Protein AF-U9SXH4-F1 (afdb_monomer_lite)

Radius of gyration: 28.51 Å; chains: 1; bounding box: 51×38×104 Å

Structure (mmC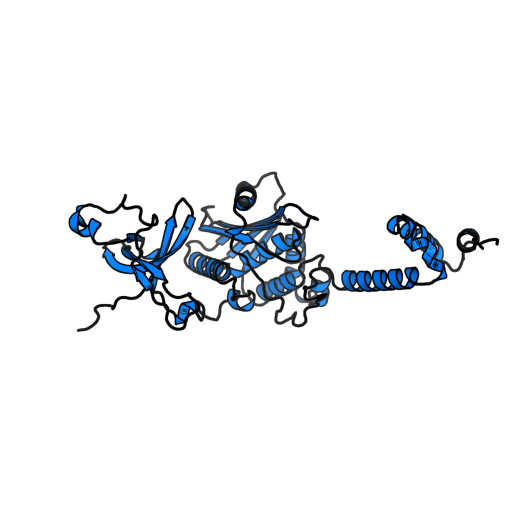IF, N/CA/C/O backbone):
data_AF-U9SXH4-F1
#
_entry.id   AF-U9SXH4-F1
#
loop_
_atom_site.group_PDB
_atom_site.id
_atom_site.type_symbol
_atom_site.label_atom_id
_atom_site.label_alt_id
_atom_site.label_comp_id
_atom_site.label_asym_id
_atom_site.label_entity_id
_atom_site.label_seq_id
_atom_site.pdbx_PDB_ins_code
_atom_site.Cartn_x
_atom_site.Cartn_y
_atom_site.Cartn_z
_atom_site.occupancy
_atom_site.B_iso_or_equiv
_atom_site.auth_seq_id
_atom_site.auth_comp_id
_atom_site.auth_asym_id
_atom_site.auth_atom_id
_atom_site.pdbx_PDB_model_num
ATOM 1 N N . MET A 1 1 ? -1.589 -16.263 51.901 1.00 24.97 1 MET A N 1
ATOM 2 C CA . MET A 1 1 ? -1.329 -17.195 50.783 1.00 24.97 1 MET A CA 1
ATOM 3 C C . MET A 1 1 ? -1.114 -16.397 49.500 1.00 24.97 1 MET A C 1
ATOM 5 O O . MET A 1 1 ? -1.985 -15.639 49.111 1.00 24.97 1 MET A O 1
ATOM 9 N N . ALA A 1 2 ? 0.106 -16.508 48.965 1.00 28.78 2 ALA A N 1
ATOM 10 C CA . ALA A 1 2 ? 0.640 -16.155 47.642 1.00 28.78 2 ALA A CA 1
ATOM 11 C C . ALA A 1 2 ? -0.189 -15.307 46.645 1.00 28.78 2 ALA A C 1
ATOM 13 O O . ALA A 1 2 ? -1.065 -15.822 45.961 1.00 28.78 2 ALA A O 1
ATOM 14 N N . ASN A 1 3 ? 0.223 -14.047 46.436 1.00 25.22 3 ASN A N 1
ATOM 15 C CA . ASN A 1 3 ? 0.897 -13.609 45.197 1.00 25.22 3 ASN A CA 1
ATOM 16 C C . ASN A 1 3 ? 1.279 -12.117 45.289 1.00 25.22 3 ASN A C 1
ATOM 18 O O . ASN A 1 3 ? 0.628 -11.241 44.720 1.00 25.22 3 ASN A O 1
ATOM 22 N N . MET A 1 4 ? 2.384 -11.822 45.982 1.00 29.95 4 MET A N 1
ATOM 23 C CA . MET A 1 4 ? 3.165 -10.616 45.695 1.00 29.95 4 MET A CA 1
ATOM 24 C C . MET A 1 4 ? 3.747 -10.805 44.291 1.00 29.95 4 MET A C 1
ATOM 26 O O . MET A 1 4 ? 4.718 -11.541 44.113 1.00 29.95 4 MET A O 1
ATOM 30 N N . LYS A 1 5 ? 3.084 -10.241 43.272 1.00 36.53 5 LYS A N 1
ATOM 31 C CA . LYS A 1 5 ? 3.552 -10.296 41.883 1.00 36.53 5 LYS A CA 1
ATOM 32 C C . LYS A 1 5 ? 4.955 -9.686 41.817 1.00 36.53 5 LYS A C 1
ATOM 34 O O . LYS A 1 5 ? 5.119 -8.484 41.997 1.00 36.53 5 LYS A O 1
ATOM 39 N N . LYS A 1 6 ? 5.936 -10.565 41.596 1.00 38.09 6 LYS A N 1
ATOM 40 C CA . LYS A 1 6 ? 7.342 -10.275 41.300 1.00 38.09 6 LYS A CA 1
ATOM 41 C C . LYS A 1 6 ? 7.469 -9.171 40.247 1.00 38.09 6 LYS A C 1
ATOM 43 O O . LYS A 1 6 ? 6.643 -9.100 39.342 1.00 38.09 6 LYS A O 1
ATOM 48 N N . ASP A 1 7 ? 8.530 -8.377 40.368 1.00 50.50 7 ASP A N 1
ATOM 49 C CA . ASP A 1 7 ? 9.015 -7.377 39.412 1.00 50.50 7 ASP A CA 1
ATOM 50 C C . ASP A 1 7 ? 8.965 -7.878 37.955 1.00 50.50 7 ASP A C 1
ATOM 52 O O . ASP A 1 7 ? 9.889 -8.543 37.484 1.00 50.50 7 ASP A O 1
ATOM 56 N N . VAL A 1 8 ? 7.893 -7.565 37.221 1.00 56.38 8 VAL A N 1
ATOM 57 C CA . VAL A 1 8 ? 7.810 -7.855 35.782 1.00 56.38 8 VAL A CA 1
ATOM 58 C C . VAL A 1 8 ? 8.236 -6.595 35.026 1.00 56.38 8 VAL A C 1
ATOM 60 O O . VAL A 1 8 ? 7.670 -5.527 35.288 1.00 56.38 8 VAL A O 1
ATOM 63 N N . PRO A 1 9 ? 9.212 -6.671 34.103 1.00 65.81 9 PRO A N 1
ATOM 64 C CA . PRO A 1 9 ? 9.431 -5.589 33.154 1.00 65.81 9 PRO A CA 1
ATOM 65 C C . PRO A 1 9 ? 8.133 -5.309 32.383 1.00 65.81 9 PRO A C 1
ATOM 67 O O . PRO A 1 9 ? 7.330 -6.203 32.114 1.00 65.81 9 PRO A O 1
ATOM 70 N N . ILE A 1 10 ? 7.896 -4.054 32.050 1.00 67.69 10 ILE A N 1
ATOM 71 C CA . ILE A 1 10 ? 6.729 -3.593 31.300 1.00 67.69 10 ILE A CA 1
ATOM 72 C C . ILE A 1 10 ? 7.195 -2.709 30.150 1.00 67.69 10 ILE A C 1
ATOM 74 O O . ILE A 1 10 ? 8.291 -2.157 30.199 1.00 67.69 10 ILE A O 1
ATOM 78 N N . ILE A 1 11 ? 6.370 -2.579 29.121 1.00 69.44 11 ILE A N 1
ATOM 79 C CA . ILE A 1 11 ? 6.527 -1.546 28.095 1.00 69.44 11 ILE A CA 1
ATOM 80 C C . ILE A 1 11 ? 5.490 -0.471 28.386 1.00 69.44 11 ILE A C 1
ATOM 82 O O . ILE A 1 11 ? 4.333 -0.802 28.653 1.00 69.44 11 ILE A O 1
ATOM 86 N N . ILE A 1 12 ? 5.912 0.789 28.361 1.00 68.75 12 ILE A N 1
ATOM 87 C CA . ILE A 1 12 ? 5.087 1.952 28.671 1.00 68.75 12 ILE A CA 1
ATOM 88 C C . ILE A 1 12 ? 5.111 2.903 27.483 1.00 68.75 12 ILE A C 1
ATOM 90 O O . ILE A 1 12 ? 6.184 3.262 27.012 1.00 68.75 12 ILE A O 1
ATOM 94 N N . GLU A 1 13 ? 3.945 3.338 27.026 1.00 63.19 13 GLU A N 1
ATOM 95 C CA . GLU A 1 13 ? 3.846 4.438 26.073 1.00 63.19 13 GLU A CA 1
ATOM 96 C C . GLU A 1 13 ? 3.917 5.776 26.815 1.00 63.19 13 GLU A C 1
ATOM 98 O O . GLU A 1 13 ? 3.112 6.057 27.712 1.00 63.19 13 GLU A O 1
ATOM 103 N N . VAL A 1 14 ? 4.898 6.593 26.440 1.00 64.81 14 VAL A N 1
ATOM 104 C CA . VAL A 1 14 ? 5.130 7.930 26.986 1.00 64.81 14 VAL A CA 1
ATOM 105 C C . VAL A 1 14 ? 5.092 8.926 25.840 1.00 64.81 14 VAL A C 1
ATOM 107 O O . VAL A 1 14 ? 5.690 8.701 24.791 1.00 64.81 14 VAL A O 1
ATOM 110 N N . ASN A 1 15 ? 4.374 10.028 26.034 1.00 56.56 15 ASN A N 1
ATOM 111 C CA . ASN A 1 15 ? 4.409 11.144 25.103 1.00 56.56 15 ASN A CA 1
ATOM 112 C C . ASN A 1 15 ? 5.643 12.000 25.417 1.00 56.56 15 ASN A C 1
ATOM 114 O O . ASN A 1 15 ? 5.700 12.639 26.466 1.00 56.56 15 ASN A O 1
ATOM 118 N N . ILE A 1 16 ? 6.628 11.984 24.523 1.00 55.34 16 ILE A N 1
ATOM 119 C CA . ILE A 1 16 ? 7.850 12.779 24.630 1.00 55.34 16 ILE A CA 1
ATOM 120 C C . ILE A 1 16 ? 7.822 13.796 23.490 1.00 55.34 16 ILE A C 1
ATOM 122 O O . ILE A 1 16 ? 7.992 13.443 22.325 1.00 55.34 16 ILE A O 1
ATOM 126 N N . GLY A 1 17 ? 7.564 15.064 23.822 1.00 51.66 17 GLY A N 1
ATOM 127 C CA . GLY A 1 17 ? 7.580 16.161 22.847 1.00 51.66 17 GLY A CA 1
ATOM 128 C C . GLY A 1 17 ? 6.497 16.081 21.762 1.00 51.66 17 GLY A C 1
ATOM 129 O O . GLY A 1 17 ? 6.739 16.522 20.647 1.00 51.66 17 GLY A O 1
ATOM 130 N N . GLY A 1 18 ? 5.329 15.502 22.058 1.00 47.00 18 GLY A N 1
ATOM 131 C CA . GLY A 1 18 ? 4.232 15.318 21.096 1.00 47.00 18 GLY A CA 1
ATOM 132 C C . GLY A 1 18 ? 4.229 13.951 20.406 1.00 47.00 18 GLY A C 1
ATOM 133 O O . GLY A 1 18 ? 3.228 13.585 19.794 1.00 47.00 18 GLY A O 1
ATOM 134 N N . ASN A 1 19 ? 5.298 13.162 20.563 1.00 44.25 19 ASN A N 1
ATOM 135 C CA . ASN A 1 19 ? 5.433 11.835 19.973 1.00 44.25 19 ASN A CA 1
ATOM 136 C C . ASN A 1 19 ? 5.241 10.732 21.018 1.00 44.25 19 ASN A C 1
ATOM 138 O O . ASN A 1 19 ? 5.898 10.710 22.058 1.00 44.25 19 ASN A O 1
ATOM 142 N N . LEU A 1 20 ? 4.365 9.773 20.719 1.00 55.28 20 LEU A N 1
ATOM 143 C CA . LEU A 1 20 ? 4.207 8.553 21.512 1.00 55.28 20 LEU A CA 1
ATOM 144 C C . LEU A 1 20 ? 5.394 7.613 21.266 1.00 55.28 20 LEU A C 1
ATOM 146 O O . LEU A 1 20 ? 5.565 7.093 20.164 1.00 55.28 20 LEU A O 1
ATOM 150 N N . GLN A 1 21 ? 6.193 7.380 22.304 1.00 59.31 21 GLN A N 1
ATOM 151 C CA . GLN A 1 21 ? 7.327 6.458 22.294 1.00 59.31 21 GLN A CA 1
ATOM 152 C C . GLN A 1 21 ? 7.114 5.329 23.305 1.00 59.31 21 GLN A C 1
ATOM 154 O O . GLN A 1 21 ? 6.625 5.547 24.413 1.00 59.31 21 GLN A O 1
ATOM 159 N N . ALA A 1 22 ? 7.494 4.110 22.925 1.00 66.75 22 ALA A N 1
ATOM 160 C CA . ALA A 1 22 ? 7.474 2.955 23.812 1.00 66.75 22 ALA A CA 1
ATOM 161 C C . ALA A 1 22 ? 8.808 2.851 24.562 1.00 66.75 22 ALA A C 1
ATOM 163 O O . ALA A 1 22 ? 9.866 2.749 23.944 1.00 66.75 22 ALA A O 1
ATOM 164 N N . VAL A 1 23 ? 8.754 2.834 25.891 1.00 71.50 23 VAL A N 1
ATOM 165 C CA . VAL A 1 23 ? 9.929 2.717 26.761 1.00 71.50 23 VAL A CA 1
ATOM 166 C C . VAL A 1 23 ? 9.812 1.515 27.690 1.00 71.50 23 VAL A C 1
ATOM 168 O O . VAL A 1 23 ? 8.711 1.078 28.032 1.00 71.50 23 VAL A O 1
ATOM 171 N N . PHE A 1 24 ? 10.946 0.969 28.130 1.00 77.62 24 PHE A N 1
ATOM 172 C CA . PHE A 1 24 ? 10.943 -0.109 29.115 1.00 77.62 24 PHE A CA 1
ATOM 173 C C . PHE A 1 24 ? 10.737 0.448 30.517 1.00 77.62 24 PHE A C 1
ATOM 175 O O . PHE A 1 24 ? 11.311 1.460 30.903 1.00 77.62 24 PHE A O 1
ATOM 182 N N . GLY A 1 25 ? 9.948 -0.241 31.327 1.00 75.19 25 GLY A N 1
ATOM 183 C CA . GLY A 1 25 ? 9.723 0.141 32.707 1.00 75.19 25 GLY A CA 1
ATOM 184 C C . GLY A 1 25 ? 9.672 -1.040 33.658 1.00 75.19 25 GLY A C 1
ATOM 185 O O . GLY A 1 25 ? 9.599 -2.200 33.257 1.00 75.19 25 GLY A O 1
ATOM 186 N N . ARG A 1 26 ? 9.683 -0.741 34.953 1.00 76.94 26 ARG A N 1
ATOM 187 C CA . ARG A 1 26 ? 9.330 -1.682 36.021 1.00 76.94 26 ARG A CA 1
ATOM 188 C C . ARG A 1 26 ? 8.226 -1.084 36.872 1.00 76.94 26 ARG A C 1
ATOM 190 O O . ARG A 1 26 ? 8.402 -0.001 37.429 1.00 76.94 26 ARG A O 1
ATOM 197 N N . THR A 1 27 ? 7.106 -1.791 36.987 1.00 77.50 27 THR A N 1
ATOM 198 C CA . THR A 1 27 ? 5.990 -1.377 37.844 1.00 77.50 27 THR A CA 1
ATOM 199 C C . THR A 1 27 ? 6.458 -1.219 39.285 1.00 77.50 27 THR A C 1
ATOM 201 O O . THR A 1 27 ? 7.014 -2.147 39.865 1.00 77.50 27 THR A O 1
ATOM 204 N N . ARG A 1 28 ? 6.204 -0.050 39.876 1.00 74.62 28 ARG A N 1
ATOM 205 C CA . ARG A 1 28 ? 6.445 0.211 41.300 1.00 74.62 28 ARG A CA 1
ATOM 206 C C . ARG A 1 28 ? 5.160 0.149 42.103 1.00 74.62 28 ARG A C 1
ATOM 208 O O . ARG A 1 28 ? 5.128 -0.481 43.155 1.00 74.62 28 ARG A O 1
ATOM 215 N N . LYS A 1 29 ? 4.105 0.799 41.613 1.00 74.19 29 LYS A N 1
ATOM 216 C CA . LYS A 1 29 ? 2.825 0.889 42.316 1.00 74.19 29 LYS A CA 1
ATOM 217 C C . LYS A 1 29 ? 1.689 1.085 41.322 1.00 74.19 29 LYS A C 1
ATOM 219 O O . LYS A 1 29 ? 1.833 1.833 40.362 1.00 74.19 29 LYS A O 1
ATOM 224 N N . VAL A 1 30 ? 0.556 0.441 41.572 1.00 74.19 30 VAL A N 1
ATOM 225 C CA . VAL A 1 30 ? -0.702 0.716 40.869 1.00 74.19 30 VAL A CA 1
ATOM 226 C C . VAL A 1 30 ? -1.589 1.499 41.826 1.00 74.19 30 VAL A C 1
ATOM 228 O O . VAL A 1 30 ? -1.760 1.096 42.978 1.00 74.19 30 VAL A O 1
ATOM 231 N N . LEU A 1 31 ? -2.099 2.639 41.376 1.00 70.81 31 LEU A N 1
ATOM 232 C CA . LEU A 1 31 ? -2.944 3.525 42.167 1.00 70.81 31 LEU A CA 1
ATOM 233 C C . LEU A 1 31 ? -4.435 3.228 41.919 1.00 70.81 31 LEU A C 1
ATOM 235 O O . LEU A 1 31 ? -4.810 2.813 40.815 1.00 70.81 31 LEU A O 1
ATOM 239 N N . PRO A 1 32 ? -5.307 3.484 42.912 1.00 63.84 32 PRO A N 1
ATOM 240 C CA . PRO A 1 32 ? -6.751 3.533 42.694 1.00 63.84 32 PRO A CA 1
ATOM 241 C C . PRO A 1 32 ? -7.090 4.514 41.558 1.00 63.84 32 PRO A C 1
ATOM 243 O O . PRO A 1 32 ? -6.480 5.574 41.4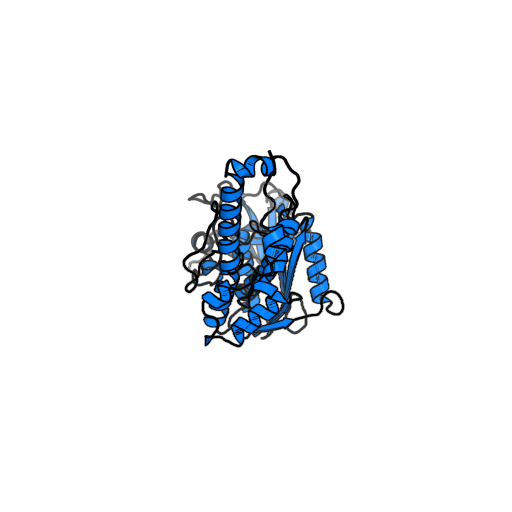53 1.00 63.84 32 PRO A O 1
ATOM 246 N N . GLY A 1 33 ? -8.033 4.157 40.682 1.00 66.81 33 GLY A N 1
ATOM 247 C CA . GLY A 1 33 ? -8.398 4.985 39.520 1.00 66.81 33 GLY A CA 1
ATOM 248 C C . GLY A 1 33 ? -7.626 4.687 38.227 1.00 66.81 33 GLY A C 1
ATOM 249 O O . GLY A 1 33 ? -7.725 5.452 37.274 1.00 66.81 33 GLY A O 1
ATOM 250 N N . GLY A 1 34 ? -6.880 3.577 38.160 1.00 71.56 34 GLY A N 1
ATOM 251 C CA . GLY A 1 34 ? -6.297 3.085 36.903 1.00 71.56 34 GLY A CA 1
ATOM 252 C C . GLY A 1 34 ? -5.002 3.779 36.478 1.00 71.56 34 GLY A C 1
ATOM 253 O O . GLY A 1 34 ? -4.658 3.740 35.300 1.00 71.56 34 GLY A O 1
ATOM 254 N N . HIS A 1 35 ? -4.277 4.381 37.422 1.00 70.75 35 HIS A N 1
ATOM 255 C CA . HIS A 1 35 ? -2.954 4.959 37.186 1.00 70.75 35 HIS A CA 1
ATOM 256 C C . HIS A 1 35 ? -1.851 4.003 37.649 1.00 70.75 35 HIS A C 1
ATOM 258 O O . HIS A 1 35 ? -1.995 3.270 38.629 1.00 70.75 35 HIS A O 1
ATOM 264 N N . LEU A 1 36 ? -0.740 4.009 36.928 1.00 74.56 36 LEU A N 1
ATOM 265 C CA . LEU A 1 36 ? 0.435 3.182 37.144 1.00 74.56 36 LEU A CA 1
ATOM 266 C C . LEU A 1 36 ? 1.639 4.086 37.375 1.00 74.56 36 LEU A C 1
ATOM 268 O O . LEU A 1 36 ? 1.905 4.982 36.579 1.00 74.56 36 LEU A O 1
ATOM 272 N N . ILE A 1 37 ? 2.397 3.786 38.423 1.00 74.75 37 ILE A N 1
ATOM 273 C CA . ILE A 1 37 ? 3.724 4.337 38.659 1.00 74.75 37 ILE A CA 1
ATOM 274 C C . ILE A 1 37 ? 4.742 3.263 38.296 1.00 74.75 37 ILE A C 1
ATOM 276 O O . ILE A 1 37 ? 4.750 2.166 38.874 1.00 74.75 37 ILE A O 1
ATOM 280 N N . ALA A 1 38 ? 5.632 3.595 37.374 1.00 76.62 38 ALA A N 1
ATOM 281 C CA . ALA A 1 38 ? 6.695 2.723 36.920 1.00 76.62 38 ALA A CA 1
ATOM 282 C C . ALA A 1 38 ? 8.040 3.447 36.884 1.00 76.62 38 ALA A C 1
ATOM 284 O O . ALA A 1 38 ? 8.116 4.655 36.713 1.00 76.62 38 ALA A O 1
ATOM 285 N N . MET A 1 39 ? 9.119 2.698 37.059 1.00 76.69 39 MET A N 1
ATOM 286 C CA . MET A 1 39 ? 10.483 3.201 36.932 1.00 76.69 39 MET A CA 1
ATOM 287 C C . MET A 1 39 ? 10.970 2.958 35.507 1.00 76.69 39 MET A C 1
ATOM 289 O O . MET A 1 39 ? 10.883 1.819 35.051 1.00 76.69 39 MET A O 1
ATOM 293 N N . HIS A 1 40 ? 11.477 3.988 34.831 1.00 79.06 40 HIS A N 1
ATOM 294 C CA . HIS A 1 40 ? 12.036 3.855 33.484 1.00 79.06 40 HIS A CA 1
ATOM 295 C C . HIS A 1 40 ? 13.339 3.042 33.513 1.00 79.06 40 HIS A C 1
ATOM 297 O O . HIS A 1 40 ? 14.202 3.242 34.375 1.00 79.06 40 HIS A O 1
ATOM 303 N N . MET A 1 41 ? 13.472 2.124 32.564 1.00 74.62 41 MET A N 1
ATOM 304 C CA . MET A 1 41 ? 14.607 1.227 32.405 1.00 74.62 41 MET A CA 1
ATOM 305 C C . MET A 1 41 ? 15.199 1.389 31.008 1.00 74.62 41 MET A C 1
ATOM 307 O O . MET A 1 41 ? 14.456 1.556 30.045 1.00 74.62 41 MET A O 1
ATOM 311 N N . VAL A 1 42 ? 16.518 1.270 30.893 1.00 72.69 42 VAL A N 1
ATOM 312 C CA . VAL A 1 42 ? 17.221 1.259 29.604 1.00 72.69 42 VAL A CA 1
ATOM 313 C C . VAL A 1 42 ? 17.885 -0.102 29.384 1.00 72.69 42 VAL A C 1
ATOM 315 O O . VAL A 1 42 ? 18.331 -0.728 30.351 1.00 72.69 42 VAL A O 1
ATOM 318 N N . PRO A 1 43 ? 17.898 -0.621 28.148 1.00 70.69 43 PRO A N 1
ATOM 319 C CA . PRO A 1 43 ? 18.584 -1.866 27.837 1.00 70.69 43 PRO A CA 1
ATOM 320 C C . PRO A 1 43 ? 20.105 -1.654 27.791 1.00 70.69 43 PRO A C 1
ATOM 322 O O . PRO A 1 43 ? 20.577 -0.731 27.136 1.00 70.69 43 PRO A O 1
ATOM 325 N N . ILE A 1 44 ? 20.860 -2.513 28.484 1.00 67.88 44 ILE A N 1
ATOM 326 C CA . ILE A 1 44 ? 22.337 -2.569 28.430 1.00 67.88 44 ILE A CA 1
ATOM 327 C C . ILE A 1 44 ? 22.790 -3.460 27.271 1.00 67.88 44 ILE A C 1
ATOM 329 O O . ILE A 1 44 ? 23.809 -3.223 26.633 1.00 67.88 44 ILE A O 1
ATOM 333 N N . THR A 1 45 ? 22.025 -4.517 27.023 1.00 60.00 45 THR A N 1
ATOM 334 C CA . THR A 1 45 ? 22.230 -5.461 25.928 1.00 60.00 45 THR A CA 1
ATOM 335 C C . THR A 1 45 ? 21.317 -5.095 24.767 1.00 60.00 45 THR A C 1
ATOM 337 O O . THR A 1 45 ? 20.261 -4.485 24.956 1.00 60.00 45 THR A O 1
ATOM 340 N N . THR A 1 46 ? 21.679 -5.503 23.557 1.00 55.62 46 THR A N 1
ATOM 341 C CA . THR A 1 46 ? 20.790 -5.347 22.406 1.00 55.62 46 THR A CA 1
ATOM 342 C C . THR A 1 46 ? 19.510 -6.163 22.618 1.00 55.62 46 THR A C 1
ATOM 344 O O . THR A 1 46 ? 19.479 -7.155 23.350 1.00 55.62 46 THR A O 1
ATOM 347 N N . ILE A 1 47 ? 18.411 -5.756 21.979 1.00 52.31 47 ILE A N 1
ATOM 348 C CA . ILE A 1 47 ? 17.117 -6.464 22.075 1.00 52.31 47 ILE A CA 1
ATOM 349 C C . ILE A 1 47 ? 17.208 -7.888 21.479 1.00 52.31 47 ILE A C 1
ATOM 351 O O . ILE A 1 47 ? 16.364 -8.747 21.755 1.00 52.31 47 ILE A O 1
ATOM 355 N N . GLU A 1 48 ? 18.248 -8.143 20.685 1.00 47.09 48 GLU A N 1
ATOM 356 C CA . GLU A 1 48 ? 18.558 -9.414 20.032 1.00 47.09 48 GLU A CA 1
ATOM 357 C C . GLU A 1 48 ? 19.304 -10.393 20.955 1.00 47.09 48 GLU A C 1
ATOM 359 O O . GLU A 1 48 ? 19.252 -11.606 20.733 1.00 47.09 48 GLU A O 1
ATOM 364 N N . ASP A 1 49 ? 19.919 -9.903 22.036 1.00 45.62 49 ASP A N 1
ATOM 365 C CA . ASP A 1 49 ? 20.702 -10.727 22.953 1.00 45.62 49 ASP A CA 1
ATOM 366 C C . ASP A 1 49 ? 19.834 -11.731 23.727 1.00 45.62 49 ASP A C 1
ATOM 368 O O . ASP A 1 49 ? 18.694 -11.465 24.138 1.00 45.62 49 ASP A O 1
ATOM 372 N N . LYS A 1 50 ? 20.383 -12.935 23.954 1.00 45.91 50 LYS A N 1
ATOM 373 C CA . LYS A 1 50 ? 19.708 -14.051 24.651 1.00 45.91 50 LYS A CA 1
ATOM 374 C C . LYS A 1 50 ? 19.230 -13.710 26.063 1.00 45.91 50 LYS A C 1
ATOM 376 O O . LYS A 1 50 ? 18.244 -14.293 26.502 1.00 45.91 50 LYS A O 1
ATOM 381 N N . ASP A 1 51 ? 19.818 -12.693 26.683 1.00 55.47 51 ASP A N 1
ATOM 382 C CA . ASP A 1 51 ? 19.420 -12.149 27.974 1.00 55.47 51 ASP A CA 1
ATOM 383 C C . ASP A 1 51 ? 19.259 -10.632 27.838 1.00 55.47 51 ASP A C 1
ATOM 385 O O . ASP A 1 51 ? 20.240 -9.914 27.702 1.00 55.47 51 ASP A O 1
ATOM 389 N N . LEU A 1 52 ? 18.013 -10.137 27.834 1.00 59.00 52 LEU A N 1
ATOM 390 C CA . LEU A 1 52 ? 17.749 -8.697 27.831 1.00 59.00 52 LEU A CA 1
ATOM 391 C C . LEU A 1 52 ? 18.031 -8.169 29.238 1.00 59.00 52 LEU A C 1
ATOM 393 O O . LEU A 1 52 ? 17.222 -8.364 30.151 1.00 59.00 52 LEU A O 1
ATOM 397 N N . ILE A 1 53 ? 19.169 -7.505 29.406 1.00 62.53 53 ILE A N 1
ATOM 398 C CA . ILE A 1 53 ? 19.568 -6.904 30.673 1.00 62.53 53 ILE A CA 1
ATOM 399 C C . ILE A 1 53 ? 19.127 -5.445 30.661 1.00 62.53 53 ILE A C 1
ATOM 401 O O . ILE A 1 53 ? 19.552 -4.651 29.827 1.00 62.53 53 ILE A O 1
ATOM 405 N N . LEU A 1 54 ? 18.245 -5.101 31.597 1.00 69.00 54 LEU A N 1
ATOM 406 C CA . LEU A 1 54 ? 17.756 -3.742 31.794 1.00 69.00 54 LEU A CA 1
ATOM 407 C C . LEU A 1 54 ? 18.426 -3.120 33.021 1.00 69.00 54 LEU A C 1
ATOM 409 O O . LEU A 1 54 ? 18.336 -3.687 34.116 1.00 69.00 54 LEU A O 1
ATOM 413 N N . GLU A 1 55 ? 18.986 -1.925 32.869 1.00 73.44 55 GLU A N 1
ATOM 414 C CA . GLU A 1 55 ? 19.426 -1.083 33.983 1.00 73.44 55 GLU A CA 1
ATOM 415 C C . GLU A 1 55 ? 18.485 0.092 34.229 1.00 73.44 55 GLU A C 1
ATOM 417 O O . GLU A 1 55 ? 17.594 0.409 33.438 1.00 73.44 55 GLU A O 1
ATOM 422 N N . LYS A 1 56 ? 18.657 0.727 35.390 1.00 74.94 56 LYS A N 1
ATOM 423 C CA . LYS A 1 56 ? 17.919 1.944 35.717 1.00 74.94 56 LYS A CA 1
ATOM 424 C C . LYS A 1 56 ? 18.367 3.044 34.762 1.00 74.94 56 LYS A C 1
ATOM 426 O O . LYS A 1 56 ? 19.563 3.270 34.624 1.00 74.94 56 LYS A O 1
ATOM 431 N N . CYS A 1 57 ? 17.410 3.747 34.161 1.00 76.00 57 CYS A N 1
ATOM 432 C CA . CYS A 1 57 ? 17.722 4.919 33.351 1.00 76.00 57 CYS A CA 1
ATOM 433 C C . CYS A 1 57 ? 18.542 5.930 34.180 1.00 76.00 57 CYS A C 1
ATOM 435 O O . CYS A 1 57 ? 18.128 6.225 35.297 1.00 76.00 57 CYS A O 1
ATOM 437 N N . PRO A 1 58 ? 19.657 6.484 33.675 1.00 66.88 58 PRO A N 1
ATOM 438 C CA . PRO A 1 58 ? 20.498 7.418 34.430 1.00 66.88 58 PRO A CA 1
ATOM 439 C C . PRO A 1 58 ? 19.878 8.817 34.619 1.00 66.88 58 PRO A C 1
ATOM 441 O O . PRO A 1 58 ? 20.425 9.624 35.364 1.00 66.88 58 PRO A O 1
ATOM 444 N N . GLY A 1 59 ? 18.738 9.097 33.977 1.00 67.69 59 GLY A N 1
ATOM 445 C CA . GLY A 1 59 ? 18.067 10.397 33.978 1.00 67.69 59 GLY A CA 1
ATOM 446 C C . GLY A 1 59 ? 17.777 10.843 32.546 1.00 67.69 59 GLY A C 1
ATOM 447 O O . GLY A 1 59 ? 18.686 11.213 31.814 1.00 67.69 59 GLY A O 1
ATOM 448 N N . CYS A 1 60 ? 16.516 10.780 32.125 1.00 66.75 60 CYS A N 1
ATOM 449 C CA . CYS A 1 60 ? 16.066 11.182 30.793 1.00 66.75 60 CYS A CA 1
ATOM 450 C C . CYS A 1 60 ? 14.863 12.127 30.886 1.00 66.75 60 CYS A C 1
ATOM 452 O O . CYS A 1 60 ? 14.117 12.102 31.866 1.00 66.75 60 CYS A O 1
ATOM 454 N N . ASN A 1 61 ? 14.619 12.886 29.819 1.00 58.19 61 ASN A N 1
ATOM 455 C CA . ASN A 1 61 ? 13.482 13.806 29.716 1.00 58.19 61 ASN A CA 1
ATOM 456 C C . ASN A 1 61 ? 12.125 13.116 29.468 1.00 58.19 61 ASN A C 1
ATOM 458 O O . ASN A 1 61 ? 11.138 13.797 29.213 1.00 58.19 61 ASN A O 1
ATOM 462 N N . ALA A 1 62 ? 12.037 11.783 29.553 1.00 55.62 62 ALA A N 1
ATOM 463 C CA . ALA A 1 62 ? 10.759 11.074 29.436 1.00 55.62 62 ALA A CA 1
ATOM 464 C C . ALA A 1 62 ? 9.814 11.348 30.623 1.00 55.62 62 ALA A C 1
ATOM 466 O O . ALA A 1 62 ? 8.619 11.080 30.537 1.00 55.62 62 ALA A O 1
ATOM 467 N N . ALA A 1 63 ? 10.340 11.854 31.744 1.00 52.53 63 ALA A N 1
ATOM 468 C CA . ALA A 1 63 ? 9.562 12.174 32.932 1.00 52.53 63 ALA A CA 1
ATOM 469 C C . ALA A 1 63 ? 9.122 13.647 32.930 1.00 52.53 63 ALA A C 1
ATOM 471 O O . ALA A 1 63 ? 9.882 14.536 33.313 1.00 52.53 63 ALA A O 1
ATOM 472 N N . THR A 1 64 ? 7.861 13.914 32.598 1.00 48.44 64 THR A N 1
ATOM 473 C CA . THR A 1 64 ? 7.175 15.116 33.080 1.00 48.44 64 THR A CA 1
ATOM 474 C C . THR A 1 64 ? 6.804 14.893 34.547 1.00 48.44 64 THR A C 1
ATOM 476 O O . THR A 1 64 ? 5.750 14.366 34.884 1.00 48.44 64 THR A O 1
ATOM 479 N N . TRP A 1 65 ? 7.676 15.319 35.463 1.00 50.50 65 TRP A N 1
ATOM 480 C CA . TRP A 1 65 ? 7.396 15.371 36.910 1.00 50.50 65 TRP A CA 1
ATOM 481 C C . TRP A 1 65 ? 6.261 16.345 37.289 1.00 50.50 65 TRP A C 1
ATOM 483 O O . TRP A 1 65 ? 5.958 16.508 38.469 1.00 50.50 65 TRP A O 1
ATOM 493 N N . LEU A 1 66 ? 5.646 16.993 36.297 1.00 41.91 66 LEU A N 1
ATOM 494 C CA . LEU A 1 66 ? 4.651 18.053 36.440 1.00 41.91 66 LEU A CA 1
ATOM 495 C C . LEU A 1 66 ? 3.310 17.574 37.027 1.00 41.91 66 LEU A C 1
ATOM 497 O O . LEU A 1 66 ? 2.602 18.396 37.595 1.00 41.91 66 LEU A O 1
ATOM 501 N N . ASP A 1 67 ? 3.010 16.268 36.998 1.00 43.84 67 ASP A N 1
ATOM 502 C CA . ASP A 1 67 ? 1.687 15.746 37.389 1.00 43.84 67 ASP A CA 1
ATOM 503 C C . ASP A 1 67 ? 1.675 14.849 38.642 1.00 43.84 67 ASP A C 1
ATOM 505 O O . ASP A 1 67 ? 0.636 14.283 38.981 1.00 43.84 67 ASP A O 1
ATOM 509 N N . VAL A 1 68 ? 2.801 14.675 39.352 1.00 51.72 68 VAL A N 1
ATOM 510 C CA . VAL A 1 68 ? 2.858 13.799 40.542 1.00 51.72 68 VAL A CA 1
ATOM 511 C C . VAL A 1 68 ? 2.731 14.625 41.831 1.00 51.72 68 VAL A C 1
ATOM 513 O O . VAL A 1 68 ? 3.670 15.350 42.180 1.00 51.72 68 VAL A O 1
ATOM 516 N N . PRO A 1 69 ? 1.624 14.494 42.595 1.00 53.53 69 PRO A N 1
ATOM 517 C CA . PRO A 1 69 ? 1.437 15.232 43.840 1.00 53.53 69 PRO A CA 1
ATOM 518 C C . PRO A 1 69 ? 2.572 14.974 44.836 1.00 53.53 69 PRO A C 1
ATOM 520 O O . PRO A 1 69 ? 3.018 13.839 45.015 1.00 53.53 69 PRO A O 1
ATOM 523 N N . GLU A 1 70 ? 3.013 16.021 45.529 1.00 50.25 70 GLU A N 1
ATOM 524 C CA . GLU A 1 70 ? 4.098 15.972 46.524 1.00 50.25 70 GLU A CA 1
ATOM 525 C C . GLU A 1 70 ? 3.822 14.989 47.670 1.00 50.25 70 GLU A C 1
ATOM 527 O O . GLU A 1 70 ? 4.724 14.330 48.178 1.00 50.25 70 GLU A O 1
ATOM 532 N N . VAL A 1 71 ? 2.542 14.772 47.969 1.00 54.53 71 VAL A N 1
ATOM 533 C CA . VAL A 1 71 ? 2.048 13.786 48.940 1.00 54.53 71 VAL A CA 1
ATOM 534 C C . VAL A 1 71 ? 2.375 12.329 48.578 1.00 54.53 71 VAL A C 1
ATOM 536 O O . VAL A 1 71 ? 2.307 11.465 49.448 1.00 54.53 71 VAL A O 1
ATOM 539 N N . MET A 1 72 ? 2.704 12.025 47.315 1.00 55.31 72 MET A N 1
ATOM 540 C CA . MET A 1 72 ? 3.027 10.658 46.882 1.00 55.31 72 MET A CA 1
ATOM 541 C C . MET A 1 72 ? 4.518 10.312 46.969 1.00 55.31 72 MET A C 1
ATOM 543 O O . MET A 1 72 ? 4.834 9.126 47.057 1.00 55.31 72 MET A O 1
ATOM 547 N N . PHE A 1 73 ? 5.412 11.308 46.944 1.00 57.62 73 PHE A N 1
ATOM 548 C CA . PHE A 1 73 ? 6.864 11.123 47.046 1.00 57.62 73 PHE A CA 1
ATOM 549 C C . PHE A 1 73 ? 7.512 12.339 47.705 1.00 57.62 73 PHE A C 1
ATOM 551 O O . PHE A 1 73 ? 7.467 13.440 47.147 1.00 57.62 73 PHE A O 1
ATOM 558 N N . SER A 1 74 ? 8.181 12.121 48.838 1.00 57.50 74 SER A N 1
ATOM 559 C CA . SER A 1 74 ? 8.947 13.163 49.526 1.00 57.50 74 SER A CA 1
ATOM 560 C C . SER A 1 74 ? 10.101 13.686 48.659 1.00 57.50 74 SER A C 1
ATOM 562 O O . SER A 1 74 ? 10.627 12.979 47.795 1.00 57.50 74 SER A O 1
ATOM 564 N N . HIS A 1 75 ? 10.559 14.914 48.914 1.00 55.38 75 HIS A N 1
ATOM 565 C CA . HIS A 1 75 ? 11.702 15.497 48.199 1.00 55.38 75 HIS A CA 1
ATOM 566 C C . HIS A 1 75 ? 12.961 14.603 48.278 1.00 55.38 75 HIS A C 1
ATOM 568 O O . HIS A 1 75 ? 13.707 14.488 47.306 1.00 55.38 75 HIS A O 1
ATOM 574 N N . LEU A 1 76 ? 13.170 13.907 49.400 1.00 56.62 76 LEU A N 1
ATOM 575 C CA . LEU A 1 76 ? 14.275 12.958 49.588 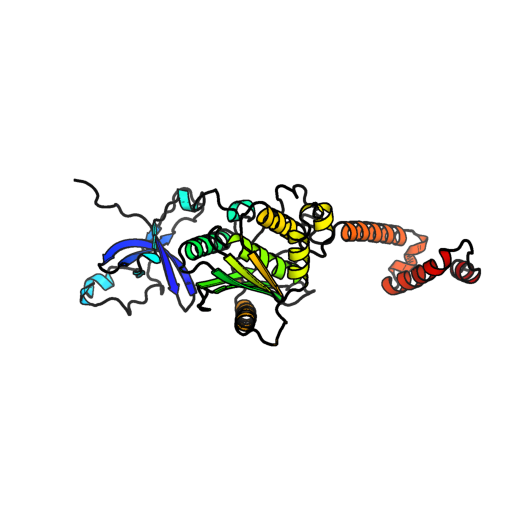1.00 56.62 76 LEU A CA 1
ATOM 576 C C . LEU A 1 76 ? 14.136 11.690 48.724 1.00 56.62 76 LEU A C 1
ATOM 578 O O . LEU A 1 76 ? 15.141 11.138 48.278 1.00 56.62 76 LEU A O 1
ATOM 582 N N . GLU A 1 77 ? 12.911 11.232 48.457 1.00 56.91 77 GLU A N 1
ATOM 583 C CA . GLU A 1 77 ? 12.642 10.094 47.566 1.00 56.91 77 GLU A CA 1
ATOM 584 C C . GLU A 1 77 ? 12.763 10.482 46.091 1.00 56.91 77 GLU A C 1
ATOM 586 O O . GLU A 1 77 ? 13.298 9.701 45.304 1.00 56.91 77 GLU A O 1
ATOM 591 N N . ARG A 1 78 ? 12.354 11.705 45.724 1.00 56.59 78 ARG A N 1
ATOM 592 C CA . ARG A 1 78 ? 12.498 12.245 44.358 1.00 56.59 78 ARG A CA 1
ATOM 593 C C . ARG A 1 78 ? 13.960 12.288 43.900 1.00 56.59 78 ARG A C 1
ATOM 595 O O . ARG A 1 78 ? 14.246 11.960 42.758 1.00 56.59 78 ARG A O 1
ATOM 602 N N . VAL A 1 79 ? 14.891 12.598 44.805 1.00 54.62 79 VAL A N 1
ATOM 603 C CA . VAL A 1 79 ? 16.341 12.648 44.514 1.00 54.62 79 VAL A CA 1
ATOM 604 C C . VAL A 1 79 ? 16.956 11.250 44.332 1.00 54.62 79 VAL A C 1
ATOM 606 O O . VAL A 1 79 ? 17.989 11.102 43.685 1.00 54.62 79 VAL A O 1
ATOM 609 N N . ARG A 1 80 ? 16.331 10.196 44.877 1.00 55.28 80 ARG A N 1
ATOM 610 C CA . ARG A 1 80 ? 16.858 8.817 44.835 1.00 55.28 80 ARG A CA 1
ATOM 611 C C . ARG A 1 80 ? 16.335 7.979 43.670 1.00 55.28 80 ARG A C 1
ATOM 613 O O . ARG A 1 80 ? 16.835 6.868 43.469 1.00 55.28 80 ARG A O 1
ATOM 620 N N . ILE A 1 81 ? 15.319 8.444 42.938 1.00 57.75 81 ILE A N 1
ATOM 621 C CA . ILE A 1 81 ? 14.668 7.654 41.889 1.00 57.75 81 ILE A CA 1
ATOM 622 C C . ILE A 1 81 ? 15.020 8.241 40.514 1.00 57.75 81 ILE A C 1
ATOM 624 O O . ILE A 1 81 ? 14.535 9.316 40.180 1.00 57.75 81 ILE A O 1
ATOM 628 N N . PRO A 1 82 ? 15.826 7.536 39.697 1.00 55.59 82 PRO A N 1
ATOM 629 C CA . PRO A 1 82 ? 16.463 8.134 38.523 1.00 55.59 82 PRO A CA 1
ATOM 630 C C . PRO A 1 82 ? 15.507 8.621 37.424 1.00 55.59 82 PRO A C 1
ATOM 632 O O . PRO A 1 82 ? 15.818 9.587 36.742 1.00 55.59 82 PRO A O 1
ATOM 635 N N . CYS A 1 83 ? 14.352 7.967 37.245 1.00 71.69 83 CYS A N 1
ATOM 636 C CA . CYS A 1 83 ? 13.275 8.362 36.327 1.00 71.69 83 CYS A CA 1
ATOM 637 C C . CYS A 1 83 ? 11.990 7.593 36.669 1.00 71.69 83 CYS A C 1
ATOM 639 O O . CYS A 1 83 ? 11.975 6.357 36.606 1.00 71.69 83 CYS A O 1
ATOM 641 N N . ILE A 1 84 ? 10.909 8.303 37.000 1.00 68.81 84 ILE A N 1
ATOM 642 C CA . ILE A 1 84 ? 9.578 7.720 37.227 1.00 68.81 84 ILE A CA 1
ATOM 643 C C . ILE A 1 84 ? 8.648 8.135 36.094 1.00 68.81 84 ILE A C 1
ATOM 645 O O . ILE A 1 84 ? 8.614 9.295 35.703 1.00 68.81 84 ILE A O 1
ATOM 649 N N . ILE A 1 85 ? 7.866 7.178 35.609 1.00 70.88 85 ILE A N 1
ATOM 650 C CA . ILE A 1 85 ? 6.784 7.375 34.655 1.00 70.88 85 ILE A CA 1
ATOM 651 C C . ILE A 1 85 ? 5.475 7.122 35.394 1.00 70.88 85 ILE A C 1
ATOM 653 O O . ILE A 1 85 ? 5.262 6.036 35.944 1.00 70.88 85 ILE A O 1
ATOM 657 N N . MET A 1 86 ? 4.594 8.118 35.394 1.00 69.56 86 MET A N 1
ATOM 658 C CA . MET A 1 86 ? 3.206 7.943 35.798 1.00 69.56 86 MET A CA 1
ATOM 659 C C . MET A 1 86 ? 2.341 7.941 34.543 1.00 69.56 86 MET A C 1
ATOM 661 O O . MET A 1 86 ? 2.381 8.877 33.755 1.00 69.56 86 MET A O 1
ATOM 665 N N . THR A 1 87 ? 1.587 6.871 34.327 1.00 64.56 87 THR A N 1
ATOM 666 C CA . THR A 1 87 ? 0.745 6.731 33.136 1.00 64.56 87 THR A CA 1
ATOM 667 C C . THR A 1 87 ? -0.551 6.015 33.484 1.00 64.56 87 THR A C 1
ATOM 669 O O . THR A 1 87 ? -0.677 5.420 34.556 1.00 64.56 87 THR A O 1
ATOM 672 N N . ASN A 1 88 ? -1.536 6.039 32.592 1.00 69.81 88 ASN A N 1
ATOM 673 C CA . ASN A 1 88 ? -2.693 5.169 32.749 1.00 69.81 88 ASN A CA 1
ATOM 674 C C . ASN A 1 88 ? -2.252 3.703 32.594 1.00 69.81 88 ASN A C 1
ATOM 676 O O . ASN A 1 88 ? -1.441 3.391 31.725 1.00 69.81 88 ASN A O 1
ATOM 680 N N . VAL A 1 89 ? -2.812 2.784 33.385 1.00 65.62 89 VAL A N 1
ATOM 681 C CA . VAL A 1 89 ? -2.524 1.340 33.283 1.00 65.62 89 VAL A CA 1
ATOM 682 C C . VAL A 1 89 ? -2.754 0.822 31.854 1.00 65.62 89 VAL A C 1
ATOM 684 O O . VAL A 1 89 ? -2.062 -0.095 31.430 1.00 65.62 89 VAL A O 1
ATOM 687 N N . ARG A 1 90 ? -3.667 1.432 31.082 1.00 67.19 90 ARG A N 1
ATOM 688 C CA . ARG A 1 90 ? -3.917 1.100 29.665 1.00 67.19 90 ARG A CA 1
ATOM 689 C C . ARG A 1 90 ? -2.732 1.372 28.733 1.00 67.19 90 ARG A C 1
ATOM 691 O O . ARG A 1 90 ? -2.633 0.725 27.699 1.00 67.19 90 ARG A O 1
ATOM 698 N N . ASN A 1 91 ? -1.845 2.288 29.105 1.00 60.56 91 ASN A N 1
ATOM 699 C CA . ASN A 1 91 ? -0.661 2.655 28.326 1.00 60.56 91 ASN A CA 1
ATOM 700 C C . ASN A 1 91 ? 0.547 1.773 28.671 1.00 60.56 91 ASN A C 1
ATOM 702 O O . ASN A 1 91 ? 1.651 2.020 28.191 1.00 60.56 91 ASN A O 1
ATOM 706 N N . ALA A 1 92 ? 0.364 0.775 29.541 1.00 65.25 92 ALA A N 1
ATOM 707 C CA . ALA A 1 92 ? 1.411 -0.134 29.960 1.00 65.25 92 ALA A CA 1
ATOM 708 C C . ALA A 1 92 ? 1.009 -1.587 29.709 1.00 65.25 92 ALA A C 1
ATOM 710 O O . ALA A 1 92 ? -0.097 -2.021 30.028 1.00 65.25 92 ALA A O 1
ATOM 711 N N . SER A 1 93 ? 1.940 -2.371 29.176 1.00 64.06 93 SER A N 1
ATOM 712 C CA . SER A 1 93 ? 1.751 -3.800 28.937 1.00 64.06 93 SER A CA 1
ATOM 713 C C . SER A 1 93 ? 2.873 -4.603 29.588 1.00 64.06 93 SER A C 1
ATOM 715 O O . SER A 1 93 ? 4.016 -4.157 29.676 1.00 64.06 93 SER A O 1
ATOM 717 N N . THR A 1 94 ? 2.555 -5.798 30.091 1.00 62.94 94 THR A N 1
ATOM 718 C CA . THR A 1 94 ? 3.566 -6.705 30.649 1.00 62.94 94 THR A CA 1
ATOM 719 C C . THR A 1 94 ? 4.544 -7.122 29.562 1.00 62.94 94 THR A C 1
ATOM 721 O O . THR A 1 94 ? 4.125 -7.709 28.562 1.00 62.94 94 THR A O 1
ATOM 724 N N . PHE A 1 95 ? 5.836 -6.882 29.778 1.00 55.62 95 PHE A N 1
ATOM 725 C CA . PHE A 1 95 ? 6.871 -7.357 28.875 1.00 55.62 95 PHE A CA 1
ATOM 726 C C . PHE A 1 95 ? 6.993 -8.872 29.027 1.00 55.62 95 PHE A C 1
ATOM 728 O O . PHE A 1 95 ? 7.335 -9.391 30.090 1.00 55.62 95 PHE A O 1
ATOM 735 N N . SER A 1 96 ? 6.705 -9.595 27.952 1.00 56.66 96 SER A N 1
ATOM 736 C CA . SER A 1 96 ? 7.014 -11.014 27.843 1.00 56.66 96 SER A CA 1
ATOM 737 C C . SER A 1 96 ? 7.963 -11.182 26.674 1.00 56.66 96 SER A C 1
ATOM 739 O O . SER A 1 96 ? 7.584 -10.927 25.535 1.00 56.66 96 SER A O 1
ATOM 741 N N . ARG A 1 97 ? 9.188 -11.639 26.962 1.00 49.59 97 ARG A N 1
ATOM 742 C CA . ARG A 1 97 ? 10.197 -11.938 25.941 1.00 49.59 97 ARG A CA 1
ATOM 743 C C . ARG A 1 97 ? 9.643 -12.891 24.885 1.00 49.59 97 ARG A C 1
ATOM 745 O O . ARG A 1 97 ? 9.789 -12.616 23.706 1.00 49.59 97 ARG A O 1
ATOM 752 N N . ASN A 1 98 ? 8.916 -13.929 25.299 1.00 43.97 98 ASN A N 1
ATOM 753 C CA . ASN A 1 98 ? 8.275 -14.860 24.370 1.00 43.97 98 ASN A CA 1
ATOM 754 C C . ASN A 1 98 ? 7.167 -14.191 23.542 1.00 43.97 98 ASN A C 1
ATOM 756 O O . ASN A 1 98 ? 7.095 -14.459 22.355 1.00 43.97 98 ASN A O 1
ATOM 760 N N . LYS A 1 99 ? 6.351 -13.277 24.093 1.00 43.06 99 LYS A N 1
ATOM 761 C CA . LYS A 1 99 ? 5.368 -12.517 23.285 1.00 43.06 99 LYS A CA 1
ATOM 762 C C . LYS A 1 99 ? 6.004 -11.456 22.380 1.00 43.06 99 LYS A C 1
ATOM 764 O O . LYS A 1 99 ? 5.403 -11.066 21.394 1.00 43.06 99 LYS A O 1
ATOM 769 N N . TRP A 1 100 ? 7.185 -10.949 22.718 1.00 43.50 100 TRP A N 1
ATOM 770 C CA . TRP A 1 100 ? 7.890 -9.951 21.909 1.00 43.50 100 TRP A CA 1
ATOM 771 C C . TRP A 1 100 ? 8.730 -10.600 20.802 1.00 43.50 100 TRP A C 1
ATOM 773 O O . TRP A 1 100 ? 8.763 -10.111 19.679 1.00 43.50 100 TRP A O 1
ATOM 783 N N . GLN A 1 101 ? 9.384 -11.726 21.103 1.00 41.34 101 GLN A N 1
ATOM 784 C CA . GLN A 1 101 ? 10.188 -12.496 20.149 1.00 41.34 101 GLN A CA 1
ATOM 785 C C . GLN A 1 101 ? 9.327 -13.376 19.238 1.00 41.34 101 GLN A C 1
ATOM 787 O O . GLN A 1 101 ? 9.662 -13.509 18.066 1.00 41.34 101 GLN A O 1
ATOM 792 N N . ASN A 1 102 ? 8.204 -13.906 19.737 1.00 36.62 102 ASN A N 1
ATOM 793 C CA . ASN A 1 102 ? 7.279 -14.729 18.947 1.00 36.62 102 ASN A CA 1
ATOM 794 C C . ASN A 1 102 ? 6.061 -13.939 18.433 1.00 36.62 102 ASN A C 1
ATOM 796 O O . ASN A 1 102 ? 5.134 -14.541 17.904 1.00 36.62 102 ASN A O 1
ATOM 800 N N . GLY A 1 103 ? 6.039 -12.611 18.585 1.00 38.38 103 GLY A N 1
ATOM 801 C CA . GLY A 1 103 ? 4.875 -11.789 18.253 1.00 38.38 103 GLY A CA 1
ATOM 802 C C . GLY A 1 103 ? 3.714 -11.946 19.247 1.00 38.38 103 GLY A C 1
ATOM 803 O O . GLY A 1 103 ? 3.539 -12.962 19.929 1.00 38.38 103 GLY A O 1
ATOM 804 N N . ILE A 1 104 ? 2.906 -10.895 19.371 1.00 36.31 104 ILE A N 1
ATOM 805 C CA . ILE A 1 104 ? 1.637 -10.946 20.099 1.00 36.31 104 ILE A CA 1
ATOM 806 C C . ILE A 1 104 ? 0.688 -11.788 19.233 1.00 36.31 104 ILE A C 1
ATOM 808 O O . ILE A 1 104 ? 0.180 -11.268 18.256 1.00 36.31 104 ILE A O 1
ATOM 812 N N . ASN A 1 105 ? 0.473 -13.062 19.587 1.00 36.66 105 ASN A N 1
ATOM 813 C CA . ASN A 1 105 ? -0.337 -14.045 18.842 1.00 36.66 105 ASN A CA 1
ATOM 814 C C . ASN A 1 105 ? 0.121 -14.277 17.390 1.00 36.66 105 ASN A C 1
ATOM 816 O O . ASN A 1 105 ? -0.172 -13.517 16.478 1.00 36.66 105 ASN A O 1
ATOM 820 N N . GLN A 1 106 ? 0.782 -15.410 17.173 1.00 37.09 106 GLN A N 1
ATOM 821 C CA . GLN A 1 106 ? 1.331 -15.861 15.891 1.00 37.09 106 GLN A CA 1
ATOM 822 C C . GLN A 1 106 ? 0.273 -16.417 14.910 1.00 37.09 106 GLN A C 1
ATOM 824 O O . GLN A 1 106 ? 0.554 -17.331 14.146 1.00 37.09 106 GLN A O 1
ATOM 829 N N . ASP A 1 107 ? -0.926 -15.834 14.929 1.00 43.69 107 ASP A N 1
ATOM 830 C CA . ASP A 1 107 ? -2.023 -16.083 13.981 1.00 43.69 107 ASP A CA 1
ATOM 831 C C . ASP A 1 107 ? -2.566 -14.747 13.429 1.00 43.69 107 ASP A C 1
ATOM 833 O O . ASP A 1 107 ? -3.745 -14.610 13.113 1.00 43.69 107 ASP A O 1
ATOM 837 N N . ASP A 1 108 ? -1.719 -13.712 13.344 1.00 63.56 108 ASP A N 1
ATOM 838 C CA . ASP A 1 108 ? -2.109 -12.432 12.750 1.00 63.56 108 ASP A CA 1
ATOM 839 C C . ASP A 1 108 ? -1.615 -12.323 11.301 1.00 63.56 108 ASP A C 1
ATOM 841 O O . ASP A 1 108 ? -0.419 -12.466 11.023 1.00 63.56 108 ASP A O 1
ATOM 845 N N . MET A 1 109 ? -2.536 -12.025 10.382 1.00 67.88 109 MET A N 1
ATOM 846 C CA . MET A 1 109 ? -2.294 -11.719 8.966 1.00 67.88 109 MET A CA 1
ATOM 847 C C . MET A 1 109 ? -1.107 -10.773 8.742 1.00 67.88 109 MET A C 1
ATOM 849 O O . MET A 1 109 ? -0.396 -10.895 7.745 1.00 67.88 109 MET A O 1
ATOM 853 N N . ILE A 1 110 ? -0.873 -9.845 9.676 1.00 79.38 110 ILE A N 1
ATOM 854 C CA . ILE A 1 110 ? 0.271 -8.922 9.671 1.00 79.38 110 ILE A CA 1
ATOM 855 C C . ILE A 1 110 ? 1.588 -9.703 9.549 1.00 79.38 110 ILE A C 1
ATOM 857 O O . ILE A 1 110 ? 2.410 -9.392 8.692 1.00 79.38 110 ILE A O 1
ATOM 861 N N . SER A 1 111 ? 1.768 -10.762 10.340 1.00 75.31 111 SER A N 1
ATOM 862 C CA . SER A 1 111 ? 2.970 -11.607 10.296 1.00 75.31 111 SER A CA 1
ATOM 863 C C . SER A 1 111 ? 3.037 -12.523 9.068 1.00 75.31 111 SER A C 1
ATOM 865 O O . SER A 1 111 ? 4.121 -12.962 8.691 1.00 75.31 111 SER A O 1
ATOM 867 N N . GLN A 1 112 ? 1.895 -12.788 8.421 1.00 83.81 112 GLN A N 1
ATOM 868 C CA . GLN A 1 112 ? 1.825 -13.599 7.203 1.00 83.81 112 GLN A CA 1
ATOM 869 C C . GLN A 1 112 ? 2.344 -12.836 5.974 1.00 83.81 112 GLN A C 1
ATOM 871 O O . GLN A 1 112 ? 2.921 -13.445 5.072 1.00 83.81 112 GLN A O 1
ATOM 876 N N . PHE A 1 113 ? 2.105 -11.523 5.912 1.00 89.44 113 PHE A N 1
ATOM 877 C CA . PHE A 1 113 ? 2.342 -10.718 4.708 1.00 89.44 113 PHE A CA 1
ATOM 878 C C . PHE A 1 113 ? 3.460 -9.685 4.844 1.00 89.44 113 PHE A C 1
ATOM 880 O O . PHE A 1 113 ? 3.892 -9.139 3.830 1.00 89.44 113 PHE A O 1
ATOM 887 N N . LEU A 1 114 ? 3.938 -9.405 6.055 1.00 90.62 114 LEU A N 1
ATOM 888 C CA . LEU A 1 114 ? 4.965 -8.394 6.294 1.00 90.62 114 LEU A CA 1
ATOM 889 C C . LEU A 1 114 ? 6.264 -9.019 6.781 1.00 90.62 114 LEU A C 1
ATOM 891 O O . LEU A 1 114 ? 6.272 -9.986 7.544 1.00 90.62 114 LEU A O 1
ATOM 895 N N . GLU A 1 115 ? 7.379 -8.440 6.348 1.00 84.69 115 GLU A N 1
ATOM 896 C CA . GLU A 1 115 ? 8.682 -8.838 6.850 1.00 84.69 115 GLU A CA 1
ATOM 897 C C . GLU A 1 115 ? 8.845 -8.290 8.267 1.00 84.69 115 GLU A C 1
ATOM 899 O O . GLU A 1 115 ? 8.676 -7.101 8.515 1.00 84.69 115 GLU A O 1
ATOM 904 N N . VAL A 1 116 ? 9.135 -9.167 9.228 1.00 75.31 116 VAL A N 1
ATOM 905 C CA . VAL A 1 116 ? 9.237 -8.759 10.632 1.00 75.31 116 VAL A CA 1
ATOM 906 C C . VAL A 1 116 ? 10.641 -8.238 10.925 1.00 75.31 116 VAL A C 1
ATOM 908 O O . VAL A 1 116 ? 10.755 -7.102 11.346 1.00 75.31 116 VAL A O 1
ATOM 911 N N . GLY A 1 117 ? 11.694 -9.025 10.664 1.00 77.88 117 GLY A N 1
ATOM 912 C CA . GLY A 1 117 ? 13.132 -8.697 10.791 1.00 77.88 117 GLY A CA 1
ATOM 913 C C . GLY A 1 117 ? 13.506 -7.317 11.360 1.00 77.88 117 GLY A C 1
ATOM 914 O O . GLY A 1 117 ? 13.269 -7.040 12.537 1.00 77.88 117 GLY A O 1
ATOM 915 N N . ALA A 1 118 ? 14.102 -6.469 10.518 1.00 74.44 118 ALA A N 1
ATOM 916 C CA . ALA A 1 118 ? 14.453 -5.083 10.845 1.00 74.44 118 ALA A CA 1
ATOM 917 C C . ALA A 1 118 ? 13.231 -4.137 10.894 1.00 74.44 118 ALA A C 1
ATOM 919 O O . ALA A 1 118 ? 13.316 -3.028 11.411 1.00 74.44 118 ALA A O 1
ATOM 920 N N . TYR A 1 119 ? 12.072 -4.584 10.404 1.00 82.81 119 TYR A N 1
ATOM 921 C CA . TYR A 1 119 ? 10.839 -3.798 10.265 1.00 82.81 119 TYR A CA 1
ATOM 922 C C . TYR A 1 119 ? 9.840 -4.020 11.420 1.00 82.81 119 TYR A C 1
ATOM 924 O O . TYR A 1 119 ? 8.671 -3.621 11.357 1.00 82.81 119 TYR A O 1
ATOM 932 N N . ARG A 1 120 ? 10.306 -4.630 12.521 1.00 77.94 120 ARG A N 1
ATOM 933 C CA . ARG A 1 120 ? 9.552 -4.863 13.766 1.00 77.94 120 ARG A CA 1
ATOM 934 C C . ARG A 1 120 ? 8.830 -3.621 14.283 1.00 77.94 120 ARG A C 1
ATOM 936 O O . ARG A 1 120 ? 7.685 -3.767 14.706 1.00 77.94 120 ARG A O 1
ATOM 943 N N . PRO A 1 121 ? 9.430 -2.413 14.264 1.00 81.31 121 PRO A N 1
ATOM 944 C CA . PRO A 1 121 ? 8.742 -1.218 14.740 1.00 81.31 121 PRO A CA 1
ATOM 945 C C . PRO A 1 121 ? 7.407 -0.976 14.027 1.00 81.31 121 PRO A C 1
ATOM 947 O O . PRO A 1 121 ? 6.398 -0.725 14.686 1.00 81.31 121 PRO A O 1
ATOM 950 N N . MET A 1 122 ? 7.373 -1.123 12.698 1.00 86.06 122 MET A N 1
ATOM 951 C CA . MET A 1 122 ? 6.154 -0.905 11.922 1.00 86.06 122 MET A CA 1
ATOM 952 C C . MET A 1 122 ? 5.150 -2.049 12.084 1.00 86.06 122 MET A C 1
ATOM 954 O O . MET A 1 122 ? 3.971 -1.807 12.330 1.00 86.06 122 MET A O 1
ATOM 958 N N . THR A 1 123 ? 5.597 -3.304 12.018 1.00 83.69 123 THR A N 1
ATOM 959 C CA . THR A 1 123 ? 4.696 -4.459 12.202 1.00 83.69 123 THR A CA 1
ATOM 960 C C . THR A 1 123 ? 4.038 -4.453 13.588 1.00 83.69 123 THR A C 1
ATOM 962 O O . THR A 1 123 ? 2.824 -4.635 13.697 1.00 83.69 123 THR A O 1
ATOM 965 N N . ASN A 1 124 ? 4.788 -4.111 14.642 1.00 79.62 124 ASN A N 1
ATOM 966 C CA . ASN A 1 124 ? 4.239 -3.910 15.986 1.00 79.62 124 ASN A CA 1
ATOM 967 C C . ASN A 1 124 ? 3.259 -2.729 16.043 1.00 79.62 124 ASN A C 1
ATOM 969 O O . ASN A 1 124 ? 2.230 -2.816 16.716 1.00 79.62 124 ASN A O 1
ATOM 973 N N . ARG A 1 125 ? 3.549 -1.629 15.337 1.00 84.19 125 ARG A N 1
ATOM 974 C CA . ARG A 1 125 ? 2.670 -0.453 15.269 1.00 84.19 125 ARG A CA 1
ATOM 975 C C . ARG A 1 125 ? 1.309 -0.783 14.653 1.00 84.19 125 ARG A C 1
ATOM 977 O O . ARG A 1 125 ? 0.290 -0.327 15.184 1.00 84.19 125 ARG A O 1
ATOM 984 N N . LEU A 1 126 ? 1.293 -1.587 13.588 1.00 87.62 126 LEU A N 1
ATOM 985 C CA . LEU A 1 126 ? 0.069 -2.094 12.960 1.00 87.62 126 LEU A CA 1
ATOM 986 C C . LEU A 1 126 ? -0.694 -3.028 13.909 1.00 87.62 126 LEU A C 1
ATOM 988 O O . LEU A 1 126 ? -1.896 -2.850 14.104 1.00 87.62 126 LEU A O 1
ATOM 992 N N . GLN A 1 127 ? 0.003 -3.959 14.570 1.00 84.12 127 GLN A N 1
ATOM 993 C CA . GLN A 1 127 ? -0.608 -4.888 15.528 1.00 84.12 127 GLN A CA 1
ATOM 994 C C . GLN A 1 127 ? -1.281 -4.158 16.697 1.00 84.12 127 GLN A C 1
ATOM 996 O O . GLN A 1 127 ? -2.399 -4.485 17.102 1.00 84.12 127 GLN A O 1
ATOM 1001 N N . LEU A 1 128 ? -0.603 -3.149 17.248 1.00 82.38 128 LEU A N 1
ATOM 1002 C CA . LEU A 1 128 ? -1.142 -2.314 18.318 1.00 82.38 128 LEU A CA 1
ATOM 1003 C C . LEU A 1 128 ? -2.384 -1.554 17.855 1.00 82.38 128 LEU A C 1
ATOM 1005 O O . LEU A 1 128 ? -3.371 -1.517 18.591 1.00 82.38 128 LEU A O 1
ATOM 1009 N N . CYS A 1 129 ? -2.358 -1.000 16.640 1.00 86.50 129 CYS A N 1
ATOM 1010 C CA . CYS A 1 129 ? -3.523 -0.339 16.062 1.00 86.50 129 CYS A CA 1
ATOM 1011 C C . CYS A 1 129 ? -4.707 -1.309 15.951 1.00 86.50 129 CYS A C 1
ATOM 1013 O O . CYS A 1 129 ? -5.767 -1.047 16.518 1.00 86.50 129 CYS A O 1
ATOM 1015 N N . LYS A 1 130 ? -4.505 -2.480 15.336 1.00 88.88 130 LYS A N 1
ATOM 1016 C CA . LYS A 1 130 ? -5.536 -3.522 15.197 1.00 88.88 130 LYS A CA 1
ATOM 1017 C C . LYS A 1 130 ? -6.158 -3.910 16.540 1.00 88.88 130 LYS A C 1
ATOM 1019 O O . LYS A 1 130 ? -7.383 -3.956 16.679 1.00 88.88 130 LYS A O 1
ATOM 1024 N N . ASN A 1 131 ? -5.328 -4.114 17.565 1.00 83.44 131 ASN A N 1
ATOM 1025 C CA . ASN A 1 131 ? -5.792 -4.430 18.918 1.00 83.44 131 ASN A CA 1
ATOM 1026 C C . ASN A 1 131 ? -6.653 -3.297 19.507 1.00 83.44 131 ASN A C 1
ATOM 1028 O O . ASN A 1 131 ? -7.710 -3.563 20.084 1.00 83.44 131 ASN A O 1
ATOM 1032 N N . ARG A 1 132 ? -6.244 -2.032 19.331 1.00 83.31 132 ARG A N 1
ATOM 1033 C CA . ARG A 1 132 ? -7.032 -0.866 19.770 1.00 83.31 132 ARG A CA 1
ATOM 1034 C C . ARG A 1 132 ? -8.376 -0.812 19.054 1.00 83.31 132 ARG A C 1
ATOM 1036 O O . ARG A 1 132 ? -9.400 -0.724 19.729 1.00 83.31 132 ARG A O 1
ATOM 1043 N N . LEU A 1 133 ? -8.384 -0.941 17.726 1.00 88.19 133 LEU A N 1
ATOM 1044 C CA . LEU A 1 133 ? -9.598 -0.907 16.903 1.00 88.19 133 LEU A CA 1
ATOM 1045 C C . LEU A 1 133 ? -10.574 -2.033 17.259 1.00 88.19 133 LEU A C 1
ATOM 1047 O O . LEU A 1 133 ? -11.782 -1.806 17.300 1.00 88.19 133 LEU A O 1
ATOM 1051 N N . THR A 1 134 ? -10.059 -3.215 17.609 1.00 85.81 134 THR A N 1
ATOM 1052 C CA . THR A 1 134 ? -10.875 -4.351 18.075 1.00 85.81 134 THR A CA 1
ATOM 1053 C C . THR A 1 134 ? -11.659 -3.997 19.344 1.00 85.81 134 THR A C 1
ATOM 1055 O O . THR A 1 134 ? -12.818 -4.383 19.491 1.00 85.81 134 THR A O 1
ATOM 1058 N N . THR A 1 135 ? -11.045 -3.228 20.250 1.00 82.81 135 THR A N 1
ATOM 1059 C CA . THR A 1 135 ? -11.658 -2.791 21.520 1.00 82.81 135 THR A CA 1
ATOM 1060 C C . THR A 1 135 ? -12.385 -1.446 21.448 1.00 82.81 135 THR A C 1
ATOM 1062 O O . THR A 1 135 ? -13.070 -1.069 22.403 1.00 82.81 135 THR A O 1
ATOM 1065 N N . ALA A 1 136 ? -12.241 -0.704 20.346 1.00 82.94 136 ALA A N 1
ATOM 1066 C CA . ALA A 1 136 ? -12.878 0.595 20.169 1.00 82.94 136 ALA A CA 1
ATOM 1067 C C . ALA A 1 136 ? -14.410 0.456 20.170 1.00 82.94 136 ALA A C 1
ATOM 1069 O O . ALA A 1 136 ? -14.957 -0.557 19.728 1.00 82.94 136 ALA A O 1
ATOM 1070 N N . ARG A 1 137 ? -15.118 1.482 20.655 1.00 80.62 137 ARG A N 1
ATOM 1071 C CA . ARG A 1 137 ? -16.589 1.542 20.577 1.00 80.62 137 ARG A CA 1
ATOM 1072 C C . ARG A 1 137 ? -17.038 1.790 19.128 1.00 80.62 137 ARG A C 1
ATOM 1074 O O . ARG A 1 137 ? -16.229 2.183 18.297 1.00 80.62 137 ARG A O 1
ATOM 1081 N N . GLY A 1 138 ? -18.311 1.531 18.832 1.00 83.94 138 GLY A N 1
ATOM 1082 C CA . GLY A 1 138 ? -18.871 1.641 17.477 1.00 83.94 138 GLY A CA 1
ATOM 1083 C C . GLY A 1 138 ? -18.703 0.359 16.661 1.00 83.94 138 GLY A C 1
ATOM 1084 O O . GLY A 1 138 ? -17.923 -0.516 17.031 1.00 83.94 138 GLY A O 1
ATOM 1085 N N . ALA A 1 139 ? -19.453 0.212 15.577 1.00 89.31 139 ALA A N 1
ATOM 1086 C CA . ALA A 1 139 ? -19.356 -0.937 14.674 1.00 89.31 139 ALA A CA 1
ATOM 1087 C C . ALA A 1 139 ? -18.626 -0.586 13.371 1.00 89.31 139 ALA A C 1
ATOM 1089 O O . ALA A 1 139 ? -18.169 -1.492 12.673 1.00 89.31 139 ALA A O 1
ATOM 1090 N N . LYS A 1 140 ? -18.505 0.706 13.050 1.00 94.75 140 LYS A N 1
ATOM 1091 C CA . LYS A 1 140 ? -17.928 1.195 11.801 1.00 94.75 140 LYS A CA 1
ATOM 1092 C C . LYS A 1 140 ? -16.645 1.990 12.030 1.00 94.75 140 LYS A C 1
ATOM 1094 O O . LYS A 1 140 ? -16.469 2.637 13.060 1.00 94.75 140 LYS A O 1
ATOM 1099 N N . LEU A 1 141 ? -15.767 1.934 11.037 1.00 97.00 141 LEU A N 1
ATOM 1100 C CA . LEU A 1 141 ? -14.518 2.678 10.957 1.00 97.00 141 LEU A CA 1
ATOM 1101 C C . LEU A 1 141 ? -14.486 3.465 9.648 1.00 97.00 141 LEU A C 1
ATOM 1103 O O . LEU A 1 141 ? -14.802 2.916 8.591 1.00 97.00 141 LEU A O 1
ATOM 1107 N N . ASN A 1 142 ? -14.059 4.721 9.718 1.00 97.25 142 ASN A N 1
ATOM 1108 C CA . ASN A 1 142 ? -13.761 5.548 8.552 1.00 97.25 142 ASN A CA 1
ATOM 1109 C C . ASN A 1 142 ? -12.240 5.671 8.436 1.00 97.25 142 ASN A C 1
ATOM 1111 O O . ASN A 1 142 ? -11.592 6.159 9.359 1.00 97.25 142 ASN A O 1
ATOM 1115 N N . ILE A 1 143 ? -11.655 5.199 7.338 1.00 98.12 143 ILE A N 1
ATOM 1116 C CA . ILE A 1 143 ? -10.200 5.165 7.152 1.00 98.12 143 ILE A CA 1
ATOM 1117 C C . ILE A 1 143 ? -9.843 5.987 5.924 1.00 98.12 143 ILE A C 1
ATOM 1119 O O . ILE A 1 143 ? -10.247 5.652 4.816 1.00 98.12 143 ILE A O 1
ATOM 1123 N N . TYR A 1 144 ? -9.062 7.037 6.112 1.00 97.81 144 TYR A N 1
ATOM 1124 C CA . TYR A 1 144 ? -8.508 7.836 5.025 1.00 97.81 144 TYR A CA 1
ATOM 1125 C C . TYR A 1 144 ? -7.104 7.336 4.728 1.00 97.81 144 TYR A C 1
ATOM 1127 O O . TYR A 1 144 ? -6.337 7.135 5.669 1.00 97.81 144 TYR A O 1
ATOM 1135 N N . ILE A 1 145 ? -6.790 7.105 3.454 1.00 98.06 145 ILE A N 1
ATOM 1136 C CA . ILE A 1 145 ? -5.480 6.625 3.001 1.00 98.06 145 ILE A CA 1
ATOM 1137 C C . ILE A 1 145 ? -4.927 7.538 1.910 1.00 98.06 145 ILE A C 1
ATOM 1139 O O . ILE A 1 145 ? -5.699 8.029 1.086 1.00 98.06 145 ILE A O 1
ATOM 1143 N N . ASP A 1 146 ? -3.610 7.721 1.901 1.00 97.12 146 ASP A N 1
ATOM 1144 C CA . ASP A 1 146 ? -2.904 8.545 0.913 1.00 97.12 146 ASP A CA 1
ATOM 1145 C C . ASP A 1 146 ? -1.426 8.113 0.820 1.00 97.12 146 ASP A C 1
ATOM 1147 O O . ASP A 1 146 ? -0.842 7.584 1.780 1.00 97.12 146 ASP A O 1
ATOM 1151 N N . GLY A 1 147 ? -0.824 8.295 -0.352 1.00 96.12 147 GLY A N 1
ATOM 1152 C CA . GLY A 1 147 ? 0.560 7.977 -0.656 1.00 96.12 147 GLY A CA 1
ATOM 1153 C C . GLY A 1 147 ? 1.251 9.087 -1.446 1.00 96.12 147 GLY A C 1
ATOM 1154 O O . GLY A 1 147 ? 0.944 9.352 -2.603 1.00 96.12 147 GLY A O 1
ATOM 1155 N N . SER A 1 148 ? 2.320 9.637 -0.882 1.00 95.62 148 SER A N 1
ATOM 1156 C CA . SER A 1 148 ? 3.099 10.715 -1.484 1.00 95.62 148 SER A CA 1
ATOM 1157 C C . SER A 1 148 ? 4.501 10.257 -1.897 1.00 95.62 148 SER A C 1
ATOM 1159 O O . SER A 1 148 ? 5.093 9.368 -1.281 1.00 95.62 148 SER A O 1
ATOM 1161 N N . VAL A 1 149 ? 5.062 10.912 -2.920 1.00 95.69 149 VAL A N 1
ATOM 1162 C CA . VAL A 1 149 ? 6.458 10.746 -3.358 1.00 95.69 149 VAL A CA 1
ATOM 1163 C C . VAL A 1 149 ? 7.097 12.116 -3.603 1.00 95.69 149 VAL A C 1
ATOM 1165 O O . VAL A 1 149 ? 6.522 12.949 -4.309 1.00 95.69 149 VAL A O 1
ATOM 1168 N N . LYS A 1 150 ? 8.316 12.328 -3.094 1.00 94.12 150 LYS A N 1
ATOM 1169 C CA . LYS A 1 150 ? 9.164 13.500 -3.381 1.00 94.12 150 LYS A CA 1
ATOM 1170 C C . LYS A 1 150 ? 10.352 13.136 -4.267 1.00 94.12 150 LYS A C 1
ATOM 1172 O O . LYS A 1 150 ? 10.749 11.978 -4.359 1.00 94.12 150 LYS A O 1
ATOM 1177 N N . ASN A 1 151 ? 10.903 14.147 -4.945 1.00 91.12 151 ASN A N 1
ATOM 1178 C CA . ASN A 1 151 ? 12.094 14.039 -5.800 1.00 91.12 151 ASN A CA 1
ATOM 1179 C C . ASN A 1 151 ? 12.000 12.904 -6.839 1.00 91.12 151 ASN A C 1
ATOM 1181 O O . ASN A 1 151 ? 12.967 12.192 -7.120 1.00 91.12 151 ASN A O 1
ATOM 1185 N N . ASN A 1 152 ? 10.804 12.711 -7.403 1.00 88.50 152 ASN A N 1
ATOM 1186 C CA . ASN A 1 152 ? 10.544 11.643 -8.359 1.00 88.50 152 ASN A CA 1
ATOM 1187 C C . ASN A 1 152 ? 11.508 11.726 -9.558 1.00 88.50 152 ASN A C 1
ATOM 1189 O O . ASN A 1 152 ? 11.764 12.814 -10.075 1.00 88.50 152 ASN A O 1
ATOM 1193 N N . LYS A 1 153 ? 11.979 10.565 -10.032 1.00 84.81 153 LYS A N 1
ATOM 1194 C CA . LYS A 1 153 ? 12.982 10.402 -11.106 1.00 84.81 153 LYS A CA 1
ATOM 1195 C C . LYS A 1 153 ? 14.404 10.849 -10.742 1.00 84.81 153 LYS A C 1
ATOM 1197 O O . LYS A 1 153 ? 15.227 11.008 -11.639 1.00 84.81 153 LYS A O 1
ATOM 1202 N N . THR A 1 154 ? 14.697 11.024 -9.457 1.00 89.06 154 THR A N 1
ATOM 1203 C CA . THR A 1 154 ? 16.056 11.287 -8.962 1.00 89.06 154 THR A CA 1
ATOM 1204 C C . THR A 1 154 ? 16.516 10.165 -8.033 1.00 89.06 154 THR A C 1
ATOM 1206 O O . THR A 1 154 ? 15.712 9.342 -7.597 1.00 89.06 154 THR A O 1
ATOM 1209 N N . GLU A 1 155 ? 17.810 10.133 -7.726 1.00 85.69 155 GLU A N 1
ATOM 1210 C CA . GLU A 1 155 ? 18.392 9.208 -6.745 1.00 85.69 155 GLU A CA 1
ATOM 1211 C C . GLU A 1 155 ? 17.936 9.485 -5.303 1.00 85.69 155 GLU A C 1
ATOM 1213 O O . GLU A 1 155 ? 17.900 8.569 -4.490 1.00 85.69 155 GLU A O 1
ATOM 1218 N N . ASN A 1 156 ? 17.493 10.713 -5.013 1.00 90.00 156 ASN A N 1
ATOM 1219 C CA . ASN A 1 156 ? 17.004 11.145 -3.699 1.00 90.00 156 ASN A CA 1
ATOM 1220 C C . ASN A 1 156 ? 15.483 10.974 -3.566 1.00 90.00 156 ASN A C 1
ATOM 1222 O O . ASN A 1 156 ? 14.811 11.780 -2.919 1.00 90.00 156 ASN A O 1
ATOM 1226 N N . ILE A 1 157 ? 14.923 9.989 -4.272 1.00 93.56 157 ILE A N 1
ATOM 1227 C CA . ILE A 1 157 ? 13.490 9.713 -4.264 1.00 93.56 157 ILE A CA 1
ATOM 1228 C C . ILE A 1 157 ? 13.061 9.205 -2.888 1.00 93.56 157 ILE A C 1
ATOM 1230 O O . ILE A 1 157 ? 13.621 8.257 -2.344 1.00 93.56 157 ILE A O 1
ATOM 1234 N N . GLU A 1 158 ? 12.026 9.832 -2.349 1.00 95.38 158 GLU A N 1
ATOM 1235 C CA . GLU A 1 158 ? 11.498 9.553 -1.018 1.00 95.38 158 GLU A CA 1
ATOM 1236 C C . GLU A 1 158 ? 10.002 9.294 -1.110 1.00 95.38 158 GLU A C 1
ATOM 1238 O O . GLU A 1 158 ? 9.309 9.887 -1.942 1.00 95.38 158 GLU A O 1
ATOM 1243 N N . ALA A 1 159 ? 9.497 8.425 -0.243 1.00 96.56 159 ALA A N 1
ATOM 1244 C CA . ALA A 1 159 ? 8.096 8.050 -0.214 1.00 96.56 159 ALA A CA 1
ATOM 1245 C C . ALA A 1 159 ? 7.576 7.980 1.211 1.00 96.56 159 ALA A C 1
ATOM 1247 O O . ALA A 1 159 ? 8.203 7.381 2.080 1.00 96.56 159 ALA A O 1
ATOM 1248 N N . ILE A 1 160 ? 6.382 8.520 1.418 1.00 97.62 160 ILE A N 1
ATOM 1249 C CA . ILE A 1 160 ? 5.620 8.324 2.646 1.00 97.62 160 ILE A CA 1
ATOM 1250 C C . ILE A 1 160 ? 4.205 7.954 2.243 1.00 97.62 160 ILE A C 1
ATOM 1252 O O . ILE A 1 160 ? 3.611 8.576 1.366 1.00 97.62 160 ILE A O 1
ATOM 1256 N N . PHE A 1 161 ? 3.658 6.945 2.900 1.00 97.81 161 PHE A N 1
ATOM 1257 C CA . PHE A 1 161 ? 2.241 6.644 2.831 1.00 97.81 161 PHE A CA 1
ATOM 1258 C C . PHE A 1 161 ? 1.653 6.625 4.233 1.00 97.81 161 PHE A C 1
ATOM 1260 O O . PHE A 1 161 ? 2.347 6.361 5.223 1.00 97.81 161 PHE A O 1
ATOM 1267 N N . GLY A 1 162 ? 0.367 6.931 4.311 1.00 97.38 162 GLY A N 1
ATOM 1268 C CA . GLY A 1 162 ? -0.291 7.195 5.570 1.00 97.38 162 GLY A CA 1
ATOM 1269 C C . GLY A 1 162 ? -1.737 6.758 5.592 1.00 97.38 162 GLY A C 1
ATOM 1270 O O . GLY A 1 162 ? -2.383 6.588 4.557 1.00 97.38 162 GLY A O 1
ATOM 1271 N N . LEU A 1 163 ? -2.238 6.593 6.810 1.00 97.94 163 LEU A N 1
ATOM 1272 C CA . LEU A 1 163 ? -3.653 6.441 7.065 1.00 97.94 163 LEU A CA 1
ATOM 1273 C C . LEU A 1 163 ? -4.069 7.080 8.387 1.00 97.94 163 LEU A C 1
ATOM 1275 O O . LEU A 1 163 ? -3.367 6.982 9.398 1.00 97.94 163 LEU A O 1
ATOM 1279 N N . MET A 1 164 ? -5.247 7.693 8.374 1.00 98.19 164 MET A N 1
ATOM 1280 C CA . MET A 1 164 ? -5.932 8.199 9.561 1.00 98.19 164 MET A CA 1
ATOM 1281 C C . MET A 1 164 ? -7.240 7.439 9.741 1.00 98.19 164 MET A C 1
ATOM 1283 O O . MET A 1 164 ? -8.031 7.303 8.806 1.00 98.19 164 MET A O 1
ATOM 1287 N N . ILE A 1 165 ? -7.449 6.917 10.947 1.00 97.75 165 ILE A N 1
ATOM 1288 C CA . ILE A 1 165 ? -8.596 6.078 11.289 1.00 97.75 165 ILE A CA 1
ATOM 1289 C C . ILE A 1 165 ? -9.495 6.845 12.245 1.00 97.75 165 ILE A C 1
ATOM 1291 O O . ILE A 1 165 ? -9.041 7.319 13.286 1.00 97.75 165 ILE A O 1
ATOM 1295 N N . TYR A 1 166 ? -10.778 6.904 11.921 1.00 96.31 166 TYR A N 1
ATOM 1296 C CA . TYR A 1 166 ? -11.806 7.595 12.682 1.00 96.31 166 TYR A CA 1
ATOM 1297 C C . TYR A 1 166 ? -12.938 6.637 13.055 1.00 96.31 166 TYR A C 1
ATOM 1299 O O . TYR A 1 166 ? -13.179 5.633 12.374 1.00 96.31 166 TYR A O 1
ATOM 1307 N N . ASP A 1 167 ? -13.640 6.951 14.140 1.00 94.19 167 ASP A N 1
ATOM 1308 C CA . ASP A 1 167 ? -14.901 6.293 14.482 1.00 94.19 167 ASP A CA 1
ATOM 1309 C C . ASP A 1 167 ? -16.093 6.870 13.688 1.00 94.19 167 ASP A C 1
ATOM 1311 O O . ASP A 1 167 ? -15.941 7.650 12.743 1.00 94.19 167 ASP A O 1
ATOM 1315 N N . GLU A 1 168 ? -17.300 6.435 14.054 1.00 91.25 168 GLU A N 1
ATOM 1316 C CA . GLU A 1 168 ? -18.571 6.876 13.462 1.00 91.25 168 GLU A CA 1
ATOM 1317 C C . GLU A 1 168 ? -18.865 8.365 13.684 1.00 91.25 168 GLU A C 1
ATOM 1319 O O . GLU A 1 168 ? -19.569 8.966 12.875 1.00 91.25 168 GLU A O 1
ATOM 1324 N N . ASP A 1 169 ? -18.293 8.958 14.734 1.00 91.00 169 ASP A N 1
ATOM 1325 C CA . ASP A 1 169 ? -18.483 10.358 15.119 1.00 91.00 169 ASP A CA 1
ATOM 1326 C C . ASP A 1 169 ? -17.351 11.258 14.577 1.00 91.00 169 ASP A C 1
ATOM 1328 O O . ASP A 1 169 ? -17.190 12.401 15.010 1.00 91.00 169 ASP A O 1
ATOM 1332 N N . ASN A 1 170 ? -16.551 10.751 13.628 1.00 90.00 170 ASN A N 1
ATOM 1333 C CA . ASN A 1 170 ? -15.367 11.407 13.060 1.00 90.00 170 ASN A CA 1
ATOM 1334 C C . ASN A 1 170 ? -14.297 11.781 14.100 1.00 90.00 170 ASN A C 1
ATOM 1336 O O . ASN A 1 170 ? -13.496 12.696 13.884 1.00 90.00 170 ASN A O 1
ATOM 1340 N N . LYS A 1 171 ? -14.229 11.067 15.226 1.00 92.50 171 LYS A N 1
ATOM 1341 C CA . LYS A 1 171 ? -13.139 11.231 16.185 1.00 92.50 171 LYS A CA 1
ATOM 1342 C C . LYS A 1 171 ? -11.945 10.392 15.751 1.00 92.50 171 LYS A C 1
ATOM 1344 O O . LYS A 1 171 ? -12.067 9.192 15.518 1.00 92.50 171 LYS A O 1
ATOM 1349 N N . LEU A 1 172 ? -10.774 11.027 15.691 1.00 94.50 172 LEU A N 1
ATOM 1350 C CA . LEU A 1 172 ? -9.522 10.352 15.359 1.00 94.50 172 LEU A CA 1
ATOM 1351 C C . LEU A 1 172 ? -9.209 9.279 16.412 1.00 94.50 172 LEU A C 1
ATOM 1353 O O . LEU A 1 172 ? -9.058 9.576 17.601 1.00 94.50 172 LEU A O 1
ATOM 1357 N N . LEU A 1 173 ? -9.124 8.033 15.958 1.00 91.88 173 LEU A N 1
ATOM 1358 C CA . LEU A 1 173 ? -8.742 6.874 16.757 1.00 91.88 173 LEU A CA 1
ATOM 1359 C C . LEU A 1 173 ? -7.242 6.625 16.681 1.00 91.88 173 LEU A C 1
ATOM 1361 O O . LEU A 1 173 ? -6.626 6.303 17.699 1.00 91.88 173 LEU A O 1
ATOM 1365 N N . ASP A 1 174 ? -6.668 6.727 15.480 1.00 93.69 174 ASP A N 1
ATOM 1366 C CA . ASP A 1 174 ? -5.248 6.475 15.277 1.00 93.69 174 ASP A CA 1
ATOM 1367 C C . ASP A 1 174 ? -4.713 7.050 13.956 1.00 93.69 174 ASP A C 1
ATOM 1369 O O . ASP A 1 174 ? -5.463 7.209 12.992 1.00 93.69 174 ASP A O 1
ATOM 1373 N N . THR A 1 175 ? -3.399 7.286 13.905 1.00 94.81 175 THR A N 1
ATOM 1374 C CA . THR A 1 175 ? -2.670 7.724 12.700 1.00 94.81 175 THR A CA 1
ATOM 1375 C C . THR A 1 175 ? -1.438 6.856 12.487 1.00 94.81 175 THR A C 1
ATOM 1377 O O . THR A 1 175 ? -0.594 6.725 13.381 1.00 94.81 175 THR A O 1
ATOM 1380 N N . ILE A 1 176 ? -1.298 6.280 11.296 1.00 94.62 176 ILE A N 1
ATOM 1381 C CA . ILE A 1 176 ? -0.159 5.439 10.923 1.00 94.62 176 ILE A CA 1
ATOM 1382 C C . ILE A 1 176 ? 0.519 6.059 9.712 1.00 94.62 176 ILE A C 1
ATOM 1384 O O . ILE A 1 176 ? -0.133 6.336 8.714 1.00 94.62 176 ILE A O 1
ATOM 1388 N N . MET A 1 177 ? 1.832 6.239 9.810 1.00 95.62 177 MET A N 1
ATOM 1389 C CA . MET A 1 177 ? 2.684 6.728 8.732 1.00 95.62 177 MET A CA 1
ATOM 1390 C C . MET A 1 177 ? 3.831 5.759 8.544 1.00 95.62 177 MET A C 1
ATOM 1392 O O . MET A 1 177 ? 4.391 5.278 9.533 1.00 95.62 177 MET A O 1
ATOM 1396 N N . SER A 1 178 ? 4.190 5.500 7.295 1.00 95.81 178 SER A N 1
ATOM 1397 C CA . SER A 1 178 ? 5.308 4.634 6.969 1.00 95.81 178 SER A CA 1
ATOM 1398 C C . SER A 1 178 ? 6.038 5.096 5.720 1.00 95.81 178 SER A C 1
ATOM 1400 O O . SER A 1 178 ? 5.465 5.742 4.846 1.00 95.81 178 SER A O 1
ATOM 1402 N N . THR A 1 179 ? 7.309 4.724 5.642 1.00 95.75 179 THR A N 1
ATOM 1403 C CA . THR A 1 179 ? 8.132 4.869 4.444 1.00 95.75 179 THR A CA 1
ATOM 1404 C C . THR A 1 179 ? 8.339 3.514 3.772 1.00 95.75 179 THR A C 1
ATOM 1406 O O . THR A 1 179 ? 8.099 2.454 4.364 1.00 95.75 179 THR A O 1
ATOM 1409 N N . VAL A 1 180 ? 8.783 3.549 2.521 1.00 92.19 180 VAL A N 1
ATOM 1410 C CA . VAL A 1 180 ? 9.157 2.374 1.739 1.00 92.19 180 VAL A CA 1
ATOM 1411 C C . VAL A 1 180 ? 10.404 2.681 0.922 1.00 92.19 180 VAL A C 1
ATOM 1413 O O . VAL A 1 180 ? 10.614 3.805 0.480 1.00 92.19 180 VAL A O 1
ATOM 1416 N N . GLU A 1 181 ? 11.208 1.653 0.683 1.00 85.62 181 GLU A N 1
ATOM 1417 C CA . GLU A 1 181 ? 12.380 1.724 -0.185 1.00 85.62 181 GLU A CA 1
ATOM 1418 C C . GLU A 1 181 ? 12.189 0.795 -1.381 1.00 85.62 181 GLU A C 1
ATOM 1420 O O . GLU A 1 181 ? 11.296 -0.056 -1.391 1.00 85.62 181 GLU A O 1
ATOM 1425 N N . ASN A 1 182 ? 13.083 0.926 -2.362 1.00 84.62 182 ASN A N 1
ATOM 1426 C CA . ASN A 1 182 ? 13.114 0.149 -3.598 1.00 84.62 182 ASN A CA 1
ATOM 1427 C C . ASN A 1 182 ? 11.875 0.367 -4.482 1.00 84.62 182 ASN A C 1
ATOM 1429 O O . ASN A 1 182 ? 10.731 0.287 -4.040 1.00 84.62 182 ASN A O 1
ATOM 1433 N N . TRP A 1 183 ? 12.093 0.610 -5.778 1.00 84.50 183 TRP A N 1
ATOM 1434 C CA . TRP A 1 183 ? 11.004 0.729 -6.764 1.00 84.50 183 TRP A CA 1
ATOM 1435 C C . TRP A 1 183 ? 9.890 1.702 -6.335 1.00 84.50 183 TRP A C 1
ATOM 1437 O O . TRP A 1 183 ? 8.697 1.442 -6.508 1.00 84.50 183 TRP A O 1
ATOM 1447 N N . ILE A 1 184 ? 10.292 2.837 -5.754 1.00 90.44 184 ILE A N 1
ATOM 1448 C CA . ILE A 1 184 ? 9.367 3.857 -5.268 1.00 90.44 184 ILE A CA 1
ATOM 1449 C C . ILE A 1 184 ? 8.560 4.416 -6.443 1.00 90.44 184 ILE A C 1
ATOM 1451 O O . ILE A 1 184 ? 9.104 4.914 -7.429 1.00 90.44 184 ILE A O 1
ATOM 1455 N N . THR A 1 185 ? 7.236 4.335 -6.325 1.00 91.00 185 THR A N 1
ATOM 1456 C CA . THR A 1 185 ? 6.280 4.956 -7.244 1.00 91.00 185 THR A CA 1
ATOM 1457 C C . THR A 1 185 ? 5.062 5.421 -6.457 1.00 91.00 185 THR A C 1
ATOM 1459 O O . THR A 1 185 ? 4.718 4.808 -5.449 1.00 91.00 185 THR A O 1
ATOM 1462 N N . VAL A 1 186 ? 4.363 6.446 -6.951 1.00 92.62 186 VAL A N 1
ATOM 1463 C CA . VAL A 1 186 ? 3.119 6.940 -6.325 1.00 92.62 186 VAL A CA 1
ATOM 1464 C C . VAL A 1 186 ? 2.074 5.823 -6.221 1.00 92.62 186 VAL A C 1
ATOM 1466 O O . VAL A 1 186 ? 1.457 5.613 -5.189 1.00 92.62 186 VAL A O 1
ATOM 1469 N N . ASN A 1 187 ? 1.927 4.999 -7.260 1.00 92.88 187 ASN A N 1
ATOM 1470 C CA . ASN A 1 187 ? 0.996 3.870 -7.202 1.00 92.88 187 ASN A CA 1
ATOM 1471 C C . ASN A 1 187 ? 1.390 2.817 -6.146 1.00 92.88 187 ASN A C 1
ATOM 1473 O O . ASN A 1 187 ? 0.513 2.116 -5.645 1.00 92.88 187 ASN A O 1
ATOM 1477 N N . LYS A 1 188 ? 2.686 2.675 -5.823 1.00 93.75 188 LYS A N 1
ATOM 1478 C CA . LYS A 1 188 ? 3.161 1.763 -4.772 1.00 93.75 188 LYS A CA 1
ATOM 1479 C C . LYS A 1 188 ? 2.814 2.304 -3.389 1.00 93.75 188 LYS A C 1
ATOM 1481 O O . LYS A 1 188 ? 2.296 1.542 -2.580 1.00 93.75 188 LYS A O 1
ATOM 1486 N N . THR A 1 189 ? 3.056 3.589 -3.130 1.00 95.75 189 THR A N 1
ATOM 1487 C CA . THR A 1 189 ? 2.711 4.229 -1.847 1.00 95.75 189 THR A CA 1
ATOM 1488 C C . THR A 1 189 ? 1.211 4.157 -1.586 1.00 95.75 189 THR A C 1
ATOM 1490 O O . THR A 1 189 ? 0.794 3.723 -0.518 1.00 95.75 189 THR A O 1
ATOM 1493 N N . GLU A 1 190 ? 0.407 4.439 -2.607 1.00 96.69 190 GLU A N 1
ATOM 1494 C CA . GLU A 1 190 ? -1.049 4.286 -2.572 1.00 96.69 190 GLU A CA 1
ATOM 1495 C C . GLU A 1 190 ? -1.490 2.849 -2.264 1.00 96.69 190 GLU A C 1
ATOM 1497 O O . GLU A 1 190 ? -2.333 2.613 -1.394 1.00 96.69 190 GLU A O 1
ATOM 1502 N N . ALA A 1 191 ? -0.925 1.858 -2.959 1.00 96.75 191 ALA A N 1
ATOM 1503 C CA . ALA A 1 191 ? -1.280 0.457 -2.745 1.00 96.75 191 ALA A CA 1
ATOM 1504 C C . ALA A 1 191 ? -0.851 -0.047 -1.354 1.00 96.75 191 ALA A C 1
ATOM 1506 O O . ALA A 1 191 ? -1.552 -0.863 -0.755 1.00 96.75 191 ALA A O 1
ATOM 1507 N N . LEU A 1 192 ? 0.275 0.444 -0.824 1.00 97.31 192 LEU A N 1
ATOM 1508 C CA . LEU A 1 192 ? 0.735 0.137 0.532 1.00 97.31 192 LEU A CA 1
ATOM 1509 C C . LEU A 1 192 ? -0.164 0.759 1.599 1.00 97.31 192 LEU A C 1
ATOM 1511 O O . LEU A 1 192 ? -0.451 0.087 2.587 1.00 97.31 192 LEU A O 1
ATOM 1515 N N . ALA A 1 193 ? -0.659 1.981 1.388 1.00 97.88 193 ALA A N 1
ATOM 1516 C CA . ALA A 1 193 ? -1.629 2.607 2.285 1.00 97.88 193 ALA A CA 1
ATOM 1517 C C . ALA A 1 193 ? -2.914 1.767 2.382 1.00 97.88 193 ALA A C 1
ATOM 1519 O O . ALA A 1 193 ? -3.395 1.476 3.480 1.00 97.88 193 ALA A O 1
ATOM 1520 N N . LEU A 1 194 ? -3.412 1.284 1.236 1.00 97.94 194 LEU A N 1
ATOM 1521 C CA . LEU A 1 194 ? -4.557 0.375 1.186 1.00 97.94 194 LEU A CA 1
ATOM 1522 C C . LEU A 1 194 ? -4.259 -0.962 1.877 1.00 97.94 194 LEU A C 1
ATOM 1524 O O . LEU A 1 194 ? -5.070 -1.431 2.672 1.00 97.94 194 LEU A O 1
ATOM 1528 N N . LEU A 1 195 ? -3.102 -1.574 1.609 1.00 97.12 195 LEU A N 1
ATOM 1529 C CA . LEU A 1 195 ? -2.699 -2.822 2.263 1.00 97.12 195 LEU A CA 1
ATOM 1530 C C . LEU A 1 195 ? -2.622 -2.657 3.789 1.00 97.12 195 LEU A C 1
ATOM 1532 O O . LEU A 1 195 ? -3.164 -3.484 4.519 1.00 97.12 195 LEU A O 1
ATOM 1536 N N . ALA A 1 196 ? -1.984 -1.589 4.271 1.00 97.06 196 ALA A N 1
ATOM 1537 C CA . ALA A 1 196 ? -1.860 -1.304 5.696 1.00 97.06 196 ALA A CA 1
ATOM 1538 C C . ALA A 1 196 ? -3.234 -1.120 6.354 1.00 97.06 196 ALA A C 1
ATOM 1540 O O . ALA A 1 196 ? -3.468 -1.693 7.417 1.00 97.06 196 ALA A O 1
ATOM 1541 N N . ALA A 1 197 ? -4.160 -0.407 5.700 1.00 97.38 197 ALA A N 1
ATOM 1542 C CA . ALA A 1 197 ? -5.541 -0.278 6.161 1.00 97.38 197 ALA A CA 1
ATOM 1543 C C . ALA A 1 197 ? -6.234 -1.643 6.283 1.00 97.38 197 ALA A C 1
ATOM 1545 O O . ALA A 1 197 ? -6.819 -1.946 7.319 1.00 97.38 197 ALA A O 1
ATOM 1546 N N . LEU A 1 198 ? -6.121 -2.502 5.266 1.00 95.81 198 LEU A N 1
ATOM 1547 C CA . LEU A 1 198 ? -6.723 -3.840 5.284 1.00 95.81 198 LEU A CA 1
ATOM 1548 C C . LEU A 1 198 ? -6.181 -4.727 6.408 1.00 95.81 198 LEU A C 1
ATOM 1550 O O . LEU A 1 198 ? -6.940 -5.481 7.010 1.00 95.81 198 LEU A O 1
ATOM 1554 N N . LEU A 1 199 ? -4.888 -4.624 6.713 1.00 94.19 199 LEU A N 1
ATOM 1555 C CA . LEU A 1 199 ? -4.247 -5.432 7.751 1.00 94.19 199 LEU A CA 1
ATOM 1556 C C . LEU A 1 199 ? -4.684 -5.063 9.175 1.00 94.19 199 LEU A C 1
ATOM 1558 O O . LEU A 1 199 ? -4.638 -5.922 10.056 1.00 94.19 199 LEU A O 1
ATOM 1562 N N . ILE A 1 200 ? -5.096 -3.813 9.413 1.00 93.12 200 ILE A N 1
ATOM 1563 C CA . ILE A 1 200 ? -5.483 -3.340 10.752 1.00 93.12 200 ILE A CA 1
ATOM 1564 C C . ILE A 1 200 ? -6.985 -3.425 11.034 1.00 93.12 200 ILE A C 1
ATOM 1566 O O . ILE A 1 200 ? -7.377 -3.282 12.193 1.00 93.12 200 ILE A O 1
ATOM 1570 N N . ILE A 1 201 ? -7.826 -3.630 10.013 1.00 93.25 201 ILE A N 1
ATOM 1571 C CA . ILE A 1 201 ? -9.279 -3.717 10.195 1.00 93.25 201 ILE A CA 1
ATOM 1572 C C . ILE A 1 201 ? -9.620 -5.015 10.949 1.00 93.25 201 ILE A C 1
ATOM 1574 O O . ILE A 1 201 ? -9.273 -6.104 10.489 1.00 93.25 201 ILE A O 1
ATOM 1578 N N . PRO A 1 202 ? -10.314 -4.934 12.097 1.00 89.06 202 PRO A N 1
ATOM 1579 C CA . PRO A 1 202 ? -10.800 -6.117 12.802 1.00 89.06 202 PRO A CA 1
ATOM 1580 C C . PRO A 1 202 ? -11.984 -6.783 12.081 1.00 89.06 202 PRO A C 1
ATOM 1582 O O . PRO A 1 202 ? -12.856 -6.092 11.557 1.00 89.06 202 PRO A O 1
ATOM 1585 N N . GLU A 1 203 ? -12.091 -8.114 12.150 1.00 86.25 203 GLU A N 1
ATOM 1586 C CA . GLU A 1 203 ? -13.188 -8.891 11.534 1.00 86.25 203 GLU A CA 1
ATOM 1587 C C . GLU A 1 203 ? -14.594 -8.489 12.012 1.00 86.25 203 GLU A C 1
ATOM 1589 O O . GLU A 1 203 ? -15.578 -8.660 11.298 1.00 86.25 203 GLU A O 1
ATOM 1594 N N . ASN A 1 204 ? -14.712 -7.953 13.229 1.00 84.81 204 ASN A N 1
ATOM 1595 C CA . ASN A 1 204 ? -15.985 -7.555 13.830 1.00 84.81 204 ASN A CA 1
ATOM 1596 C C . ASN A 1 204 ? -16.397 -6.106 13.515 1.00 84.81 204 ASN A C 1
ATOM 1598 O O . ASN A 1 204 ? -17.339 -5.598 14.130 1.00 84.81 204 ASN A O 1
ATOM 1602 N N . LYS A 1 205 ? -15.685 -5.420 12.614 1.00 89.88 205 LYS A N 1
ATOM 1603 C CA . LYS A 1 205 ? -15.940 -4.025 12.244 1.00 89.88 205 LYS A CA 1
ATOM 1604 C C . LYS A 1 205 ? -16.255 -3.912 10.761 1.00 89.88 205 LYS A C 1
ATOM 1606 O O . LYS A 1 205 ? -15.625 -4.555 9.925 1.00 89.88 205 LYS A O 1
ATOM 1611 N N . LYS A 1 206 ? -17.183 -3.016 10.438 1.00 94.94 206 LYS A N 1
ATOM 1612 C CA . LYS A 1 206 ? -17.355 -2.514 9.077 1.00 94.94 206 LYS A CA 1
ATOM 1613 C C . LYS A 1 206 ? -16.365 -1.377 8.838 1.00 94.94 206 LYS A C 1
ATOM 1615 O O . LYS A 1 206 ? -16.217 -0.515 9.699 1.00 94.94 206 LYS A O 1
ATOM 1620 N N . ALA A 1 207 ? -15.712 -1.337 7.686 1.00 95.94 207 ALA A N 1
ATOM 1621 C CA . ALA A 1 207 ? -14.762 -0.280 7.357 1.00 95.94 207 ALA A CA 1
ATOM 1622 C C . ALA A 1 207 ? -15.104 0.385 6.023 1.00 95.94 207 ALA A C 1
ATOM 1624 O O . ALA A 1 207 ? -15.311 -0.291 5.015 1.00 95.94 207 ALA A O 1
ATOM 1625 N N . THR A 1 208 ? -15.103 1.714 6.012 1.00 97.38 208 THR A N 1
ATOM 1626 C CA . THR A 1 208 ? -15.152 2.515 4.789 1.00 97.38 208 THR A CA 1
ATOM 1627 C C . THR A 1 208 ? -13.792 3.168 4.587 1.00 97.38 208 THR A C 1
ATOM 1629 O O . THR A 1 208 ? -13.342 3.943 5.429 1.00 97.38 208 THR A O 1
ATOM 1632 N N . ILE A 1 209 ? -13.125 2.829 3.486 1.00 97.81 209 ILE A N 1
ATOM 1633 C CA . ILE A 1 209 ? -11.802 3.336 3.124 1.00 97.81 209 ILE A CA 1
ATOM 1634 C C . ILE A 1 209 ? -11.959 4.415 2.049 1.00 97.81 209 ILE A C 1
ATOM 1636 O O . ILE A 1 209 ? -12.505 4.154 0.976 1.00 97.81 209 ILE A O 1
ATOM 1640 N N . TYR A 1 210 ? -11.451 5.610 2.318 1.00 97.19 210 TYR A N 1
ATOM 1641 C CA . TYR A 1 210 ? -11.466 6.761 1.422 1.00 97.19 210 TYR A CA 1
ATOM 1642 C C . TYR A 1 210 ? -10.080 6.952 0.807 1.00 97.19 210 TYR A C 1
ATOM 1644 O O . TYR A 1 210 ? -9.087 7.028 1.526 1.00 97.19 210 TYR A O 1
ATOM 1652 N N . THR A 1 211 ? -10.019 7.030 -0.522 1.00 96.06 211 THR A N 1
ATOM 1653 C CA . THR A 1 211 ? -8.772 7.222 -1.281 1.00 96.06 211 THR A CA 1
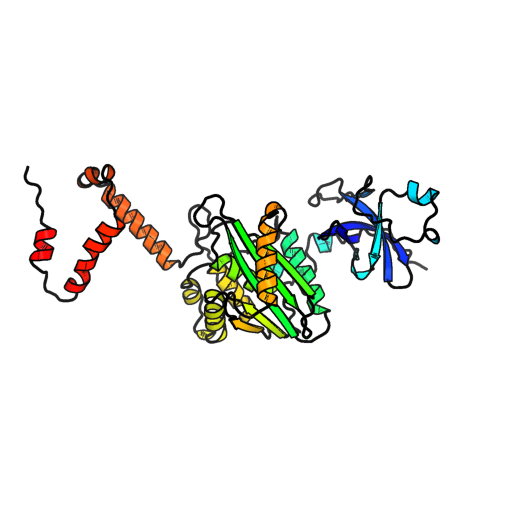ATOM 1654 C C . THR A 1 211 ? -9.003 8.163 -2.454 1.00 96.06 211 THR A C 1
ATOM 1656 O O . THR A 1 211 ? -10.048 8.108 -3.117 1.00 96.06 211 THR A O 1
ATOM 1659 N N . ASP A 1 212 ? -8.030 9.018 -2.752 1.00 94.62 212 ASP A N 1
ATOM 1660 C CA . ASP A 1 212 ? -8.024 9.827 -3.965 1.00 94.62 212 ASP A CA 1
ATOM 1661 C C . ASP A 1 212 ? -7.258 9.154 -5.133 1.00 94.62 212 ASP A C 1
ATOM 1663 O O . ASP A 1 212 ? -7.254 9.669 -6.257 1.00 94.62 212 ASP A O 1
ATOM 1667 N N . SER A 1 213 ? -6.740 7.940 -4.946 1.00 94.81 213 SER A N 1
ATOM 1668 C CA . SER A 1 213 ? -6.079 7.176 -6.002 1.00 94.81 213 SER A CA 1
ATOM 1669 C C . SER A 1 213 ? -7.081 6.435 -6.886 1.00 94.81 213 SER A C 1
ATOM 1671 O O . SER A 1 213 ? -7.789 5.510 -6.475 1.00 94.81 213 SER A O 1
ATOM 1673 N N . GLN A 1 214 ? -7.133 6.824 -8.166 1.00 93.94 214 GLN A N 1
ATOM 1674 C CA . GLN A 1 214 ? -7.986 6.152 -9.154 1.00 93.94 214 GLN A CA 1
ATOM 1675 C C . GLN A 1 214 ? -7.510 4.717 -9.408 1.00 93.94 214 GLN A C 1
ATOM 1677 O O . GLN A 1 214 ? -8.330 3.823 -9.611 1.00 93.94 214 GLN A O 1
ATOM 1682 N N . THR A 1 215 ? -6.193 4.498 -9.369 1.00 93.31 215 THR A N 1
ATOM 1683 C CA . THR A 1 215 ? -5.580 3.174 -9.517 1.00 93.31 215 THR A CA 1
ATOM 1684 C C . THR A 1 215 ? -6.036 2.243 -8.398 1.00 93.31 215 THR A C 1
ATOM 1686 O O . THR A 1 215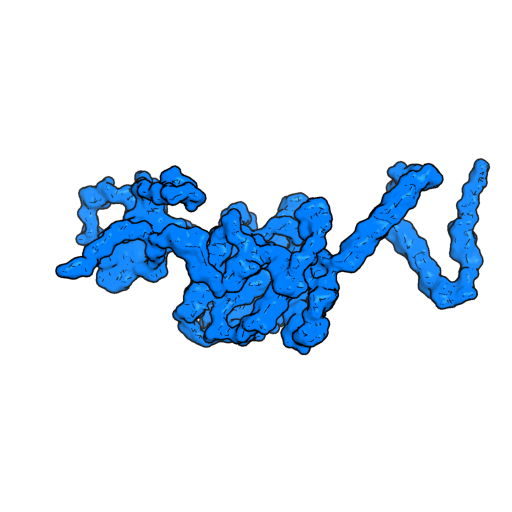 ? -6.474 1.130 -8.689 1.00 93.31 215 THR A O 1
ATOM 1689 N N . ASN A 1 216 ? -6.001 2.704 -7.141 1.00 94.81 216 ASN A N 1
ATOM 1690 C CA . ASN A 1 216 ? -6.456 1.914 -5.996 1.00 94.81 216 ASN A CA 1
ATOM 1691 C C . ASN A 1 216 ? -7.927 1.527 -6.126 1.00 94.81 216 ASN A C 1
ATOM 1693 O O . ASN A 1 216 ? -8.268 0.350 -6.011 1.00 94.81 216 ASN A O 1
ATOM 1697 N N . TYR A 1 217 ? -8.784 2.509 -6.415 1.00 95.06 217 TYR A N 1
ATOM 1698 C CA . TYR A 1 217 ? -10.215 2.276 -6.578 1.00 95.06 217 TYR A CA 1
ATOM 1699 C C . TYR A 1 217 ? -10.510 1.264 -7.693 1.00 95.06 217 TYR A C 1
ATOM 1701 O O . TYR A 1 217 ? -11.227 0.291 -7.466 1.00 95.06 217 TYR A O 1
ATOM 1709 N N . ASN A 1 218 ? -9.924 1.453 -8.879 1.00 93.19 218 ASN A N 1
ATOM 1710 C CA . ASN A 1 218 ? -10.155 0.574 -10.026 1.00 93.19 218 ASN A CA 1
ATOM 1711 C C . ASN A 1 218 ? -9.695 -0.860 -9.741 1.00 93.19 218 ASN A C 1
ATOM 1713 O O . ASN A 1 218 ? -10.473 -1.793 -9.924 1.00 93.19 218 ASN A O 1
ATOM 1717 N N . ASN A 1 219 ? -8.467 -1.036 -9.245 1.00 92.94 219 ASN A N 1
ATOM 1718 C CA . ASN A 1 219 ? -7.916 -2.362 -8.961 1.00 92.94 219 ASN A CA 1
ATOM 1719 C C . ASN A 1 219 ? -8.708 -3.078 -7.854 1.00 92.94 219 ASN A C 1
ATOM 1721 O O . ASN A 1 219 ? -8.972 -4.277 -7.964 1.00 92.94 219 ASN A O 1
ATOM 1725 N N . PHE A 1 220 ? -9.130 -2.356 -6.808 1.00 92.94 220 PHE A N 1
ATOM 1726 C CA . PHE A 1 220 ? -9.975 -2.915 -5.751 1.00 92.94 220 PHE A CA 1
ATOM 1727 C C . PHE A 1 220 ? -11.344 -3.348 -6.288 1.00 92.94 220 PHE A C 1
ATOM 1729 O O . PHE A 1 220 ? -11.803 -4.452 -5.990 1.00 92.94 220 PHE A O 1
ATOM 1736 N N . MET A 1 221 ? -11.992 -2.510 -7.104 1.00 91.56 221 MET A N 1
ATOM 1737 C CA . MET A 1 221 ? -13.283 -2.841 -7.711 1.00 91.56 221 MET A CA 1
ATOM 1738 C C . MET A 1 221 ? -13.174 -4.016 -8.675 1.00 91.56 221 MET A C 1
ATOM 1740 O O . MET A 1 221 ? -14.030 -4.901 -8.633 1.00 91.56 221 MET A O 1
ATOM 1744 N N . ASP A 1 222 ? -12.107 -4.080 -9.473 1.00 89.12 222 ASP A N 1
ATOM 1745 C CA . ASP A 1 222 ? -11.821 -5.235 -10.317 1.00 89.12 222 ASP A CA 1
ATOM 1746 C C . ASP A 1 222 ? -11.743 -6.497 -9.459 1.00 89.12 222 ASP A C 1
ATOM 1748 O O . ASP A 1 222 ? -12.496 -7.436 -9.728 1.00 89.12 222 ASP A O 1
ATOM 1752 N N . ILE A 1 223 ? -10.942 -6.489 -8.381 1.00 89.06 223 ILE A N 1
ATOM 1753 C CA . ILE A 1 223 ? -10.804 -7.604 -7.427 1.00 89.06 223 ILE A CA 1
ATOM 1754 C C . ILE A 1 223 ? -12.160 -8.023 -6.837 1.00 89.06 223 ILE A C 1
ATOM 1756 O O . ILE A 1 223 ? -12.501 -9.209 -6.887 1.00 89.06 223 ILE A O 1
ATOM 1760 N N . LYS A 1 224 ? -12.937 -7.064 -6.319 1.00 85.75 224 LYS A N 1
ATOM 1761 C CA . LYS A 1 224 ? -14.185 -7.312 -5.580 1.00 85.75 224 LYS A CA 1
ATOM 1762 C C . LYS A 1 224 ? -15.341 -7.763 -6.478 1.00 85.75 224 LYS A C 1
ATOM 1764 O O . LYS A 1 224 ? -16.092 -8.657 -6.102 1.00 85.75 224 LYS A O 1
ATOM 1769 N N . GLN A 1 225 ? -15.499 -7.169 -7.661 1.00 81.56 225 GLN A N 1
ATOM 1770 C CA . GLN A 1 225 ? -16.650 -7.431 -8.538 1.00 81.56 225 GLN A CA 1
ATOM 1771 C C . GLN A 1 225 ? -16.469 -8.665 -9.429 1.00 81.56 225 GLN A C 1
ATOM 1773 O O . GLN A 1 225 ? -17.447 -9.197 -9.956 1.00 81.56 225 GLN A O 1
ATOM 1778 N N . ARG A 1 226 ? -15.229 -9.123 -9.644 1.00 75.38 226 ARG A N 1
ATOM 1779 C CA . ARG A 1 226 ? -14.924 -10.206 -10.594 1.00 75.38 226 ARG A CA 1
ATOM 1780 C C . ARG A 1 226 ? -14.117 -11.359 -9.978 1.00 75.38 226 ARG A C 1
ATOM 1782 O O . ARG A 1 226 ? -13.172 -11.826 -10.616 1.00 75.38 226 ARG A O 1
ATOM 1789 N N . PRO A 1 227 ? -14.494 -11.910 -8.808 1.00 67.31 227 PRO A N 1
ATOM 1790 C CA . PRO A 1 227 ? -13.660 -12.860 -8.059 1.00 67.31 227 PRO A CA 1
ATOM 1791 C C . PRO A 1 227 ? -13.210 -14.076 -8.890 1.00 67.31 227 PRO A C 1
ATOM 1793 O O . PRO A 1 227 ? -12.061 -14.502 -8.801 1.00 67.31 227 PRO A O 1
ATOM 1796 N N . HIS A 1 228 ? -14.068 -14.578 -9.786 1.00 61.75 228 HIS A N 1
ATOM 1797 C CA . HIS A 1 228 ? -13.770 -15.720 -10.664 1.00 61.75 228 HIS A CA 1
ATOM 1798 C C . HIS A 1 228 ? -12.960 -15.381 -11.930 1.00 61.75 228 HIS A C 1
ATOM 1800 O O . HIS A 1 228 ? -12.478 -16.288 -12.606 1.00 61.75 228 HIS A O 1
ATOM 1806 N N . ARG A 1 229 ? -12.805 -14.096 -12.279 1.00 58.53 229 ARG A N 1
ATOM 1807 C CA . ARG A 1 229 ? -12.006 -13.629 -13.431 1.00 58.53 229 ARG A CA 1
ATOM 1808 C C . ARG A 1 229 ? -10.701 -12.946 -13.024 1.00 58.53 229 ARG A C 1
ATOM 1810 O O . ARG A 1 229 ? -9.950 -12.562 -13.904 1.00 58.53 229 ARG A O 1
ATOM 1817 N N . ASN A 1 230 ? -10.405 -12.844 -11.731 1.00 63.47 230 ASN A N 1
ATOM 1818 C CA . ASN A 1 230 ? -9.182 -12.226 -11.219 1.00 63.47 230 ASN A CA 1
ATOM 1819 C C . ASN A 1 230 ? -8.155 -13.283 -10.826 1.00 63.47 230 ASN A C 1
ATOM 1821 O O . ASN A 1 230 ? -7.661 -13.297 -9.700 1.00 63.47 230 ASN A O 1
ATOM 1825 N N . ASN A 1 231 ? -7.859 -14.228 -11.718 1.00 74.50 231 ASN A N 1
ATOM 1826 C CA . ASN A 1 231 ? -6.762 -15.161 -11.460 1.00 74.50 231 ASN A CA 1
ATOM 1827 C C . ASN A 1 231 ? -5.427 -14.381 -11.427 1.00 74.50 231 ASN A C 1
ATOM 1829 O O . ASN A 1 231 ? -5.362 -13.222 -11.842 1.00 74.50 231 ASN A O 1
ATOM 1833 N N . LEU A 1 232 ? -4.349 -15.011 -10.952 1.00 77.81 232 LEU A N 1
ATOM 1834 C CA . LEU A 1 232 ? -3.043 -14.353 -10.840 1.00 77.81 232 LEU A CA 1
ATOM 1835 C C . LEU A 1 232 ? -2.628 -13.622 -12.132 1.00 77.81 232 LEU A C 1
ATOM 1837 O O . LEU A 1 232 ? -2.087 -12.523 -12.074 1.00 77.81 232 LEU A O 1
ATOM 1841 N N . ARG A 1 233 ? -2.913 -14.190 -13.311 1.00 79.06 233 ARG A N 1
ATOM 1842 C CA . ARG A 1 233 ? -2.556 -13.595 -14.608 1.00 79.06 233 ARG A CA 1
ATOM 1843 C C . ARG A 1 233 ? -3.147 -12.202 -14.793 1.00 79.06 233 ARG A C 1
ATOM 1845 O O . ARG A 1 233 ? -2.536 -11.396 -15.488 1.00 79.06 233 ARG A O 1
ATOM 1852 N N . ASP A 1 234 ? -4.328 -11.944 -14.248 1.00 81.69 234 ASP A N 1
ATOM 1853 C CA . ASP A 1 234 ? -5.009 -10.660 -14.379 1.00 81.69 234 ASP A CA 1
ATOM 1854 C C . ASP A 1 234 ? -4.423 -9.623 -13.414 1.00 81.69 234 ASP A C 1
ATOM 1856 O O . ASP A 1 234 ? -4.136 -8.509 -13.846 1.00 81.69 234 ASP A O 1
ATOM 1860 N N . ILE A 1 235 ? -4.066 -10.026 -12.189 1.00 83.44 235 ILE A N 1
ATOM 1861 C CA . ILE A 1 235 ? -3.305 -9.184 -11.245 1.00 83.44 235 ILE A CA 1
ATOM 1862 C C . ILE A 1 235 ? -1.942 -8.798 -11.833 1.00 83.44 235 ILE A C 1
ATOM 1864 O O . ILE A 1 235 ? -1.531 -7.646 -11.768 1.00 83.44 235 ILE A O 1
ATOM 1868 N N . LEU A 1 236 ? -1.257 -9.734 -12.498 1.00 81.50 236 LEU A N 1
ATOM 1869 C CA . LEU A 1 236 ? 0.033 -9.476 -13.153 1.00 81.50 236 LEU A CA 1
ATOM 1870 C C . LEU A 1 236 ? -0.051 -8.510 -14.349 1.00 81.50 236 LEU A C 1
ATOM 1872 O O . LEU A 1 236 ? 0.986 -8.108 -14.892 1.00 81.50 236 LEU A O 1
ATOM 1876 N N . LYS A 1 237 ? -1.264 -8.161 -14.799 1.00 80.75 237 LYS A N 1
ATOM 1877 C CA . LYS A 1 237 ? -1.477 -7.131 -15.824 1.00 80.75 237 LYS A CA 1
ATOM 1878 C C . LYS A 1 237 ? -1.625 -5.733 -15.236 1.00 80.75 237 LYS A C 1
ATOM 1880 O O . LYS A 1 237 ? -1.580 -4.785 -16.027 1.00 80.75 237 LYS A O 1
ATOM 1885 N N . PHE A 1 238 ? -1.784 -5.594 -13.920 1.00 84.19 238 PHE A N 1
ATOM 1886 C CA . PHE A 1 238 ? -1.858 -4.289 -13.276 1.00 84.19 238 PHE A CA 1
ATOM 1887 C C . PHE A 1 238 ? -0.599 -3.459 -13.569 1.00 84.19 238 PHE A C 1
ATOM 1889 O O . PHE A 1 238 ? 0.441 -3.964 -14.008 1.00 84.19 238 PHE A O 1
ATOM 1896 N N . GLY A 1 239 ? -0.739 -2.137 -13.448 1.00 75.88 239 GLY A N 1
ATOM 1897 C CA . GLY A 1 239 ? 0.298 -1.194 -13.870 1.00 75.88 239 GLY A CA 1
ATOM 1898 C C . GLY A 1 239 ? 1.586 -1.321 -13.057 1.00 75.88 239 GLY A C 1
ATOM 1899 O O . GLY A 1 239 ? 2.677 -1.261 -13.630 1.00 75.88 239 GLY A O 1
ATOM 1900 N N . SER A 1 240 ? 1.447 -1.528 -11.747 1.00 82.56 240 SER A N 1
ATOM 1901 C CA . SER A 1 240 ? 2.543 -1.629 -10.786 1.00 82.56 240 SER A CA 1
ATOM 1902 C C . SER A 1 240 ? 2.123 -2.392 -9.524 1.00 82.56 240 SER A C 1
ATOM 1904 O O . SER A 1 240 ? 0.932 -2.587 -9.274 1.00 82.56 240 SER A O 1
ATOM 1906 N N . SER A 1 241 ? 3.107 -2.769 -8.703 1.00 87.19 241 SER A N 1
ATOM 1907 C CA . SER A 1 241 ? 2.924 -3.330 -7.359 1.00 87.19 241 SER A CA 1
ATOM 1908 C C . SER A 1 241 ? 2.114 -4.633 -7.351 1.00 87.19 241 SER A C 1
ATOM 1910 O O . SER A 1 241 ? 1.313 -4.887 -6.456 1.00 87.19 241 SER A O 1
ATOM 1912 N N . ASN A 1 242 ? 2.321 -5.482 -8.366 1.00 87.69 242 ASN A N 1
ATOM 1913 C CA . ASN A 1 242 ? 1.505 -6.683 -8.595 1.00 87.69 242 ASN A CA 1
ATOM 1914 C C . ASN A 1 242 ? 1.464 -7.633 -7.386 1.00 87.69 242 ASN A C 1
ATOM 1916 O O . ASN A 1 242 ? 0.432 -8.244 -7.124 1.00 87.69 242 ASN A O 1
ATOM 1920 N N . TYR A 1 243 ? 2.572 -7.766 -6.651 1.00 88.62 243 TYR A N 1
ATOM 1921 C CA . TYR A 1 243 ? 2.636 -8.637 -5.475 1.00 88.62 243 TYR A CA 1
ATOM 1922 C C . TYR A 1 243 ? 1.798 -8.088 -4.308 1.00 88.62 243 TYR A C 1
ATOM 1924 O O . TYR A 1 243 ? 1.092 -8.857 -3.661 1.00 88.62 243 TYR A O 1
ATOM 1932 N N . ILE A 1 244 ? 1.788 -6.763 -4.102 1.00 94.06 244 ILE A N 1
ATOM 1933 C CA . ILE A 1 244 ? 0.921 -6.086 -3.123 1.00 94.06 244 ILE A CA 1
ATOM 1934 C C . ILE A 1 244 ? -0.543 -6.350 -3.481 1.00 94.06 244 ILE A C 1
ATOM 1936 O O . ILE A 1 244 ? -1.324 -6.761 -2.629 1.00 94.06 244 ILE A O 1
ATOM 1940 N N . TRP A 1 245 ? -0.910 -6.222 -4.758 1.00 93.12 245 TRP A N 1
ATOM 1941 C CA . TRP A 1 245 ? -2.270 -6.517 -5.215 1.00 93.12 245 TRP A CA 1
ATOM 1942 C C . TRP A 1 245 ? -2.656 -7.996 -5.092 1.00 93.12 245 TRP A C 1
ATOM 1944 O O . TRP A 1 245 ? -3.810 -8.302 -4.790 1.00 93.12 245 TRP A O 1
ATOM 1954 N N . ALA A 1 246 ? -1.709 -8.920 -5.272 1.00 89.44 246 ALA A N 1
ATOM 1955 C CA . ALA A 1 246 ? -1.941 -10.343 -5.031 1.00 89.44 246 ALA A CA 1
ATOM 1956 C C . ALA A 1 246 ? -2.221 -10.633 -3.546 1.00 89.44 246 ALA A C 1
ATOM 1958 O O . ALA A 1 246 ? -3.099 -11.437 -3.232 1.00 89.44 246 ALA A O 1
ATOM 1959 N N . ILE A 1 247 ? -1.525 -9.943 -2.639 1.00 92.00 247 ILE A N 1
ATOM 1960 C CA . ILE A 1 247 ? -1.767 -10.016 -1.192 1.00 92.00 247 ILE A CA 1
ATOM 1961 C C . ILE A 1 247 ? -3.121 -9.401 -0.836 1.00 92.00 247 ILE A C 1
ATOM 1963 O O . ILE A 1 247 ? -3.915 -10.046 -0.157 1.00 92.00 247 ILE A O 1
ATOM 1967 N N . ILE A 1 248 ? -3.431 -8.206 -1.347 1.00 93.69 248 ILE A N 1
ATOM 1968 C CA . ILE A 1 248 ? -4.728 -7.541 -1.143 1.00 93.69 248 ILE A CA 1
ATOM 1969 C C . ILE A 1 248 ? -5.877 -8.460 -1.572 1.00 93.69 248 ILE A C 1
ATOM 1971 O O . ILE A 1 248 ? -6.853 -8.613 -0.839 1.00 93.69 248 ILE A O 1
ATOM 1975 N N . LYS A 1 249 ? -5.756 -9.126 -2.728 1.00 90.44 249 LYS A N 1
ATOM 1976 C CA . LYS A 1 249 ? -6.753 -10.104 -3.175 1.00 90.44 249 LYS A CA 1
ATOM 1977 C C . LYS A 1 249 ? -6.898 -11.262 -2.186 1.00 90.44 249 LYS A C 1
ATOM 1979 O O . LYS A 1 249 ? -8.025 -11.665 -1.896 1.00 90.44 249 LYS A O 1
ATOM 1984 N N . GLU A 1 250 ? -5.787 -11.820 -1.708 1.00 88.38 250 GLU A N 1
ATOM 1985 C CA . GLU A 1 250 ? -5.811 -12.922 -0.744 1.00 88.38 250 GLU A CA 1
ATOM 1986 C C . GLU A 1 250 ? -6.501 -12.506 0.559 1.00 88.38 250 GLU A C 1
ATOM 1988 O O . GLU A 1 250 ? -7.348 -13.252 1.042 1.00 88.38 250 GLU A O 1
ATOM 1993 N N . ILE A 1 251 ? -6.213 -11.301 1.059 1.00 89.38 251 ILE A N 1
ATOM 1994 C CA . ILE A 1 251 ? -6.866 -10.714 2.235 1.00 89.38 251 ILE A CA 1
ATOM 1995 C C . ILE A 1 251 ? -8.377 -10.589 2.002 1.00 89.38 251 ILE A C 1
ATOM 1997 O O . ILE A 1 251 ? -9.160 -11.149 2.758 1.00 89.38 251 ILE A O 1
ATOM 2001 N N . ILE A 1 252 ? -8.804 -9.949 0.911 1.00 87.56 252 ILE A N 1
ATOM 2002 C CA . ILE A 1 252 ? -10.234 -9.763 0.601 1.00 87.56 252 ILE A CA 1
ATOM 2003 C C . ILE A 1 252 ? -10.967 -11.106 0.432 1.00 87.56 252 ILE A C 1
ATOM 2005 O O . ILE A 1 252 ? -12.152 -11.204 0.732 1.00 87.56 252 ILE A O 1
ATOM 2009 N N . SER A 1 253 ? -10.285 -12.136 -0.079 1.00 80.81 253 SER A N 1
ATOM 2010 C CA . SER A 1 253 ? -10.901 -13.444 -0.348 1.00 80.81 253 SER A CA 1
ATOM 2011 C C . SER A 1 253 ? -10.969 -14.347 0.884 1.00 80.81 253 SER A C 1
ATOM 2013 O O . SER A 1 253 ? -11.883 -15.164 0.989 1.00 80.81 253 SER A O 1
ATOM 2015 N N . LYS A 1 254 ? -9.967 -14.271 1.767 1.00 73.62 254 LYS A N 1
ATOM 2016 C CA . LYS A 1 254 ? -9.898 -15.084 2.989 1.00 73.62 254 LYS A CA 1
ATOM 2017 C C . LYS A 1 254 ? -10.729 -14.490 4.111 1.00 73.62 254 LYS A C 1
ATOM 2019 O O . LYS A 1 254 ? -11.364 -15.235 4.853 1.00 73.62 254 LYS A O 1
ATOM 2024 N N . GLU A 1 255 ? -10.708 -13.171 4.224 1.00 67.19 255 GLU A N 1
ATOM 2025 C CA . GLU A 1 255 ? -11.279 -12.494 5.366 1.00 67.19 255 GLU A CA 1
ATOM 2026 C C . GLU A 1 255 ? -12.749 -12.152 5.137 1.00 67.19 255 GLU A C 1
ATOM 2028 O O . GLU A 1 255 ? -13.158 -11.709 4.063 1.00 67.19 255 GLU A O 1
ATOM 2033 N N . LYS A 1 256 ? -13.560 -12.292 6.186 1.00 73.06 256 LYS A N 1
ATOM 2034 C CA . LYS A 1 256 ? -14.967 -11.863 6.181 1.00 73.06 256 LYS A CA 1
ATOM 2035 C C . LYS A 1 256 ? -15.094 -10.362 6.472 1.00 73.06 256 LYS A C 1
ATOM 2037 O O . LYS A 1 256 ? -15.980 -9.957 7.219 1.00 73.06 256 LYS A O 1
ATOM 2042 N N . LEU A 1 257 ? -14.197 -9.543 5.920 1.00 83.00 257 LEU A N 1
ATOM 2043 C CA . LEU A 1 257 ? -14.185 -8.100 6.164 1.00 83.00 257 LEU A CA 1
ATOM 2044 C C . LEU A 1 257 ? -15.334 -7.426 5.407 1.00 83.00 257 LEU A C 1
ATOM 2046 O O . LEU A 1 257 ? -15.446 -7.539 4.183 1.00 83.00 257 LEU A O 1
ATOM 2050 N N . ASP A 1 258 ? -16.161 -6.670 6.127 1.00 88.75 258 ASP A N 1
ATOM 2051 C CA . ASP A 1 258 ? -17.165 -5.789 5.527 1.00 88.75 258 ASP A CA 1
ATOM 2052 C C . ASP A 1 258 ? -16.503 -4.454 5.161 1.00 88.75 258 ASP A C 1
ATOM 2054 O O . ASP A 1 258 ? -16.439 -3.525 5.968 1.00 88.75 258 ASP A O 1
ATOM 2058 N N . ILE A 1 259 ? -15.934 -4.397 3.951 1.00 92.69 259 ILE A N 1
ATOM 2059 C CA . ILE A 1 259 ? -15.185 -3.234 3.456 1.00 92.69 259 ILE A CA 1
ATOM 2060 C C . ILE A 1 259 ? -15.903 -2.566 2.293 1.00 92.69 259 ILE A C 1
ATOM 2062 O O . ILE A 1 259 ? -16.238 -3.203 1.285 1.00 92.69 259 ILE A O 1
ATOM 2066 N N . GLU A 1 260 ? -16.007 -1.247 2.367 1.00 94.50 260 GLU A N 1
ATOM 2067 C CA . GLU A 1 260 ? -16.354 -0.363 1.262 1.00 94.50 260 GLU A CA 1
ATOM 2068 C C . GLU A 1 260 ? -15.163 0.541 0.922 1.00 94.50 260 GLU A C 1
ATOM 2070 O O . GLU A 1 260 ? -14.510 1.066 1.816 1.00 94.50 260 GLU A O 1
ATOM 2075 N N . VAL A 1 261 ? -14.862 0.720 -0.368 1.00 96.38 261 VAL A N 1
ATOM 2076 C CA . VAL A 1 261 ? -13.827 1.660 -0.828 1.00 96.38 261 VAL A CA 1
ATOM 2077 C C . VAL A 1 261 ? -14.500 2.763 -1.630 1.00 96.38 261 VAL A C 1
ATOM 2079 O O . VAL A 1 261 ? -15.165 2.483 -2.632 1.00 96.38 261 VAL A O 1
ATOM 2082 N N . ILE A 1 262 ? -14.306 4.009 -1.202 1.00 95.31 262 ILE A N 1
ATOM 2083 C CA . ILE A 1 262 ? -14.891 5.204 -1.807 1.00 95.31 262 ILE A CA 1
ATOM 2084 C C . ILE A 1 262 ? -13.780 6.039 -2.439 1.00 95.31 262 ILE A C 1
ATOM 2086 O O . ILE A 1 262 ? -12.824 6.454 -1.783 1.00 95.31 262 ILE A O 1
ATOM 2090 N N . LYS A 1 263 ? -13.934 6.314 -3.736 1.00 94.56 263 LYS A N 1
ATOM 2091 C CA . LYS A 1 263 ? -13.085 7.263 -4.450 1.00 94.56 263 LYS A CA 1
ATOM 2092 C C . LYS A 1 263 ? -13.535 8.683 -4.126 1.00 94.56 263 LYS A C 1
ATOM 2094 O O . LYS A 1 263 ? -14.635 9.083 -4.507 1.00 94.56 263 LYS A O 1
ATOM 2099 N N . ILE A 1 264 ? -12.663 9.458 -3.498 1.00 92.56 264 ILE A N 1
ATOM 2100 C CA . ILE A 1 264 ? -12.877 10.891 -3.267 1.00 92.56 264 ILE A CA 1
ATOM 2101 C C . ILE A 1 264 ? -12.215 11.721 -4.371 1.00 92.56 264 ILE A C 1
ATOM 2103 O O . ILE A 1 264 ? -11.322 11.255 -5.087 1.00 92.56 264 ILE A O 1
ATOM 2107 N N . LYS A 1 265 ? -12.695 12.951 -4.570 1.00 85.00 265 LYS A N 1
ATOM 2108 C CA . LYS A 1 265 ? -12.079 13.895 -5.511 1.00 85.00 265 LYS A CA 1
ATOM 2109 C C . LYS A 1 265 ? -10.856 14.523 -4.852 1.00 85.00 265 LYS A C 1
ATOM 2111 O O . LYS A 1 265 ? -10.977 15.078 -3.764 1.00 85.00 265 LYS A O 1
ATOM 2116 N N . ALA A 1 266 ? -9.717 14.464 -5.536 1.00 67.81 266 ALA A N 1
ATOM 2117 C CA . ALA A 1 266 ? -8.500 15.124 -5.084 1.00 67.81 266 ALA A CA 1
ATOM 2118 C C . ALA A 1 266 ? -8.735 16.640 -4.923 1.00 67.81 266 ALA A C 1
ATOM 2120 O O . ALA A 1 266 ? -9.389 17.265 -5.763 1.00 67.81 266 ALA A O 1
ATOM 2121 N N . HIS A 1 267 ? -8.198 17.207 -3.841 1.00 62.59 267 HIS A N 1
ATOM 2122 C CA . HIS A 1 267 ? -8.042 18.647 -3.602 1.00 62.59 267 HIS A CA 1
ATOM 2123 C C . HIS A 1 267 ? -9.290 19.551 -3.665 1.00 62.59 267 HIS A C 1
ATOM 2125 O O . HIS A 1 267 ? -9.139 20.726 -4.001 1.00 62.59 267 HIS A O 1
ATOM 2131 N N . ALA A 1 268 ? -10.510 19.097 -3.329 1.00 59.84 268 ALA A N 1
ATOM 2132 C CA . 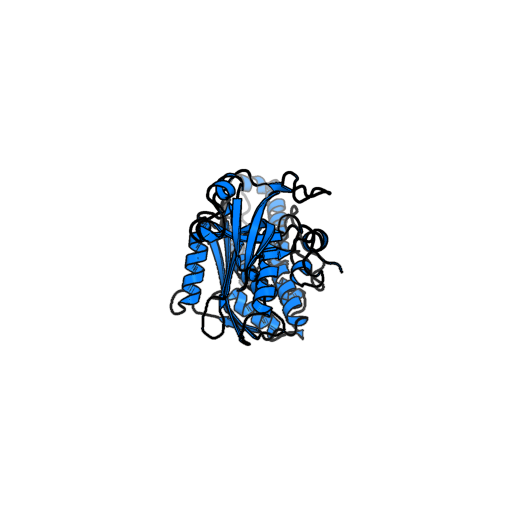ALA A 1 268 ? -11.639 20.045 -3.380 1.00 59.84 268 ALA A CA 1
ATOM 2133 C C . ALA A 1 268 ? -12.778 19.961 -2.354 1.00 59.84 268 ALA A C 1
ATOM 2135 O O . ALA A 1 268 ? -13.538 20.923 -2.308 1.00 59.84 268 ALA A O 1
ATOM 2136 N N . THR A 1 269 ? -12.937 18.932 -1.512 1.00 66.62 269 THR A N 1
ATOM 2137 C CA . THR A 1 269 ? -14.082 18.935 -0.562 1.00 66.62 269 THR A CA 1
ATOM 2138 C C . THR A 1 269 ? -13.921 18.132 0.728 1.00 66.62 269 THR A C 1
ATOM 2140 O O . THR A 1 269 ? -14.720 18.338 1.636 1.00 66.62 269 THR A O 1
ATOM 2143 N N . ASP A 1 270 ? -12.954 17.217 0.840 1.00 83.88 270 ASP A N 1
ATOM 2144 C CA . ASP A 1 270 ? -12.839 16.354 2.023 1.00 83.88 270 ASP A CA 1
ATOM 2145 C C . ASP A 1 270 ? -11.796 16.889 3.012 1.00 83.88 270 ASP A C 1
ATOM 2147 O O . ASP A 1 270 ? -10.594 16.890 2.746 1.00 83.88 270 ASP A O 1
ATOM 2151 N N . THR A 1 271 ? -12.270 17.379 4.157 1.00 90.94 271 THR A N 1
ATOM 2152 C CA . THR A 1 271 ? -11.417 17.979 5.188 1.00 90.94 271 THR A CA 1
ATOM 2153 C C . THR A 1 271 ? -10.476 16.963 5.832 1.00 90.94 271 THR A C 1
ATOM 2155 O O . THR A 1 271 ? -9.334 17.311 6.116 1.00 90.94 271 THR A O 1
ATOM 2158 N N . LEU A 1 272 ? -10.920 15.721 6.047 1.00 92.38 272 LEU A N 1
ATOM 2159 C CA . LEU A 1 272 ? -10.133 14.702 6.748 1.00 92.38 272 LEU A CA 1
ATOM 2160 C C . LEU A 1 272 ? -9.018 14.156 5.852 1.00 92.38 272 LEU A C 1
ATOM 2162 O O . LEU A 1 272 ? -7.886 14.004 6.306 1.00 92.38 272 LEU A O 1
ATOM 2166 N N . HIS A 1 273 ? -9.292 13.971 4.559 1.00 93.38 273 HIS A N 1
ATOM 2167 C CA . HIS A 1 273 ? -8.244 13.628 3.597 1.00 93.38 273 HIS A CA 1
ATOM 2168 C C . HIS A 1 273 ? -7.193 14.735 3.462 1.00 93.38 273 HIS A C 1
ATOM 2170 O O . HIS A 1 273 ? -6.000 14.458 3.430 1.00 93.38 273 HIS A O 1
ATOM 2176 N N . ASN A 1 274 ? -7.615 16.003 3.419 1.00 92.56 274 ASN A N 1
ATOM 2177 C CA . ASN A 1 274 ? -6.670 17.118 3.337 1.00 92.56 274 ASN A CA 1
ATOM 2178 C C . ASN A 1 274 ? -5.764 17.201 4.578 1.00 92.56 274 ASN A C 1
ATOM 2180 O O . ASN A 1 274 ? -4.602 17.576 4.455 1.00 92.56 274 ASN A O 1
ATOM 2184 N N . ILE A 1 275 ? -6.274 16.841 5.762 1.00 94.50 275 ILE A N 1
ATOM 2185 C CA . ILE A 1 275 ? -5.459 16.737 6.982 1.00 94.50 275 ILE A CA 1
ATOM 2186 C C . ILE A 1 275 ? -4.403 15.634 6.829 1.00 94.50 275 ILE A C 1
ATOM 2188 O O . ILE A 1 275 ? -3.248 15.856 7.185 1.00 94.50 275 ILE A O 1
ATOM 2192 N N . LEU A 1 276 ? -4.769 14.480 6.262 1.00 95.62 276 LEU A N 1
ATOM 2193 C CA . LEU A 1 276 ? -3.822 13.397 5.995 1.00 95.62 276 LEU A CA 1
ATOM 2194 C C . LEU A 1 276 ? -2.710 13.828 5.021 1.00 95.62 276 LEU A C 1
ATOM 2196 O O . LEU A 1 276 ? -1.538 13.611 5.321 1.00 95.62 276 LEU A O 1
ATOM 2200 N N . ASP A 1 277 ? -3.056 14.485 3.910 1.00 94.44 277 ASP A N 1
ATOM 2201 C CA . ASP A 1 277 ? -2.089 14.996 2.921 1.00 94.44 277 ASP A CA 1
ATOM 2202 C C . ASP A 1 277 ? -1.104 16.005 3.552 1.00 94.44 277 ASP A C 1
ATOM 2204 O O . ASP A 1 277 ? 0.108 15.943 3.321 1.00 94.44 277 ASP A O 1
ATOM 2208 N N . ILE A 1 278 ? -1.598 16.910 4.409 1.00 94.31 278 ILE A N 1
ATOM 2209 C CA . ILE A 1 278 ? -0.752 17.854 5.160 1.00 94.31 278 ILE A CA 1
ATOM 2210 C C . ILE A 1 278 ? 0.193 17.104 6.105 1.00 94.31 278 ILE A C 1
ATOM 2212 O O . ILE A 1 278 ? 1.403 17.328 6.052 1.00 94.31 278 ILE A O 1
ATOM 2216 N N . GLU A 1 279 ? -0.327 16.182 6.917 1.00 94.94 279 GLU A N 1
ATOM 2217 C CA . GLU A 1 279 ? 0.480 15.414 7.870 1.00 94.94 279 GLU A CA 1
ATOM 2218 C C . GLU A 1 279 ? 1.581 14.622 7.141 1.00 94.94 279 GLU A C 1
ATOM 2220 O O . GLU A 1 279 ? 2.739 14.634 7.559 1.00 94.94 279 GLU A O 1
ATOM 2225 N N . ILE A 1 280 ? 1.264 13.986 6.004 1.00 95.81 280 ILE A N 1
ATOM 2226 C CA . ILE A 1 280 ? 2.254 13.285 5.170 1.00 95.81 280 ILE A CA 1
ATOM 2227 C C . ILE A 1 280 ? 3.348 14.250 4.699 1.00 95.81 280 ILE A C 1
ATOM 2229 O O . ILE A 1 280 ? 4.537 13.931 4.794 1.00 95.81 280 ILE A O 1
ATOM 2233 N N . LYS A 1 281 ? 2.973 15.440 4.214 1.00 94.56 281 LYS A N 1
ATOM 2234 C CA . LYS A 1 281 ? 3.927 16.459 3.744 1.00 94.56 281 LYS A CA 1
ATOM 2235 C C . LYS A 1 281 ? 4.873 16.925 4.845 1.00 94.56 281 LYS A C 1
ATOM 2237 O O . LYS A 1 281 ? 6.060 17.117 4.561 1.00 94.56 281 LYS A O 1
ATOM 2242 N N . GLU A 1 282 ? 4.367 17.074 6.065 1.00 94.62 282 GLU A N 1
ATOM 2243 C CA . GLU A 1 282 ? 5.149 17.456 7.242 1.00 94.62 282 GLU A CA 1
ATOM 2244 C C . GLU A 1 282 ? 6.123 16.351 7.672 1.00 94.62 282 GLU A C 1
ATOM 2246 O O . GLU A 1 282 ? 7.272 16.645 8.008 1.00 94.62 282 GLU A O 1
ATOM 2251 N N . ARG A 1 283 ? 5.735 15.069 7.571 1.00 93.31 283 ARG A N 1
ATOM 2252 C CA . ARG A 1 283 ? 6.613 13.944 7.953 1.00 93.31 283 ARG A CA 1
ATOM 2253 C C . ARG A 1 283 ? 7.865 13.789 7.100 1.00 93.31 283 ARG A C 1
ATOM 2255 O O . ARG A 1 283 ? 8.823 13.179 7.564 1.00 93.31 283 ARG A O 1
ATOM 2262 N N . TYR A 1 284 ? 7.913 14.375 5.908 1.00 94.31 284 TYR A N 1
ATOM 2263 C CA . TYR A 1 284 ? 9.142 14.376 5.112 1.00 94.31 284 TYR A CA 1
ATOM 2264 C C . TYR A 1 284 ? 10.300 15.132 5.766 1.00 94.31 284 TYR A C 1
ATOM 2266 O O . TYR A 1 284 ? 11.445 14.846 5.439 1.00 94.31 284 TYR A O 1
ATOM 2274 N N . VAL A 1 285 ? 10.032 16.089 6.664 1.00 91.75 285 VAL A N 1
ATOM 2275 C CA . VAL A 1 285 ? 11.100 16.832 7.360 1.00 91.75 285 VAL A CA 1
ATOM 2276 C C . VAL A 1 285 ? 11.967 15.894 8.206 1.00 91.75 285 VAL A C 1
ATOM 2278 O O . VAL A 1 285 ? 13.155 16.149 8.374 1.00 91.75 285 VAL A O 1
ATOM 2281 N N . ASP A 1 286 ? 11.386 14.798 8.698 1.00 90.19 286 ASP A N 1
ATOM 2282 C CA . ASP A 1 286 ? 12.050 13.816 9.552 1.00 90.19 286 ASP A CA 1
ATOM 2283 C C . ASP A 1 286 ? 11.798 12.379 9.062 1.00 90.19 286 ASP A C 1
ATOM 2285 O O . ASP A 1 286 ? 11.444 11.473 9.822 1.00 90.19 286 ASP A O 1
ATOM 2289 N N . ILE A 1 287 ? 11.948 12.168 7.749 1.00 89.44 287 ILE A N 1
ATOM 2290 C CA . ILE A 1 287 ? 11.660 10.875 7.111 1.00 89.44 287 ILE A CA 1
ATOM 2291 C C . ILE A 1 287 ? 12.508 9.730 7.683 1.00 89.44 287 ILE A C 1
ATOM 2293 O O . ILE A 1 287 ? 12.042 8.595 7.746 1.00 89.44 287 ILE A O 1
ATOM 2297 N N . HIS A 1 288 ? 13.722 10.016 8.160 1.00 86.19 288 HIS A N 1
ATOM 2298 C CA . HIS A 1 288 ? 14.622 9.018 8.744 1.00 86.19 288 HIS A CA 1
ATOM 2299 C C . HIS A 1 288 ? 14.078 8.386 10.035 1.00 86.19 288 HIS A C 1
ATOM 2301 O O . HIS A 1 288 ? 14.436 7.253 10.350 1.00 86.19 288 HIS A O 1
ATOM 2307 N N . ASN A 1 289 ? 13.191 9.082 10.753 1.00 85.75 289 ASN A N 1
ATOM 2308 C CA . ASN A 1 289 ? 12.515 8.556 11.940 1.00 85.75 289 ASN A CA 1
ATOM 2309 C C . ASN A 1 289 ? 11.150 7.920 11.621 1.00 85.75 289 ASN A C 1
ATOM 2311 O O . ASN A 1 289 ? 10.479 7.393 12.514 1.00 85.75 289 ASN A O 1
ATOM 2315 N N . VAL A 1 290 ? 10.720 7.936 10.355 1.00 87.62 290 VAL A N 1
ATOM 2316 C CA . VAL A 1 290 ? 9.500 7.254 9.922 1.00 87.62 290 VAL A CA 1
ATOM 2317 C C . VAL A 1 290 ? 9.791 5.765 9.770 1.00 87.62 290 VAL A C 1
ATOM 2319 O O . VAL A 1 290 ? 10.623 5.339 8.975 1.00 87.62 290 VAL A O 1
ATOM 2322 N N . ASN A 1 291 ? 9.063 4.946 10.526 1.00 89.44 291 ASN A N 1
ATOM 2323 C CA . ASN A 1 291 ? 9.211 3.496 10.478 1.00 89.44 291 ASN A CA 1
ATOM 2324 C C . ASN A 1 291 ? 8.895 2.948 9.075 1.00 89.44 291 ASN A C 1
ATOM 2326 O O . ASN A 1 291 ? 7.877 3.293 8.465 1.00 89.44 291 ASN A O 1
ATOM 2330 N N . LYS A 1 292 ? 9.734 2.035 8.587 1.00 91.62 292 LYS A N 1
ATOM 2331 C CA . LYS A 1 292 ? 9.592 1.415 7.266 1.00 91.62 292 LYS A CA 1
ATOM 2332 C C . LYS A 1 292 ? 8.695 0.175 7.305 1.00 91.62 292 LYS A C 1
ATOM 2334 O O . LYS A 1 292 ? 8.828 -0.656 8.206 1.00 91.62 292 LYS A O 1
ATOM 2339 N N . LEU A 1 293 ? 7.805 0.045 6.320 1.00 91.69 293 LEU A N 1
ATOM 2340 C CA . LEU A 1 293 ? 7.015 -1.162 6.074 1.00 91.69 293 LEU A CA 1
ATOM 2341 C C . LEU A 1 293 ? 7.654 -1.951 4.935 1.00 91.69 293 LEU A C 1
ATOM 2343 O O . LEU A 1 293 ? 7.788 -1.438 3.825 1.00 91.69 293 LEU A O 1
ATOM 2347 N N . GLU A 1 294 ? 7.971 -3.214 5.190 1.00 91.69 294 GLU A N 1
ATOM 2348 C CA . GLU A 1 294 ? 8.436 -4.135 4.158 1.00 91.69 294 GLU A CA 1
ATOM 2349 C C . GLU A 1 294 ? 7.450 -5.295 4.026 1.00 91.69 294 GLU A C 1
ATOM 2351 O O . GLU A 1 294 ? 7.016 -5.896 5.012 1.00 91.69 294 GLU A O 1
ATOM 2356 N N . VAL A 1 295 ? 7.057 -5.577 2.787 1.00 92.88 295 VAL A N 1
ATOM 2357 C CA . VAL A 1 295 ? 6.015 -6.553 2.462 1.00 92.88 295 VAL A CA 1
ATOM 2358 C C . VAL A 1 295 ? 6.682 -7.790 1.880 1.00 92.88 295 VAL A C 1
ATOM 2360 O O . VAL A 1 295 ? 7.429 -7.691 0.907 1.00 92.88 295 VAL A O 1
ATOM 2363 N N . LEU A 1 296 ? 6.361 -8.967 2.419 1.00 90.19 296 LEU A N 1
ATOM 2364 C CA . LEU A 1 296 ? 6.828 -10.231 1.859 1.00 90.19 296 LEU A CA 1
ATOM 2365 C C . LEU A 1 296 ? 6.277 -10.369 0.437 1.00 90.19 296 LEU A C 1
ATOM 2367 O O . LEU A 1 296 ? 5.062 -10.339 0.248 1.00 90.19 296 LEU A O 1
ATOM 2371 N N . PRO A 1 297 ? 7.118 -10.564 -0.589 1.00 87.19 297 PRO A N 1
ATOM 2372 C CA . PRO A 1 297 ? 6.672 -10.469 -1.972 1.00 87.19 297 PRO A CA 1
ATOM 2373 C C . PRO A 1 297 ? 5.920 -11.711 -2.465 1.00 87.19 297 PRO A C 1
ATOM 2375 O O . PRO A 1 297 ? 5.763 -11.904 -3.669 1.00 87.19 297 PRO A O 1
ATOM 2378 N N . THR A 1 298 ? 5.463 -12.564 -1.550 1.00 83.25 298 THR A N 1
ATOM 2379 C CA . THR A 1 298 ? 4.852 -13.859 -1.837 1.00 83.25 298 THR A CA 1
ATOM 2380 C C . THR A 1 298 ? 3.558 -14.052 -1.069 1.00 83.25 298 THR A C 1
ATOM 2382 O O . THR A 1 298 ? 3.459 -13.697 0.102 1.00 83.25 298 THR A O 1
ATOM 2385 N N . CYS A 1 299 ? 2.597 -14.713 -1.701 1.00 83.62 299 CYS A N 1
ATOM 2386 C CA . CYS A 1 299 ? 1.368 -15.173 -1.066 1.00 83.62 299 CYS A CA 1
ATOM 2387 C C . CYS A 1 299 ? 0.950 -16.536 -1.646 1.00 83.62 299 CYS A C 1
ATOM 2389 O O . CYS A 1 299 ? 1.651 -17.110 -2.488 1.00 83.62 299 CYS A O 1
ATOM 2391 N N . LYS A 1 300 ? -0.185 -17.095 -1.213 1.00 79.88 300 LYS A N 1
ATOM 2392 C CA . LYS A 1 300 ? -0.635 -18.438 -1.619 1.00 79.88 300 LYS A CA 1
ATOM 2393 C C . LYS A 1 300 ? -0.762 -18.566 -3.137 1.00 79.88 300 LYS A C 1
ATOM 2395 O O . LYS A 1 300 ? -0.387 -19.608 -3.688 1.00 79.88 300 LYS A O 1
ATOM 2400 N N . GLU A 1 301 ? -1.292 -17.526 -3.780 1.00 74.38 301 GLU A N 1
ATOM 2401 C CA . GLU A 1 301 ? -1.501 -17.462 -5.229 1.00 74.38 301 GLU A CA 1
ATOM 2402 C C . GLU A 1 301 ? -0.295 -16.908 -5.998 1.00 74.38 301 GLU A C 1
ATOM 2404 O O . GLU A 1 301 ? -0.149 -17.227 -7.173 1.00 74.38 301 GLU A O 1
ATOM 2409 N N . TYR A 1 302 ? 0.594 -16.141 -5.356 1.00 80.31 302 TYR A N 1
ATOM 2410 C CA . TYR A 1 302 ? 1.793 -15.563 -5.972 1.00 80.31 302 TYR A CA 1
ATOM 2411 C C . TYR A 1 302 ? 3.065 -16.067 -5.283 1.00 80.31 302 TYR A C 1
ATOM 2413 O O . TYR A 1 302 ? 3.614 -15.422 -4.397 1.00 80.31 302 TYR A O 1
ATOM 2421 N N . ARG A 1 303 ? 3.520 -17.262 -5.675 1.00 80.19 303 ARG A N 1
ATOM 2422 C CA . ARG A 1 303 ? 4.664 -17.945 -5.035 1.00 80.19 303 ARG A CA 1
ATOM 2423 C C . ARG A 1 303 ? 6.015 -17.630 -5.668 1.00 80.19 303 ARG A C 1
ATOM 2425 O O . ARG A 1 303 ? 7.041 -17.754 -5.012 1.00 80.19 303 ARG A O 1
ATOM 2432 N N . TYR A 1 304 ? 6.012 -17.270 -6.949 1.00 80.25 304 TYR A N 1
ATOM 2433 C CA . TYR A 1 304 ? 7.224 -17.067 -7.735 1.00 80.25 304 TYR A CA 1
ATOM 2434 C C . TYR A 1 304 ? 7.319 -15.606 -8.146 1.00 80.25 304 TYR A C 1
ATOM 2436 O O . TYR A 1 304 ? 6.521 -15.124 -8.950 1.00 80.25 304 TYR A O 1
ATOM 2444 N N . VAL A 1 305 ? 8.304 -14.918 -7.578 1.00 83.62 305 VAL A N 1
ATOM 2445 C CA . VAL A 1 305 ? 8.524 -13.488 -7.785 1.00 83.62 305 VAL A CA 1
ATOM 2446 C C . VAL A 1 305 ? 9.603 -13.301 -8.834 1.00 83.62 305 VAL A C 1
ATOM 2448 O O . VAL A 1 305 ? 10.707 -13.825 -8.695 1.00 83.62 305 VAL A O 1
ATOM 2451 N N . LEU A 1 306 ? 9.298 -12.535 -9.879 1.00 82.94 306 LEU A N 1
ATOM 2452 C CA . LEU A 1 306 ? 10.301 -12.161 -10.866 1.00 82.94 306 LEU A CA 1
ATOM 2453 C C . LEU A 1 306 ? 11.268 -11.138 -10.259 1.00 82.94 306 LEU A C 1
ATOM 2455 O O . LEU A 1 306 ? 10.839 -10.100 -9.750 1.00 82.94 306 LEU A O 1
ATOM 2459 N N . ARG A 1 307 ? 12.568 -11.422 -10.353 1.00 86.31 307 ARG A N 1
ATOM 2460 C CA . ARG A 1 307 ? 13.648 -10.515 -9.955 1.00 86.31 307 ARG A CA 1
ATOM 2461 C C . ARG A 1 307 ? 14.553 -10.198 -11.139 1.00 86.31 307 ARG A C 1
ATOM 2463 O O . ARG A 1 307 ? 14.731 -11.025 -12.032 1.00 86.31 307 ARG A O 1
ATOM 2470 N N . TRP A 1 308 ? 15.123 -9.003 -11.124 1.00 84.12 308 TRP A N 1
ATOM 2471 C CA . TRP A 1 308 ? 16.151 -8.540 -12.046 1.00 84.12 308 TRP A CA 1
ATOM 2472 C C . TRP A 1 308 ? 17.240 -7.836 -11.240 1.00 84.12 308 TRP A C 1
ATOM 2474 O O . TRP A 1 308 ? 16.934 -6.886 -10.522 1.00 84.12 308 TRP A O 1
ATOM 2484 N N . ASN A 1 309 ? 18.488 -8.309 -11.337 1.00 84.62 309 ASN A N 1
ATOM 2485 C CA . ASN A 1 309 ? 19.615 -7.846 -10.512 1.00 84.62 309 ASN A CA 1
ATOM 2486 C C . ASN A 1 309 ? 19.244 -7.762 -9.020 1.00 84.62 309 ASN A C 1
ATOM 2488 O O . ASN A 1 309 ? 19.269 -6.688 -8.426 1.00 84.62 309 ASN A O 1
ATOM 2492 N N . GLU A 1 310 ? 18.792 -8.885 -8.451 1.00 83.44 310 GLU A N 1
ATOM 2493 C CA . GLU A 1 310 ? 18.301 -9.008 -7.065 1.00 83.44 310 GLU A CA 1
ATOM 2494 C C . GLU A 1 310 ? 17.105 -8.123 -6.677 1.00 83.44 310 GLU A C 1
ATOM 2496 O O . GLU A 1 310 ? 16.571 -8.249 -5.577 1.00 83.44 310 GLU A O 1
ATOM 2501 N N . THR A 1 311 ? 16.598 -7.298 -7.593 1.00 84.12 311 THR A N 1
ATOM 2502 C CA . THR A 1 311 ? 15.486 -6.392 -7.320 1.00 84.12 311 THR A CA 1
ATOM 2503 C C . THR A 1 311 ? 14.183 -6.956 -7.864 1.00 84.12 311 THR A C 1
ATOM 2505 O O . THR A 1 311 ? 14.126 -7.482 -8.976 1.00 84.12 311 THR A O 1
ATOM 2508 N N . ILE A 1 312 ? 13.111 -6.857 -7.085 1.00 86.12 312 ILE A N 1
ATOM 2509 C CA . ILE A 1 312 ? 11.794 -7.353 -7.485 1.00 86.12 312 ILE A CA 1
ATOM 2510 C C . ILE A 1 312 ? 11.253 -6.518 -8.646 1.00 86.12 312 ILE A C 1
ATOM 2512 O O . ILE A 1 312 ? 11.285 -5.291 -8.629 1.00 86.12 312 ILE A O 1
ATOM 2516 N N . VAL A 1 313 ? 10.715 -7.198 -9.655 1.00 83.56 313 VAL A N 1
ATOM 2517 C CA . VAL A 1 313 ? 10.052 -6.545 -10.780 1.00 83.56 313 VAL A CA 1
ATOM 2518 C C . VAL A 1 313 ? 8.613 -6.235 -10.390 1.00 83.56 313 VAL A C 1
ATOM 2520 O O . VAL A 1 313 ? 7.745 -7.110 -10.403 1.00 83.56 313 VAL A O 1
ATOM 2523 N N . GLU A 1 314 ? 8.347 -4.971 -10.070 1.00 83.75 314 GLU A N 1
ATOM 2524 C CA . GLU A 1 314 ? 7.016 -4.530 -9.636 1.00 83.75 314 GLU A CA 1
ATOM 2525 C C . GLU A 1 314 ? 6.137 -3.988 -10.768 1.00 83.75 314 GLU A C 1
ATOM 2527 O O . GLU A 1 314 ? 4.987 -3.642 -10.532 1.00 83.75 314 GLU A O 1
ATOM 2532 N N . THR A 1 315 ? 6.632 -3.909 -12.003 1.00 80.25 315 THR A N 1
ATOM 2533 C CA . THR A 1 315 ? 5.837 -3.461 -13.161 1.00 80.25 315 THR A CA 1
ATOM 2534 C C . THR A 1 315 ? 5.053 -4.606 -13.794 1.00 80.25 315 THR A C 1
ATOM 2536 O O . THR A 1 315 ? 5.244 -5.781 -13.482 1.00 80.25 315 THR A O 1
ATOM 2539 N N . ASN A 1 316 ? 4.163 -4.281 -14.733 1.00 82.25 316 ASN A N 1
ATOM 2540 C CA . ASN A 1 316 ? 3.540 -5.274 -15.606 1.00 82.25 316 ASN A CA 1
ATOM 2541 C C . ASN A 1 316 ? 4.601 -6.216 -16.218 1.00 82.25 316 ASN A C 1
ATOM 2543 O O . ASN A 1 316 ? 5.406 -5.803 -17.059 1.00 82.25 316 ASN A O 1
ATOM 2547 N N . ILE A 1 317 ? 4.559 -7.499 -15.840 1.00 80.19 317 ILE A N 1
ATOM 2548 C CA . ILE A 1 317 ? 5.604 -8.482 -16.178 1.00 80.19 317 ILE A CA 1
ATOM 2549 C C . ILE A 1 317 ? 5.777 -8.623 -17.695 1.00 80.19 317 ILE A C 1
ATOM 2551 O O . ILE A 1 317 ? 6.893 -8.716 -18.202 1.00 80.19 317 ILE A O 1
ATOM 2555 N N . ARG A 1 318 ? 4.679 -8.582 -18.460 1.00 80.00 318 ARG A N 1
ATOM 2556 C CA . ARG A 1 318 ? 4.741 -8.658 -19.926 1.00 80.00 318 ARG A CA 1
ATOM 2557 C C . ARG A 1 318 ? 5.441 -7.437 -20.519 1.00 80.00 318 ARG A C 1
ATOM 2559 O O . ARG A 1 318 ? 6.208 -7.592 -21.467 1.00 80.00 318 ARG A O 1
ATOM 2566 N N . ARG A 1 319 ? 5.155 -6.233 -20.011 1.00 83.06 319 ARG A N 1
ATOM 2567 C CA . ARG A 1 319 ? 5.841 -5.007 -20.452 1.00 83.06 319 ARG A CA 1
ATOM 2568 C C . ARG A 1 319 ? 7.324 -5.070 -20.103 1.00 83.06 319 ARG A C 1
ATOM 2570 O O . ARG A 1 319 ? 8.133 -4.753 -20.966 1.00 83.06 319 ARG A O 1
ATOM 2577 N N . PHE A 1 320 ? 7.662 -5.561 -18.914 1.00 84.94 320 PHE A N 1
ATOM 2578 C CA . PHE A 1 320 ? 9.044 -5.736 -18.482 1.00 84.94 320 PHE A CA 1
ATOM 2579 C C . PHE A 1 320 ? 9.826 -6.714 -19.377 1.00 84.94 320 PHE A C 1
ATOM 2581 O O . PHE A 1 320 ? 10.867 -6.356 -19.918 1.00 84.94 320 PHE A O 1
ATOM 2588 N N . ILE A 1 321 ? 9.287 -7.909 -19.644 1.00 85.19 321 ILE A N 1
ATOM 2589 C CA . ILE A 1 321 ? 9.929 -8.893 -20.538 1.00 85.19 321 ILE A CA 1
ATOM 2590 C C . ILE A 1 321 ? 10.089 -8.333 -21.959 1.00 85.19 321 ILE A C 1
ATOM 2592 O O . ILE A 1 321 ? 11.137 -8.501 -22.587 1.00 85.19 321 ILE A O 1
ATOM 2596 N N . ARG A 1 322 ? 9.066 -7.637 -22.478 1.00 85.56 322 ARG A N 1
ATOM 2597 C CA . ARG A 1 322 ? 9.144 -6.970 -23.788 1.00 85.56 322 ARG A CA 1
ATOM 2598 C C . ARG A 1 322 ? 10.224 -5.896 -23.813 1.00 85.56 322 ARG A C 1
ATOM 2600 O O . ARG A 1 322 ? 10.917 -5.788 -24.818 1.00 85.56 322 ARG A O 1
ATOM 2607 N N . LEU A 1 323 ? 10.361 -5.121 -22.739 1.00 86.12 323 LEU A N 1
ATOM 2608 C CA . LEU A 1 323 ? 11.400 -4.106 -22.607 1.00 86.12 323 LEU A CA 1
ATOM 2609 C C . LEU A 1 323 ? 12.789 -4.747 -22.653 1.00 86.12 323 LEU A C 1
ATOM 2611 O O . LEU A 1 323 ? 13.587 -4.348 -23.493 1.00 86.12 323 LEU A O 1
ATOM 2615 N N . ILE A 1 324 ? 13.038 -5.789 -21.852 1.00 86.62 324 ILE A N 1
ATOM 2616 C CA . ILE A 1 324 ? 14.313 -6.529 -21.878 1.00 86.62 324 ILE A CA 1
ATOM 2617 C C . ILE A 1 324 ? 14.610 -7.045 -23.284 1.00 86.62 324 ILE A C 1
ATOM 2619 O O . ILE A 1 324 ? 15.688 -6.806 -23.816 1.00 86.62 324 ILE A O 1
ATOM 2623 N N . THR A 1 325 ? 13.641 -7.712 -23.914 1.00 85.69 325 THR A N 1
ATOM 2624 C CA . THR A 1 325 ? 13.828 -8.293 -25.253 1.00 85.69 325 THR A CA 1
ATOM 2625 C C . THR A 1 325 ? 14.148 -7.212 -26.289 1.00 85.69 325 THR A C 1
ATOM 2627 O O . THR A 1 325 ? 15.019 -7.401 -27.136 1.00 85.69 325 THR A O 1
ATOM 2630 N N . ARG A 1 326 ? 13.470 -6.057 -26.214 1.00 84.44 326 ARG A N 1
ATOM 2631 C CA . ARG A 1 326 ? 13.729 -4.905 -27.089 1.00 84.44 326 ARG A CA 1
ATOM 2632 C C . ARG A 1 326 ? 15.118 -4.322 -26.860 1.00 84.44 326 ARG A C 1
ATOM 2634 O O . ARG A 1 326 ? 15.810 -4.073 -27.838 1.00 84.44 326 ARG A O 1
ATOM 2641 N N . ILE A 1 327 ? 15.531 -4.149 -25.605 1.00 84.25 327 ILE A N 1
ATOM 2642 C CA . ILE A 1 327 ? 16.860 -3.629 -25.255 1.00 84.25 327 ILE A CA 1
ATOM 2643 C C . ILE A 1 327 ? 17.950 -4.583 -25.745 1.00 84.25 327 ILE A C 1
ATOM 2645 O O . ILE A 1 327 ? 18.867 -4.141 -26.421 1.00 84.25 327 ILE A O 1
ATOM 2649 N N . GLN A 1 328 ? 17.819 -5.889 -25.506 1.00 86.62 328 GLN A N 1
ATOM 2650 C CA . GLN A 1 328 ? 18.772 -6.890 -26.002 1.00 86.62 328 GLN A CA 1
ATOM 2651 C C . GLN A 1 328 ? 18.834 -6.925 -27.534 1.00 86.62 328 GLN A C 1
ATOM 2653 O O . GLN A 1 328 ? 19.900 -7.099 -28.121 1.00 86.62 328 GLN A O 1
ATOM 2658 N N . GLY A 1 329 ? 17.687 -6.779 -28.203 1.00 85.00 329 GLY A N 1
ATOM 2659 C CA . GLY A 1 329 ? 17.629 -6.671 -29.659 1.00 85.00 329 GLY A CA 1
ATOM 2660 C C . GLY A 1 329 ? 18.339 -5.416 -30.168 1.00 85.00 329 GLY A C 1
ATOM 2661 O O . GLY A 1 329 ? 19.124 -5.500 -31.112 1.00 85.00 329 GLY A O 1
ATOM 2662 N N . LEU A 1 330 ? 18.102 -4.279 -29.513 1.00 84.25 330 LEU A N 1
ATOM 2663 C CA . LEU A 1 330 ? 18.739 -3.003 -29.820 1.00 84.25 330 LEU A CA 1
ATOM 2664 C C . LEU A 1 330 ? 20.253 -3.063 -29.591 1.00 84.25 330 LEU A C 1
ATOM 2666 O O . LEU A 1 330 ? 21.015 -2.670 -30.465 1.00 84.25 330 LEU A O 1
ATOM 2670 N N . GLU A 1 331 ? 20.695 -3.622 -28.469 1.00 87.69 331 GLU A N 1
ATOM 2671 C CA . GLU A 1 331 ? 22.106 -3.844 -28.149 1.00 87.69 331 GLU A CA 1
ATOM 2672 C C . GLU A 1 331 ? 22.786 -4.719 -29.209 1.00 87.69 331 GLU A C 1
ATOM 2674 O O . GLU A 1 331 ? 23.819 -4.344 -29.761 1.00 87.69 331 GLU A O 1
ATOM 2679 N N . LYS A 1 332 ? 22.176 -5.855 -29.578 1.00 88.19 332 LYS A N 1
ATOM 2680 C CA . LYS A 1 332 ? 22.682 -6.709 -30.665 1.00 88.19 332 LYS A CA 1
ATOM 2681 C C . LYS A 1 332 ? 22.761 -5.959 -31.989 1.00 88.19 332 LYS A C 1
ATOM 2683 O O . LYS A 1 332 ? 23.747 -6.110 -32.703 1.00 88.19 332 LYS A O 1
ATOM 2688 N N . PHE A 1 333 ? 21.741 -5.166 -32.317 1.00 85.56 333 PHE A N 1
ATOM 2689 C CA . PHE A 1 333 ? 21.727 -4.328 -33.512 1.00 85.56 333 PHE A CA 1
ATOM 2690 C C . PHE A 1 333 ? 22.879 -3.318 -33.489 1.00 85.56 333 PHE A C 1
ATOM 2692 O O . PHE A 1 333 ? 23.632 -3.253 -34.460 1.00 85.56 333 PHE A O 1
ATOM 2699 N N . PHE A 1 334 ? 23.073 -2.587 -32.392 1.00 85.19 334 PHE A N 1
ATOM 2700 C CA . PHE A 1 334 ? 24.188 -1.653 -32.226 1.00 85.19 334 PHE A CA 1
ATOM 2701 C C . PHE A 1 334 ? 25.552 -2.325 -32.314 1.00 85.19 334 PHE A C 1
ATOM 2703 O O . PHE A 1 334 ? 26.494 -1.748 -32.860 1.00 85.19 334 PHE A O 1
ATOM 2710 N N . ASN A 1 335 ? 25.659 -3.549 -31.804 1.00 87.44 335 ASN A N 1
ATOM 2711 C CA . ASN A 1 335 ? 26.915 -4.282 -31.742 1.00 87.44 335 ASN A CA 1
ATOM 2712 C C . ASN A 1 335 ? 27.354 -4.891 -33.087 1.00 87.44 335 ASN A C 1
ATOM 2714 O O . ASN A 1 335 ? 28.471 -5.388 -33.200 1.00 87.44 335 ASN A O 1
ATOM 2718 N N . LEU A 1 336 ? 26.542 -4.781 -34.145 1.00 89.94 336 LEU A N 1
ATOM 2719 C CA . LEU A 1 336 ? 26.964 -5.135 -35.503 1.00 89.94 336 LEU A CA 1
ATOM 2720 C C . LEU A 1 336 ? 28.015 -4.146 -36.029 1.00 89.94 336 LEU A C 1
ATOM 2722 O O . LEU A 1 336 ? 27.788 -2.941 -35.995 1.00 89.94 336 LEU A O 1
ATOM 2726 N N . ASN A 1 337 ? 29.101 -4.642 -36.635 1.00 90.00 337 ASN A N 1
ATOM 2727 C CA . ASN A 1 337 ? 30.173 -3.795 -37.195 1.00 90.00 337 ASN A CA 1
ATOM 2728 C C . ASN A 1 337 ? 29.650 -2.713 -38.159 1.00 90.00 337 ASN A C 1
ATOM 2730 O O . ASN A 1 337 ? 30.075 -1.567 -38.107 1.00 90.00 337 ASN A O 1
ATOM 2734 N N . ARG A 1 338 ? 28.658 -3.041 -38.999 1.00 89.31 338 ARG A N 1
ATOM 2735 C CA . ARG A 1 338 ? 28.014 -2.082 -39.926 1.00 89.31 338 ARG A CA 1
ATOM 2736 C C . ARG A 1 338 ? 27.282 -0.919 -39.243 1.00 89.31 338 ARG A C 1
ATOM 2738 O O . ARG A 1 338 ? 26.993 0.084 -39.891 1.00 89.31 338 ARG A O 1
ATOM 2745 N N . ASN A 1 339 ? 26.952 -1.082 -37.966 1.00 88.69 339 ASN A N 1
ATOM 2746 C CA . ASN A 1 339 ? 26.185 -0.139 -37.165 1.00 88.69 339 ASN A CA 1
ATOM 2747 C C . ASN A 1 339 ? 27.066 0.643 -36.182 1.00 88.69 339 ASN A C 1
ATOM 2749 O O . ASN A 1 339 ? 26.540 1.467 -35.441 1.00 88.69 339 ASN A O 1
ATOM 2753 N N . ASP A 1 340 ? 28.387 0.440 -36.203 1.00 87.38 340 ASP A N 1
ATOM 2754 C CA . ASP A 1 340 ? 29.328 1.114 -35.302 1.00 87.38 340 ASP A CA 1
ATOM 2755 C C . ASP A 1 340 ? 29.237 2.646 -35.397 1.00 87.38 340 ASP A C 1
ATOM 2757 O O . ASP A 1 340 ? 29.214 3.340 -34.384 1.00 87.38 340 ASP A O 1
ATOM 2761 N N . LYS A 1 341 ? 29.006 3.170 -36.609 1.00 86.69 341 LYS A N 1
ATOM 2762 C CA . LYS A 1 341 ? 28.764 4.601 -36.855 1.00 86.69 341 LYS A CA 1
ATOM 2763 C C . LYS A 1 341 ? 27.649 5.199 -35.992 1.00 86.69 341 LYS A C 1
ATOM 2765 O O . LYS A 1 341 ? 27.703 6.376 -35.672 1.00 86.69 341 LYS A O 1
ATOM 2770 N N . TYR A 1 342 ? 26.641 4.411 -35.616 1.00 84.62 342 TYR A N 1
ATOM 2771 C CA . TYR A 1 342 ? 25.502 4.891 -34.834 1.00 84.62 342 TYR A CA 1
ATOM 2772 C C . TYR A 1 342 ? 25.813 5.040 -33.342 1.00 84.62 342 TYR A C 1
ATOM 2774 O O . TYR A 1 342 ? 25.036 5.669 -32.635 1.00 84.62 342 TYR A O 1
ATOM 2782 N N . ARG A 1 343 ? 26.932 4.485 -32.858 1.00 83.31 343 ARG A N 1
ATOM 2783 C CA . ARG A 1 343 ? 27.355 4.595 -31.451 1.00 83.31 343 ARG A CA 1
ATOM 2784 C C . ARG A 1 343 ? 27.942 5.967 -31.120 1.00 83.31 343 ARG A C 1
ATOM 2786 O O . ARG A 1 343 ? 27.924 6.368 -29.966 1.00 83.31 343 ARG A O 1
ATOM 2793 N N . MET A 1 344 ? 28.450 6.662 -32.136 1.00 83.88 344 MET A N 1
ATOM 2794 C CA . MET A 1 344 ? 29.076 7.983 -32.016 1.00 83.88 344 MET A CA 1
ATOM 2795 C C . MET A 1 344 ? 28.130 9.127 -32.406 1.00 83.88 344 MET A C 1
ATOM 2797 O O . MET A 1 344 ? 28.536 10.285 -32.407 1.00 83.88 344 MET A O 1
ATOM 2801 N N . LEU A 1 345 ? 26.889 8.813 -32.787 1.00 85.69 345 LEU A N 1
ATOM 2802 C CA . LEU A 1 345 ? 25.899 9.793 -33.220 1.00 85.69 345 LEU A CA 1
ATOM 2803 C C . LEU A 1 345 ? 24.841 9.985 -32.133 1.00 85.69 345 LEU A C 1
ATOM 2805 O O . LEU A 1 345 ? 24.331 9.014 -31.575 1.00 85.69 345 LEU A O 1
ATOM 2809 N N . GLU A 1 346 ? 24.451 11.235 -31.900 1.00 84.56 346 GLU A N 1
ATOM 2810 C CA . GLU A 1 346 ? 23.319 11.595 -31.041 1.00 84.56 346 GLU A CA 1
ATOM 2811 C C . GLU A 1 346 ? 21.996 11.319 -31.767 1.00 84.56 346 GLU A C 1
ATOM 2813 O O . GLU A 1 346 ? 21.311 12.213 -32.262 1.00 84.56 346 GLU A O 1
ATOM 2818 N N . ILE A 1 347 ? 21.661 10.037 -31.903 1.00 82.62 347 ILE A N 1
ATOM 2819 C CA . ILE A 1 347 ? 20.418 9.604 -32.539 1.00 82.62 347 ILE A CA 1
ATOM 2820 C C . ILE A 1 347 ? 19.327 9.524 -31.482 1.00 82.62 347 ILE A C 1
ATOM 2822 O O . ILE A 1 347 ? 19.429 8.760 -30.520 1.00 82.62 347 ILE A O 1
ATOM 2826 N N . ASP A 1 348 ? 18.235 10.247 -31.713 1.00 83.62 348 ASP A N 1
ATOM 2827 C CA . ASP A 1 348 ? 16.998 10.019 -30.980 1.00 83.62 348 ASP A CA 1
ATOM 2828 C C . ASP A 1 348 ? 16.352 8.713 -31.469 1.00 83.62 348 ASP A C 1
ATOM 2830 O O . ASP A 1 348 ? 15.660 8.651 -32.493 1.00 83.62 348 ASP A O 1
ATOM 2834 N N . TRP A 1 349 ? 16.610 7.629 -30.738 1.00 78.44 349 TRP A N 1
ATOM 2835 C CA . TRP A 1 349 ? 16.066 6.309 -31.052 1.00 78.44 349 TRP A CA 1
ATOM 2836 C C . TRP A 1 349 ? 14.560 6.219 -30.857 1.00 78.44 349 TRP A C 1
ATOM 2838 O O . TRP A 1 349 ? 13.930 5.386 -31.508 1.00 78.44 349 TRP A O 1
ATOM 2848 N N . HIS A 1 350 ? 13.973 7.059 -30.001 1.00 75.62 350 HIS A N 1
ATOM 2849 C CA . HIS A 1 350 ? 12.529 7.081 -29.816 1.00 75.62 350 HIS A CA 1
ATOM 2850 C C . HIS A 1 350 ? 11.856 7.559 -31.100 1.00 75.62 350 HIS A C 1
ATOM 2852 O O . HIS A 1 350 ? 11.074 6.811 -31.688 1.00 75.62 350 HIS A O 1
ATOM 2858 N N . VAL A 1 351 ? 12.271 8.727 -31.594 1.00 80.56 351 VAL A N 1
ATOM 2859 C CA . VAL A 1 351 ? 11.770 9.300 -32.851 1.00 80.56 351 VAL A CA 1
ATOM 2860 C C . VAL A 1 351 ? 12.120 8.404 -34.040 1.00 80.56 351 VAL A C 1
ATOM 2862 O O . VAL A 1 351 ? 11.283 8.163 -34.908 1.00 80.56 351 VAL A O 1
ATOM 2865 N N . THR A 1 352 ? 13.336 7.849 -34.072 1.00 81.50 352 THR A N 1
ATOM 2866 C CA . THR A 1 352 ? 13.771 6.956 -35.158 1.00 81.50 352 THR A CA 1
ATOM 2867 C C . THR A 1 352 ? 12.887 5.713 -35.245 1.00 81.50 352 THR A C 1
ATOM 2869 O O . THR A 1 352 ? 12.411 5.373 -36.328 1.00 81.50 352 THR A O 1
ATOM 2872 N N . PHE A 1 353 ? 12.632 5.029 -34.124 1.00 76.31 353 PHE A N 1
ATOM 2873 C CA . PHE A 1 353 ? 11.765 3.851 -34.128 1.00 76.31 353 PHE A CA 1
ATOM 2874 C C . PHE A 1 353 ? 10.296 4.202 -34.344 1.00 76.31 353 PHE A C 1
ATOM 2876 O O . PHE A 1 353 ? 9.603 3.429 -34.997 1.00 76.31 353 PHE A O 1
ATOM 2883 N N . GLU A 1 354 ? 9.818 5.346 -33.856 1.00 76.75 354 GLU A N 1
ATOM 2884 C CA . GLU A 1 354 ? 8.471 5.834 -34.157 1.00 76.75 354 GLU A CA 1
ATOM 2885 C C . GLU A 1 354 ? 8.294 6.040 -35.668 1.00 76.75 354 GLU A C 1
ATOM 2887 O O . GLU A 1 354 ? 7.373 5.480 -36.260 1.00 76.75 354 GLU A O 1
ATOM 2892 N N . TYR A 1 355 ? 9.246 6.705 -36.325 1.00 75.06 355 TYR A N 1
ATOM 2893 C CA . TYR A 1 355 ? 9.233 6.912 -37.775 1.00 75.06 355 TYR A CA 1
ATOM 2894 C C . TYR A 1 355 ? 9.332 5.599 -38.572 1.00 75.06 355 TYR A C 1
ATOM 2896 O O . TYR A 1 355 ? 8.681 5.434 -39.607 1.00 75.06 355 TYR A O 1
ATOM 2904 N N . LEU A 1 356 ? 10.123 4.633 -38.092 1.00 71.62 356 LEU A N 1
ATOM 2905 C CA . LEU A 1 356 ? 10.192 3.299 -38.695 1.00 71.62 356 LEU A CA 1
ATOM 2906 C C . LEU A 1 356 ? 8.875 2.518 -38.518 1.00 71.62 356 LEU A C 1
ATOM 2908 O O . LEU A 1 356 ? 8.470 1.827 -39.453 1.00 71.62 356 LEU A O 1
ATOM 2912 N N . ASN A 1 357 ? 8.193 2.671 -37.376 1.00 65.25 357 ASN A N 1
ATOM 2913 C CA . ASN A 1 357 ? 6.948 1.969 -37.035 1.00 65.25 357 ASN A CA 1
ATOM 2914 C C . ASN A 1 357 ? 5.689 2.569 -37.685 1.00 65.25 357 ASN A C 1
ATOM 2916 O O . ASN A 1 357 ? 4.760 1.821 -37.974 1.00 65.25 357 ASN A O 1
ATOM 2920 N N . VAL A 1 358 ? 5.641 3.879 -37.969 1.00 58.22 358 VAL A N 1
ATOM 2921 C CA . VAL A 1 358 ? 4.504 4.544 -38.662 1.00 58.22 358 VAL A CA 1
ATOM 2922 C C . VAL A 1 358 ? 4.190 3.896 -40.021 1.00 58.22 358 VAL A C 1
ATOM 2924 O O . VAL A 1 358 ? 3.076 3.984 -40.533 1.00 58.22 358 VAL A O 1
ATOM 2927 N N . ASN A 1 359 ? 5.147 3.175 -40.602 1.00 51.12 359 ASN A N 1
ATOM 2928 C CA . ASN A 1 359 ? 4.962 2.485 -41.872 1.00 51.12 359 ASN A CA 1
ATOM 2929 C C . ASN A 1 359 ? 4.267 1.110 -41.761 1.00 51.12 359 ASN A C 1
ATOM 2931 O O . ASN A 1 359 ? 3.950 0.541 -42.805 1.00 51.12 359 ASN A O 1
ATOM 2935 N N . GLU A 1 360 ? 3.996 0.578 -40.559 1.00 49.19 360 GLU A N 1
ATOM 2936 C CA . GLU A 1 360 ? 3.301 -0.715 -40.385 1.00 49.19 360 GLU A CA 1
ATOM 2937 C C . GLU A 1 360 ? 1.778 -0.632 -40.604 1.00 49.19 360 GLU A C 1
ATOM 2939 O O . GLU A 1 360 ? 1.190 -1.605 -41.080 1.00 49.19 360 GLU A O 1
ATOM 2944 N N . GLU A 1 361 ? 1.121 0.513 -40.358 1.00 45.19 361 GLU A N 1
ATOM 2945 C CA . GLU A 1 361 ? -0.330 0.660 -40.618 1.00 45.19 361 GLU A CA 1
ATOM 2946 C C . GLU A 1 361 ? -0.684 0.433 -42.099 1.00 45.19 361 GLU A C 1
ATOM 2948 O O . GLU A 1 361 ? -1.763 -0.070 -42.416 1.00 45.19 361 GLU A O 1
ATOM 2953 N N . TYR A 1 362 ? 0.262 0.692 -43.007 1.00 47.12 362 TYR A N 1
ATOM 2954 C CA . TYR A 1 362 ? 0.113 0.459 -44.445 1.00 47.12 362 TYR A CA 1
ATOM 2955 C C . TYR A 1 362 ? 0.527 -0.954 -44.902 1.00 47.12 362 TYR A C 1
ATOM 2957 O O . TYR A 1 362 ? 0.266 -1.306 -46.051 1.00 47.12 362 TYR A O 1
ATOM 2965 N N . GLU A 1 363 ? 1.149 -1.773 -44.042 1.00 44.25 363 GLU A N 1
ATOM 2966 C CA . GLU A 1 363 ? 1.596 -3.142 -44.372 1.00 44.25 363 GLU A CA 1
ATOM 2967 C C . GLU A 1 363 ? 0.570 -4.233 -43.977 1.00 44.25 363 GLU A C 1
ATOM 2969 O O . GLU A 1 363 ? 0.769 -5.408 -44.281 1.00 44.25 363 GLU A O 1
ATOM 2974 N N . THR A 1 364 ? -0.577 -3.868 -43.384 1.00 42.59 364 THR A N 1
ATOM 2975 C CA . THR A 1 364 ? -1.688 -4.812 -43.104 1.00 42.59 364 THR A CA 1
ATOM 2976 C C . THR A 1 364 ? -2.456 -5.268 -44.350 1.00 42.59 364 THR A C 1
ATOM 2978 O O . THR A 1 364 ? -3.225 -6.227 -44.297 1.00 42.59 364 THR A O 1
ATOM 2981 N N . TYR A 1 365 ? -2.194 -4.652 -45.501 1.00 40.56 365 TYR A N 1
ATOM 2982 C CA . TYR A 1 365 ? -2.628 -5.138 -46.804 1.00 40.56 365 TYR A CA 1
ATOM 2983 C C . TYR A 1 365 ? -1.388 -5.607 -47.562 1.00 40.56 365 TYR A C 1
ATOM 2985 O O . TYR A 1 365 ? -0.362 -4.941 -47.510 1.00 40.56 365 TYR A O 1
ATOM 2993 N N . PHE A 1 366 ? -1.475 -6.731 -48.278 1.00 43.31 366 PHE A N 1
ATOM 2994 C CA . PHE A 1 366 ? -0.423 -7.330 -49.121 1.00 43.31 366 PHE A CA 1
ATOM 2995 C C . PHE A 1 366 ? 0.026 -6.431 -50.303 1.00 43.31 366 PHE A C 1
ATOM 2997 O O . PHE A 1 366 ? 0.038 -6.843 -51.462 1.00 43.31 366 PHE A O 1
ATOM 3004 N N . LYS A 1 367 ? 0.372 -5.173 -50.037 1.00 42.66 367 LYS A N 1
ATOM 3005 C CA . LYS A 1 367 ? 0.893 -4.182 -50.969 1.00 42.66 367 LYS A CA 1
ATOM 3006 C C . LYS A 1 367 ? 2.023 -3.435 -50.275 1.00 42.66 367 LYS A C 1
ATOM 3008 O O . LYS A 1 367 ? 1.820 -2.434 -49.599 1.00 42.66 367 LYS A O 1
ATOM 3013 N N . THR A 1 368 ? 3.241 -3.905 -50.490 1.00 45.25 368 THR A N 1
ATOM 3014 C CA . THR A 1 368 ? 4.448 -3.134 -50.201 1.00 45.25 368 THR A CA 1
ATOM 3015 C C . THR A 1 368 ? 4.429 -1.849 -51.033 1.00 45.25 368 THR A C 1
ATOM 3017 O O . THR A 1 368 ? 4.447 -1.889 -52.264 1.00 45.25 368 THR A O 1
ATOM 3020 N N . ASN A 1 369 ? 4.389 -0.687 -50.377 1.00 51.06 369 ASN A N 1
ATOM 3021 C CA . ASN A 1 369 ? 4.500 0.603 -51.054 1.00 51.06 369 ASN A CA 1
ATOM 3022 C C . ASN A 1 369 ? 5.932 0.772 -51.614 1.00 51.06 369 ASN A C 1
ATOM 3024 O O . ASN A 1 369 ? 6.932 0.595 -50.912 1.00 51.06 369 ASN A O 1
ATOM 3028 N N . ALA A 1 370 ? 6.058 1.131 -52.894 1.00 51.28 370 ALA A N 1
ATOM 3029 C CA . ALA A 1 370 ? 7.351 1.380 -53.534 1.00 51.28 370 ALA A CA 1
ATOM 3030 C C . ALA A 1 370 ? 8.127 2.537 -52.870 1.00 51.28 370 ALA A C 1
ATOM 3032 O O . ALA A 1 370 ? 9.359 2.551 -52.909 1.00 51.28 370 ALA A O 1
ATOM 3033 N N . HIS A 1 371 ? 7.425 3.475 -52.222 1.00 50.38 371 HIS A N 1
ATOM 3034 C CA . HIS A 1 371 ? 8.024 4.555 -51.438 1.00 50.38 371 HIS A CA 1
ATOM 3035 C C . HIS A 1 371 ? 8.710 4.031 -50.164 1.00 50.38 371 HIS A C 1
ATOM 3037 O O . HIS A 1 371 ? 9.885 4.321 -49.943 1.00 50.38 371 HIS A O 1
ATOM 3043 N N . SER A 1 372 ? 8.042 3.170 -49.380 1.00 48.66 372 SER A N 1
ATOM 3044 C CA . SER A 1 372 ? 8.637 2.575 -48.169 1.00 48.66 372 SER A CA 1
ATOM 3045 C C . SER A 1 372 ? 9.816 1.656 -48.511 1.00 48.66 372 SER A C 1
ATOM 3047 O O . SER A 1 372 ? 10.836 1.653 -47.823 1.00 48.66 372 SER A O 1
ATOM 3049 N N . SER A 1 373 ? 9.737 0.955 -49.644 1.00 50.16 373 SER A N 1
ATOM 3050 C CA . SER A 1 373 ? 10.831 0.131 -50.172 1.00 50.16 373 SER A CA 1
ATOM 3051 C C . SER A 1 373 ? 12.021 0.961 -50.684 1.00 50.16 373 SER A C 1
ATOM 3053 O O . SER A 1 373 ? 13.160 0.514 -50.572 1.00 50.16 373 SER A O 1
ATOM 3055 N N . LYS A 1 374 ? 11.794 2.175 -51.217 1.00 48.06 374 LYS A N 1
ATOM 3056 C CA . LYS A 1 374 ? 12.855 3.125 -51.611 1.00 48.06 374 LYS A CA 1
ATOM 3057 C C . LYS A 1 374 ? 13.545 3.758 -50.403 1.00 48.06 374 LYS A C 1
ATOM 3059 O O . LYS A 1 374 ? 14.769 3.842 -50.416 1.00 48.06 374 LYS A O 1
ATOM 3064 N N . CYS A 1 375 ? 12.812 4.112 -49.346 1.00 48.72 375 CYS A N 1
ATOM 3065 C CA . CYS A 1 375 ? 13.410 4.573 -48.085 1.00 48.72 375 CYS A CA 1
ATOM 3066 C C . CYS A 1 375 ? 14.270 3.477 -47.425 1.00 48.72 375 CYS A C 1
ATOM 3068 O O . CYS A 1 375 ? 15.361 3.764 -46.942 1.00 48.72 375 CYS A O 1
ATOM 3070 N N . LYS A 1 376 ? 13.849 2.203 -47.507 1.00 49.25 376 LYS A N 1
ATOM 3071 C CA . LYS A 1 376 ? 14.646 1.026 -47.092 1.00 49.25 376 LYS A CA 1
ATOM 3072 C C . LYS A 1 376 ? 15.887 0.782 -47.980 1.00 49.25 376 LYS A C 1
ATOM 3074 O O . LYS A 1 376 ? 16.763 0.003 -47.614 1.00 49.25 376 LYS A O 1
ATOM 3079 N N . ARG A 1 377 ? 15.977 1.429 -49.150 1.00 42.28 377 ARG A N 1
ATOM 3080 C CA . ARG A 1 377 ? 17.008 1.232 -50.182 1.00 42.28 377 ARG A CA 1
ATOM 3081 C C . ARG A 1 377 ? 17.870 2.488 -50.366 1.00 42.28 377 ARG A C 1
ATOM 3083 O O . ARG A 1 377 ? 18.204 2.838 -51.494 1.00 42.28 377 ARG A O 1
ATOM 3090 N N . MET A 1 378 ? 18.290 3.155 -49.291 1.00 38.94 378 MET A N 1
ATOM 3091 C CA . MET A 1 378 ? 19.477 4.013 -49.378 1.00 38.94 378 MET A CA 1
ATOM 3092 C C . MET A 1 378 ? 20.721 3.121 -49.391 1.00 38.94 378 MET A C 1
ATOM 3094 O O . MET A 1 378 ? 21.300 2.787 -48.360 1.00 38.94 378 MET A O 1
ATOM 3098 N N . LYS A 1 379 ? 21.095 2.681 -50.597 1.00 37.16 379 LYS A N 1
ATOM 3099 C CA . LYS A 1 379 ? 22.432 2.152 -50.858 1.00 37.16 379 LYS A CA 1
ATOM 3100 C C . LYS A 1 379 ? 23.428 3.295 -50.672 1.00 37.16 379 LYS A C 1
ATOM 3102 O O . LYS A 1 379 ? 23.303 4.323 -51.333 1.00 37.16 379 LYS A O 1
ATOM 3107 N N . TYR A 1 380 ? 24.391 3.079 -49.783 1.00 34.53 380 TYR A N 1
ATOM 3108 C CA . TYR A 1 380 ? 25.640 3.829 -49.746 1.00 34.53 380 TYR A CA 1
ATOM 3109 C C . TYR A 1 380 ? 26.267 3.742 -51.147 1.00 34.53 380 TYR A C 1
ATOM 3111 O O . TYR A 1 380 ? 26.352 2.645 -51.706 1.00 34.53 380 TYR A O 1
ATOM 3119 N N . LYS A 1 381 ? 26.592 4.887 -51.746 1.00 30.19 381 LYS A N 1
ATOM 3120 C CA . LYS A 1 381 ? 27.531 4.940 -52.867 1.00 30.19 381 LYS A CA 1
ATOM 3121 C C . LYS A 1 381 ? 28.908 5.160 -52.249 1.00 30.19 381 LYS A C 1
ATOM 3123 O O . LYS A 1 381 ? 29.007 6.012 -51.368 1.00 30.19 381 LYS A O 1
ATOM 3128 N N . ASP A 1 382 ? 29.859 4.333 -52.672 1.00 34.06 382 ASP A N 1
ATOM 3129 C CA . ASP A 1 382 ? 31.273 4.385 -52.286 1.00 34.06 382 ASP A CA 1
ATOM 3130 C C . ASP A 1 382 ? 31.890 5.775 -52.480 1.00 34.06 382 ASP A C 1
ATOM 3132 O O . ASP A 1 382 ? 31.500 6.461 -53.462 1.00 34.06 382 ASP A O 1
#

Sequence (382 aa):
MANMKKDVPIIIEVNIGGNLQAVFGRTRKVLPGGHLIAMHMVPITTIEDKDLILEKCPGCNAATWLDVPEVMFSHLERVRIPCIIMTNVRNASTFSRNKWQNGINQDDMISQFLEVGAYRPMTNRLQLCKNRLTTARGAKLNIYIDGSVKNNKTENIEAIFGLMIYDEDNKLLDTIMSTVENWITVNKTEALALLAALLIIPENKKATIYTDSQTNYNNFMDIKQRPHRNNLRDILKFGSSNYIWAIIKEIISKEKLDIEVIKIKAHATDTLHNILDIEIKERYVDIHNVNKLEVLPTCKEYRYVLRWNETIVETNIRRFIRLITRIQGLEKFFNLNRNDKYRMLEIDWHVTFEYLNVNEEYETYFKTNAHSSKCKRMKYKD

Organism: Rhizophagus irregularis (strain DAOM 181602 / DAOM 197198 / MUCL 43194) (NCBI:txid747089)

pLDDT: mean 76.42, std 18.0, range [24.97, 98.19]

InterPro domains:
  IPR002156 Ribonuclease H domain [PF00075] (140-274)
  IPR002156 Ribonuclease H domain [PS50879] (137-285)
  IPR012337 Ribonuclease H-like superfamily [SSF53098] (142-277)
  IPR036397 Ribonuclease H superfamily [G3DSA:3.30.420.10] (123-279)

Foldseek 3Di:
DDDPPPWFKKWFFFQDPNDTDTFIWTWDDADPPQKTKTFTWDFPDPLPDPDGDIDGDQADPSDPPVPDDCVVAPPVRVVVRRHMDMDGNVRMDGDDNCCLVCPVDVPALLPVWFDCPPQVVQSVVLVVLLVQLVVDDAQEKEKEWAKDWPPPPDPPIWIKIWMWIAHPVRHTSDIAMATEDAPDDRVQSRLVRVLSVLRSHDLRHAYEYEYQDPLVVVLVCCLVVCVPPPALLNLLQRFFQSLSSVSVSVSVVPGNHNYHYDHDHPDDDDPVNVVGVVVRVVCVVPNVPGRHIGTDSDDPRRHDFDDDPNGTDGGNVVVVVVVVVVVVVVVVVCPDPVNVVVVPDPDPVVVVVVVVCVCVVVVVDVDDDVVNVVVVPPDDDD

Secondary structure (DSSP, 8-state):
--------EEEEEEEETTEEEEEEEEEEEEETTTEEEEEEEEESS-TTSSS--EEE-S--TT--GGGS-GGGS-HHHHTT-S-EEEEEGGGEEE--HHHHHS-SSTT-HHHHHB--TTTHHHHHHHHHHHHHHHHSSSSEEEEEEEEEEESTTSTT-EEEEEEEEE-TT--EEEEEEEE--SS--HHHHHHHHHHHHHHH--TTSEEEEEE--HHHHHHHHHHHH-TTT--HHHHTTSSB-HHHHHHHHHHHHHS--EEEEEEPPTTSS-HHHHHHHHHHHHHGGGGGGSPBP-B-S--SS-----EETTEE--B-HHHHHHHHHHHHHHHHHHTSGGGGGGGSS---HHHHHHHHHTTSTTTSSS---HHHHHHTT-PPP-